Protein AF-A0A352EWD4-F1 (afdb_monomer_lite)

Radius of gyration: 62.6 Å; chains: 1; bounding box: 122×80×221 Å

Sequence (436 aa):
MAPKKSGRSEKKTDFWGKTFTQHYDSKGNKSGRSERKEGFWGNKYTQHSDQRGNKTGRSEGKESFFGAKYQQHYDKKGKESGWSERKETFSGKNYRQHYDETNKKTRWSEKKEGFWGNKFRQHYDEEGTKYSQGSRSNSPSNTPTSSGSSYSSPSSGSSSGGSVYRGSKNSSQRIPKIFWKLPVFVIIAALALSLIRSIVDSIGSVRLPSGSSVSNYQPTAGYVSAINLNLRSGPGSEYSKITTLHNGTALSCFNQAQSRDGNTWVRVNVSGTEGWVLQKFVSYNNTQATQSSQESEQQEAESSERLEAETLKSEQEAEQQRQQQETALRQQQEIQQQRQAELASQEEAERQRQAESERRAQEVEEQGKAELQREQENEQRRIEYERQRQAMEEQRQARIAWEQKQEAERRRAERNQRIIRSVGELIREGVRRKRN

Foldseek 3Di:
DDDQAAKWKDWDADPVRFIKIFTAASVGQTAWIWGWDADPVRFIKIFIGGPVRQTQWIKHWDADPVRFIWIFTAGSVGHTFWIKHWDADLVRFIKIWIAGPVRHTFKIKGWDADPVRDTTIFIAGPVRHGDHPDDDPDDDDDDDDDDDDDDDDDDDDDDDDDDDDDDDPDPDDDDDDPDPDDDPVVVVVVVVVPPPPDDDDDDDDPDDDDDDDPPPFFFAKKWFQDQKWFFFAAQDPPGDTPDIDGGGQIWRWGDWDADPVRFIWTWTDGPNDTGITGVVRIGHDDDDDPPVPPVVVVVVVVVVVVVVVVVVVVVVVVVVVVVVVVVVVVVVVVVVVVVVVVVVVVVVVVVVVVVVVVVSVVVVVVVVVVVVVVVVVVVVVVVVVVVVVVVVVVVVVVVVVVVVVVVVVVVVVVVVVVVVVVVVVVVVVVVVVVVD

Structure (mmCIF, N/CA/C/O backbone):
data_AF-A0A352EWD4-F1
#
_entry.id   AF-A0A352EWD4-F1
#
loop_
_atom_site.group_PDB
_atom_site.id
_atom_site.type_symbol
_atom_site.label_atom_id
_atom_site.label_alt_id
_atom_site.label_comp_id
_atom_site.label_asym_id
_atom_site.label_entity_id
_atom_site.label_seq_id
_atom_site.pdbx_PDB_ins_code
_atom_site.Cartn_x
_atom_site.Cartn_y
_atom_site.Cartn_z
_atom_site.occupancy
_atom_site.B_iso_or_equiv
_atom_site.auth_seq_id
_atom_site.auth_comp_id
_atom_site.auth_asym_id
_atom_site.auth_atom_id
_atom_site.pdbx_PDB_model_num
ATOM 1 N N . MET A 1 1 ? 19.497 26.369 -21.320 1.00 39.16 1 MET A N 1
ATOM 2 C CA . MET A 1 1 ? 19.549 26.745 -19.884 1.00 39.16 1 MET A CA 1
ATOM 3 C C . MET A 1 1 ? 20.162 25.601 -19.089 1.00 39.16 1 MET A C 1
ATOM 5 O O . MET A 1 1 ? 19.822 24.460 -19.373 1.00 39.16 1 MET A O 1
ATOM 9 N N . ALA A 1 2 ? 21.025 25.868 -18.104 1.00 33.00 2 ALA A N 1
ATOM 10 C CA . ALA A 1 2 ? 21.519 24.817 -17.207 1.00 33.00 2 ALA A CA 1
ATOM 11 C C . ALA A 1 2 ? 20.398 24.332 -16.258 1.00 33.00 2 ALA A C 1
ATOM 13 O O . ALA A 1 2 ? 19.608 25.159 -15.789 1.00 33.00 2 ALA A O 1
ATOM 14 N N . PRO A 1 3 ? 20.299 23.026 -15.945 1.00 40.91 3 PRO A N 1
ATOM 15 C CA . PRO A 1 3 ? 19.256 22.519 -15.059 1.00 40.91 3 PRO A CA 1
ATOM 16 C C . PRO A 1 3 ? 19.438 23.059 -13.633 1.00 40.91 3 PRO A C 1
ATOM 18 O O . PRO A 1 3 ? 20.501 22.898 -13.030 1.00 40.91 3 PRO A O 1
ATOM 21 N N . LYS A 1 4 ? 18.383 23.667 -13.068 1.00 45.78 4 LYS A N 1
ATOM 22 C CA . LYS A 1 4 ? 18.357 24.096 -11.658 1.00 45.78 4 LYS A CA 1
ATOM 23 C C . LYS A 1 4 ? 18.686 22.893 -10.765 1.00 45.78 4 LYS A C 1
ATOM 25 O O . LYS A 1 4 ? 17.939 21.914 -10.747 1.00 45.78 4 LYS A O 1
ATOM 30 N N . LYS A 1 5 ? 19.808 22.963 -10.039 1.00 50.50 5 LYS A N 1
ATOM 31 C CA . LYS A 1 5 ? 20.273 21.890 -9.149 1.00 50.50 5 LYS A CA 1
ATOM 32 C C . LYS A 1 5 ? 19.220 21.627 -8.069 1.00 50.50 5 LYS A C 1
ATOM 34 O O . LYS A 1 5 ? 18.835 22.532 -7.333 1.00 50.50 5 LYS A O 1
ATOM 39 N N . SER A 1 6 ? 18.752 20.387 -7.970 1.00 58.38 6 SER A N 1
ATOM 40 C CA . SER A 1 6 ? 17.922 19.925 -6.857 1.00 58.38 6 SER A CA 1
ATOM 41 C C . SER A 1 6 ? 18.739 19.896 -5.564 1.00 58.38 6 SER A C 1
ATOM 43 O O . SER A 1 6 ? 19.927 19.570 -5.595 1.00 58.38 6 SER A O 1
ATOM 45 N N . GLY A 1 7 ? 18.104 20.170 -4.421 1.00 64.69 7 GLY A N 1
ATOM 46 C CA . GLY A 1 7 ? 18.743 19.955 -3.119 1.00 64.69 7 GLY A CA 1
ATOM 47 C C . GLY A 1 7 ? 19.164 18.493 -2.943 1.00 64.69 7 GLY A C 1
ATOM 48 O O . GLY A 1 7 ? 18.446 17.586 -3.368 1.00 64.69 7 GLY A O 1
ATOM 49 N N . ARG A 1 8 ? 20.339 18.258 -2.348 1.00 72.94 8 ARG A N 1
ATOM 50 C CA . ARG A 1 8 ? 20.905 16.909 -2.158 1.00 72.94 8 ARG A CA 1
ATOM 51 C C . ARG A 1 8 ? 20.866 16.467 -0.698 1.00 72.94 8 ARG A C 1
ATOM 53 O O . ARG A 1 8 ? 20.493 17.221 0.201 1.00 72.94 8 ARG A O 1
ATOM 60 N N . SER A 1 9 ? 21.217 15.215 -0.432 1.00 78.25 9 SER A N 1
ATOM 61 C CA . SER A 1 9 ? 21.331 14.695 0.934 1.00 78.25 9 SER A CA 1
ATOM 62 C C . SER A 1 9 ? 22.421 13.634 1.013 1.00 78.25 9 SER A C 1
ATOM 64 O O . SER A 1 9 ? 22.576 12.852 0.081 1.00 78.25 9 SER A O 1
ATOM 66 N N . GLU A 1 10 ? 23.160 13.612 2.117 1.00 78.88 10 GLU A N 1
ATOM 67 C CA . GLU A 1 10 ? 24.284 12.701 2.358 1.00 78.88 10 GLU A CA 1
ATOM 68 C C . GLU A 1 10 ? 24.108 11.992 3.696 1.00 78.88 10 GLU A C 1
ATOM 70 O O . GLU A 1 10 ? 23.700 12.625 4.669 1.00 78.88 10 GLU A O 1
ATOM 75 N N . LYS A 1 11 ? 24.485 10.713 3.783 1.00 82.38 11 LYS A N 1
ATOM 76 C CA . LYS A 1 11 ? 24.780 10.108 5.087 1.00 82.38 11 LYS A CA 1
ATOM 77 C C . LYS A 1 11 ? 26.121 10.641 5.586 1.00 82.38 11 LYS A C 1
ATOM 79 O O . LYS A 1 11 ? 27.063 10.723 4.803 1.00 82.38 11 LYS A O 1
ATOM 84 N N . LYS A 1 12 ? 26.205 10.964 6.873 1.00 84.12 12 LYS A N 1
ATOM 85 C CA . LYS A 1 12 ? 27.442 11.320 7.577 1.00 84.12 12 LYS A CA 1
ATOM 86 C C . LYS A 1 12 ? 27.449 10.681 8.957 1.00 84.12 12 LYS A C 1
ATOM 88 O O . LYS A 1 12 ? 26.399 10.301 9.472 1.00 84.12 12 LYS A O 1
ATOM 93 N N . THR A 1 13 ? 28.634 10.578 9.531 1.00 84.25 13 THR A N 1
ATOM 94 C CA . THR A 1 13 ? 28.861 10.095 10.892 1.00 84.25 13 THR A CA 1
ATOM 95 C C . THR A 1 13 ? 29.381 11.271 11.709 1.00 84.25 13 THR A C 1
ATOM 97 O O . THR A 1 13 ? 30.143 12.081 11.181 1.00 84.25 13 THR A O 1
ATOM 100 N N . ASP A 1 14 ? 28.922 11.434 12.948 1.00 83.12 14 ASP A N 1
ATOM 101 C CA . ASP A 1 14 ? 29.516 12.406 13.871 1.00 83.12 14 ASP A CA 1
ATOM 102 C C . ASP A 1 14 ? 30.638 11.782 14.715 1.00 83.12 14 ASP A C 1
ATOM 104 O O . ASP A 1 14 ? 30.938 10.594 14.604 1.00 83.12 14 ASP A O 1
ATOM 108 N N . PHE A 1 15 ? 31.283 12.611 15.540 1.00 80.00 15 PHE A N 1
ATOM 109 C CA . PHE A 1 15 ? 32.427 12.235 16.377 1.00 80.00 15 PHE A CA 1
ATOM 110 C C . PHE A 1 15 ? 32.146 11.038 17.307 1.00 80.00 15 PHE A C 1
ATOM 112 O O . PHE A 1 15 ? 33.065 10.321 17.680 1.00 80.00 15 PHE A O 1
ATOM 119 N N . TRP A 1 16 ? 30.875 10.776 17.630 1.00 76.50 16 TRP A N 1
ATOM 120 C CA . TRP A 1 16 ? 30.439 9.683 18.504 1.00 76.50 16 TRP A CA 1
ATOM 121 C C . TRP A 1 16 ? 30.012 8.426 17.728 1.00 76.50 16 TRP A C 1
ATOM 123 O O . TRP A 1 16 ? 29.285 7.586 18.258 1.00 76.50 16 TRP A O 1
ATOM 133 N N . GLY A 1 17 ? 30.384 8.317 16.448 1.00 78.19 17 GLY A N 1
ATOM 134 C CA . GLY A 1 17 ? 30.030 7.186 15.587 1.00 78.19 17 GLY A CA 1
ATOM 135 C C . GLY A 1 17 ? 28.563 7.161 15.134 1.00 78.19 17 GLY A C 1
ATOM 136 O O . GLY A 1 17 ? 28.150 6.228 14.441 1.00 78.19 17 GLY A O 1
ATOM 137 N N . LYS A 1 18 ? 27.744 8.165 15.484 1.00 82.12 18 LYS A N 1
ATOM 138 C CA . LYS A 1 18 ? 26.303 8.148 15.192 1.00 82.12 18 LYS A CA 1
ATOM 139 C C . LYS A 1 18 ? 26.041 8.611 13.762 1.00 82.12 18 LYS A C 1
ATOM 141 O O . LYS A 1 18 ? 26.535 9.648 13.317 1.00 82.12 18 LYS A O 1
ATOM 146 N N . THR A 1 19 ? 25.251 7.828 13.024 1.00 85.69 19 THR A N 1
ATOM 147 C CA . THR A 1 19 ? 24.949 8.119 11.615 1.00 85.69 19 THR A CA 1
ATOM 148 C C . THR A 1 19 ? 23.714 9.006 11.467 1.00 85.69 19 THR A C 1
ATOM 150 O O . THR A 1 19 ? 22.634 8.725 11.990 1.00 85.69 19 THR A O 1
ATOM 153 N N . PHE A 1 20 ? 23.865 10.079 10.697 1.00 86.94 20 PHE A N 1
ATOM 154 C CA . PHE A 1 20 ? 22.824 11.051 10.387 1.00 86.94 20 PHE A CA 1
ATOM 155 C C . PHE A 1 20 ? 22.744 11.301 8.879 1.00 86.94 20 PHE A C 1
ATOM 157 O O . PHE A 1 20 ? 23.643 10.958 8.116 1.00 86.94 20 PHE A O 1
ATOM 164 N N . THR A 1 21 ? 21.645 11.899 8.425 1.00 86.62 21 THR A N 1
ATOM 165 C CA . THR A 1 21 ? 21.489 12.393 7.054 1.00 86.62 21 THR A CA 1
ATOM 166 C C . THR A 1 21 ? 21.561 13.915 7.064 1.00 86.62 21 THR A C 1
ATOM 168 O O . THR A 1 21 ? 20.687 14.579 7.618 1.00 86.62 21 THR A O 1
ATOM 171 N N . GLN A 1 22 ? 22.602 14.478 6.458 1.00 87.25 22 GLN A N 1
ATOM 172 C CA . GLN A 1 22 ? 22.718 15.912 6.215 1.00 87.25 22 GLN A CA 1
ATOM 173 C C . GLN A 1 22 ? 21.944 16.269 4.943 1.00 87.25 22 GLN A C 1
ATOM 175 O O . GLN A 1 22 ? 22.182 15.685 3.885 1.00 87.25 22 GLN A O 1
ATOM 180 N N . HIS A 1 23 ? 21.053 17.250 5.031 1.00 82.69 23 HIS A N 1
ATOM 181 C CA . HIS A 1 23 ? 20.350 17.821 3.887 1.00 82.69 23 HIS A CA 1
ATOM 182 C C . HIS A 1 23 ? 21.028 19.112 3.432 1.00 82.69 23 HIS A C 1
ATOM 184 O O . HIS A 1 23 ? 21.589 19.858 4.248 1.00 82.69 23 HIS A O 1
ATOM 190 N N . TYR A 1 24 ? 20.957 19.360 2.126 1.00 79.94 24 TYR A N 1
ATOM 191 C CA . TYR A 1 24 ? 21.517 20.525 1.455 1.00 79.94 24 TYR A CA 1
ATOM 192 C C . TYR A 1 24 ? 20.473 21.181 0.539 1.00 79.94 24 TYR A C 1
ATOM 194 O O . TYR A 1 24 ? 19.609 20.495 -0.013 1.00 79.94 24 TYR A O 1
ATOM 202 N N . ASP A 1 25 ? 20.531 22.503 0.385 1.00 80.50 25 ASP A N 1
ATOM 203 C CA . ASP A 1 25 ? 19.697 23.248 -0.568 1.00 80.50 25 ASP A CA 1
ATOM 204 C C . ASP A 1 25 ? 20.215 23.122 -2.021 1.00 80.50 25 ASP A C 1
ATOM 206 O O . ASP A 1 25 ? 21.171 22.397 -2.308 1.00 80.50 25 ASP A O 1
ATOM 210 N N . SER A 1 26 ? 19.565 23.818 -2.957 1.00 71.44 26 SER A N 1
ATOM 211 C CA . SER A 1 26 ? 19.947 23.883 -4.378 1.00 71.44 26 SER A CA 1
ATOM 212 C C . SER A 1 26 ? 21.268 24.621 -4.649 1.00 71.44 26 SER A C 1
ATOM 214 O O . SER A 1 26 ? 21.839 24.476 -5.731 1.00 71.44 26 SER A O 1
ATOM 216 N N . LYS A 1 27 ? 21.760 25.407 -3.683 1.00 75.75 27 LYS A N 1
ATOM 217 C CA . LYS A 1 27 ? 23.016 26.170 -3.747 1.00 75.75 27 LYS A CA 1
ATOM 218 C C . LYS A 1 27 ? 24.193 25.406 -3.120 1.00 75.75 27 LYS A C 1
ATOM 220 O O . LYS A 1 27 ? 25.338 25.739 -3.398 1.00 75.75 27 LYS A O 1
ATOM 225 N N . GLY A 1 28 ? 23.921 24.371 -2.322 1.00 74.62 28 GLY A N 1
ATOM 226 C CA . GLY A 1 28 ? 24.914 23.581 -1.588 1.00 74.62 28 GLY A CA 1
ATOM 227 C C . GLY A 1 28 ? 25.048 23.944 -0.104 1.00 74.62 28 GLY A C 1
ATOM 228 O O . GLY A 1 28 ? 25.890 23.364 0.580 1.00 74.62 28 GLY A O 1
ATOM 229 N N . ASN A 1 29 ? 24.215 24.845 0.426 1.00 81.69 29 ASN A N 1
ATOM 230 C CA . ASN A 1 29 ? 24.193 25.182 1.851 1.00 81.69 29 ASN A CA 1
ATOM 231 C C . ASN A 1 29 ? 23.519 24.068 2.659 1.00 81.69 29 ASN A C 1
ATOM 233 O O . ASN A 1 29 ? 22.599 23.413 2.168 1.00 81.69 29 ASN A O 1
ATOM 237 N N . LYS A 1 30 ? 23.921 23.871 3.920 1.00 83.56 30 LYS A N 1
ATOM 238 C CA . LYS A 1 30 ? 23.231 22.953 4.846 1.00 83.56 30 LYS A CA 1
ATOM 239 C C . LYS A 1 30 ? 21.786 23.432 5.046 1.00 83.56 30 LYS A C 1
ATOM 241 O O . LYS A 1 30 ? 21.587 24.547 5.509 1.00 83.56 30 LYS A O 1
ATOM 246 N N . SER A 1 31 ? 20.789 22.602 4.736 1.00 84.62 31 SER A N 1
ATOM 247 C CA . SER A 1 31 ? 19.363 22.946 4.897 1.00 84.62 31 SER A CA 1
ATOM 248 C C . SER A 1 31 ? 18.712 22.326 6.142 1.00 84.62 31 SER A C 1
ATOM 250 O O . SER A 1 31 ? 17.745 22.883 6.658 1.00 84.62 31 SER A O 1
ATOM 252 N N . GLY A 1 32 ? 19.267 21.228 6.664 1.00 87.06 32 GLY A N 1
ATOM 253 C CA . GLY A 1 32 ? 18.844 20.584 7.915 1.00 87.06 32 GLY A CA 1
ATOM 254 C C . GLY A 1 32 ? 19.529 19.232 8.149 1.00 87.06 32 GLY A C 1
ATOM 255 O O . GLY A 1 32 ? 20.264 18.754 7.285 1.00 87.06 32 GLY A O 1
ATOM 256 N N . ARG A 1 33 ? 19.283 18.591 9.296 1.00 87.88 33 ARG A N 1
ATOM 257 C CA . ARG A 1 33 ? 19.792 17.248 9.662 1.00 87.88 33 ARG A CA 1
ATOM 258 C C . ARG A 1 33 ? 18.622 16.331 10.018 1.00 87.88 33 ARG A C 1
ATOM 260 O O . ARG A 1 33 ? 17.725 16.740 10.747 1.00 87.88 33 ARG A O 1
ATOM 267 N N . SER A 1 34 ? 18.646 15.094 9.528 1.00 90.94 34 SER A N 1
ATOM 268 C CA . SER A 1 34 ? 17.748 14.019 9.970 1.00 90.94 34 SER A CA 1
ATOM 269 C C . SER A 1 34 ? 18.540 12.925 10.669 1.00 90.94 34 SER A C 1
ATOM 271 O O . SER A 1 34 ? 19.566 12.483 10.157 1.00 90.94 34 SER A O 1
ATOM 273 N N . GLU A 1 35 ? 18.066 12.455 11.813 1.00 89.75 35 GLU A N 1
ATOM 274 C CA . GLU A 1 35 ? 18.811 11.541 12.681 1.00 89.75 35 GLU A CA 1
ATOM 275 C C . GLU A 1 35 ? 17.883 10.482 13.264 1.00 89.75 35 GLU A C 1
ATOM 277 O O . GLU A 1 35 ? 16.767 10.798 13.674 1.00 89.75 35 GLU A O 1
ATOM 282 N N . ARG A 1 36 ? 18.330 9.224 13.303 1.00 88.88 36 ARG A N 1
ATOM 283 C CA . ARG A 1 36 ? 17.581 8.156 13.970 1.00 88.88 36 ARG A CA 1
ATOM 284 C C . ARG A 1 36 ? 17.826 8.216 15.470 1.00 88.88 36 ARG A C 1
ATOM 286 O O . ARG A 1 36 ? 18.973 8.251 15.900 1.00 88.88 36 ARG A O 1
ATOM 293 N N . LYS A 1 37 ? 16.741 8.197 16.236 1.00 87.56 37 LYS A N 1
ATOM 294 C CA . LYS A 1 37 ? 16.743 8.212 17.696 1.00 87.56 37 LYS A CA 1
ATOM 295 C C . LYS A 1 37 ? 15.800 7.147 18.236 1.00 87.56 37 LYS A C 1
ATOM 297 O O . LYS A 1 37 ? 14.860 6.725 17.563 1.00 87.56 37 LYS A O 1
ATOM 302 N N . GLU A 1 38 ? 16.074 6.740 19.462 1.00 85.44 38 GLU A N 1
ATOM 303 C CA . GLU A 1 38 ? 15.239 5.847 20.254 1.00 85.44 38 GLU A CA 1
ATOM 304 C C . GLU A 1 38 ? 14.450 6.700 21.255 1.00 85.44 38 GLU A C 1
ATOM 306 O O . GLU A 1 38 ? 14.970 7.692 21.777 1.00 85.44 38 GLU A O 1
ATOM 311 N N . GLY A 1 39 ? 13.175 6.385 21.466 1.00 79.31 39 GLY A N 1
ATOM 312 C CA . GLY A 1 39 ? 12.384 6.967 22.546 1.00 79.31 39 GLY A CA 1
ATOM 313 C C . GLY A 1 39 ? 12.582 6.210 23.857 1.00 79.31 39 GLY A C 1
ATOM 314 O O . GLY A 1 39 ? 13.188 5.142 23.885 1.00 79.31 39 GLY A O 1
ATOM 315 N N . PHE A 1 40 ? 12.025 6.754 24.940 1.00 69.88 40 PHE A N 1
ATOM 316 C CA . PHE A 1 40 ? 12.099 6.171 26.288 1.00 69.88 40 PHE A CA 1
ATOM 317 C C . PHE A 1 40 ? 11.595 4.713 26.353 1.00 69.88 40 PHE A C 1
ATOM 319 O O . PHE A 1 40 ? 12.070 3.932 27.165 1.00 69.88 40 PHE A O 1
ATOM 326 N N . TRP A 1 41 ? 10.687 4.333 25.447 1.00 65.62 41 TRP A N 1
ATOM 327 C CA . TRP A 1 41 ? 10.086 2.998 25.347 1.00 65.62 41 TRP A CA 1
ATOM 328 C C . TRP A 1 41 ? 10.671 2.148 24.198 1.00 65.62 41 TRP A C 1
ATOM 330 O O . TRP A 1 41 ? 9.970 1.323 23.619 1.00 65.62 41 TRP A O 1
ATOM 340 N N . GLY A 1 42 ? 11.917 2.397 23.773 1.00 73.44 42 GLY A N 1
ATOM 341 C CA . GLY A 1 42 ? 12.569 1.658 22.674 1.00 73.44 42 GLY A CA 1
ATOM 342 C C . GLY A 1 42 ? 12.028 1.964 21.265 1.00 73.44 42 GLY A C 1
ATOM 343 O O . GLY A 1 42 ? 12.486 1.402 20.267 1.00 73.44 42 GLY A O 1
ATOM 344 N N . ASN A 1 43 ? 11.050 2.867 21.137 1.00 80.25 43 ASN A N 1
ATOM 345 C CA . ASN A 1 43 ? 10.417 3.184 19.860 1.00 80.25 43 ASN A CA 1
ATOM 346 C C . ASN A 1 43 ? 11.355 4.011 18.959 1.00 80.25 43 ASN A C 1
ATOM 348 O O . ASN A 1 43 ? 11.795 5.104 19.319 1.00 80.25 43 ASN A O 1
ATOM 352 N N . LYS A 1 44 ? 11.664 3.495 17.764 1.00 86.62 44 LYS A N 1
ATOM 353 C CA . LYS A 1 44 ? 12.669 4.073 16.853 1.00 86.62 44 LYS A CA 1
ATOM 354 C C . LYS A 1 44 ? 12.049 5.091 15.896 1.00 86.62 44 LYS A C 1
ATOM 356 O O . LYS A 1 44 ? 11.278 4.737 15.003 1.00 86.62 44 LYS A O 1
ATOM 361 N N . TYR A 1 45 ? 12.440 6.354 16.043 1.00 89.12 45 TYR A N 1
ATOM 362 C CA . TYR A 1 45 ? 11.970 7.481 15.236 1.00 89.12 45 TYR A CA 1
ATOM 363 C C . TYR A 1 45 ? 13.116 8.176 14.492 1.00 89.12 45 TYR A C 1
ATOM 365 O O . TYR A 1 45 ? 14.297 7.948 14.743 1.00 89.12 45 TYR A O 1
ATOM 373 N N . THR A 1 46 ? 12.773 9.030 13.530 1.00 90.94 46 THR A N 1
ATOM 374 C CA . THR A 1 46 ? 13.717 9.939 12.868 1.00 90.94 46 THR A CA 1
ATOM 375 C C . THR A 1 46 ? 13.398 11.367 13.292 1.00 90.94 46 THR A C 1
ATOM 377 O O . THR A 1 46 ? 12.338 11.879 12.943 1.00 90.94 46 THR A O 1
ATOM 380 N N . GLN A 1 47 ? 14.277 12.021 14.049 1.00 92.06 47 GLN A N 1
ATOM 381 C CA . GLN A 1 47 ? 14.166 13.456 14.317 1.00 92.06 47 GLN A CA 1
ATOM 382 C C . GLN A 1 47 ? 14.574 14.237 13.064 1.00 92.06 47 GLN A C 1
ATOM 384 O O . GLN A 1 47 ? 15.555 13.882 12.409 1.00 92.06 47 GLN A O 1
ATOM 389 N N . HIS A 1 48 ? 13.866 15.328 12.776 1.00 89.75 48 HIS A N 1
ATOM 390 C CA . HIS A 1 48 ? 14.271 16.330 11.794 1.00 89.75 48 HIS A CA 1
ATOM 391 C C . HIS A 1 48 ? 14.639 17.630 12.512 1.00 89.75 48 HIS A C 1
ATOM 393 O O . HIS A 1 48 ? 13.918 18.067 13.413 1.00 89.75 48 HIS A O 1
ATOM 399 N N . SER A 1 49 ? 15.753 18.235 12.108 1.00 89.81 49 SER A N 1
ATOM 400 C CA . SER A 1 49 ? 16.268 19.497 12.638 1.00 89.81 49 SER A CA 1
ATOM 401 C C . SER A 1 49 ? 16.651 20.473 11.524 1.00 89.81 49 SER A C 1
ATOM 403 O O . SER A 1 49 ? 17.022 20.060 10.422 1.00 89.81 49 SER A O 1
ATOM 405 N N . ASP A 1 50 ? 16.571 21.770 11.820 1.00 89.56 50 ASP A N 1
ATOM 406 C CA . ASP A 1 50 ? 16.968 22.859 10.921 1.00 89.56 50 ASP A CA 1
ATOM 407 C C . ASP A 1 50 ? 18.502 23.010 10.793 1.00 89.56 50 ASP A C 1
ATOM 409 O O . ASP A 1 50 ? 19.289 22.192 11.275 1.00 89.56 50 ASP A O 1
ATOM 413 N N . GLN A 1 51 ? 18.932 24.081 10.121 1.00 87.12 51 GLN A N 1
ATOM 414 C CA . GLN A 1 51 ? 20.341 24.439 9.912 1.00 87.12 51 GLN A CA 1
ATOM 415 C C . GLN A 1 51 ? 21.107 24.738 11.215 1.00 87.12 51 GLN A C 1
ATOM 417 O O . GLN A 1 51 ? 22.332 24.640 11.238 1.00 87.12 51 GLN A O 1
ATOM 422 N N . ARG A 1 52 ? 20.386 25.120 12.277 1.00 83.69 52 ARG A N 1
ATOM 423 C CA . ARG A 1 52 ? 20.891 25.510 13.602 1.00 83.69 52 ARG A CA 1
ATOM 424 C C . ARG A 1 52 ? 20.787 24.362 14.621 1.00 83.69 52 ARG A C 1
ATOM 426 O O . ARG A 1 52 ? 21.232 24.515 15.750 1.00 83.69 52 ARG A O 1
ATOM 433 N N . GLY A 1 53 ? 20.204 23.224 14.233 1.00 82.88 53 GLY A N 1
ATOM 434 C CA . GLY A 1 53 ? 19.979 22.049 15.079 1.00 82.88 53 GLY A CA 1
ATOM 435 C C . GLY A 1 53 ? 18.588 21.971 15.726 1.00 82.88 53 GLY A C 1
ATOM 436 O O . GLY A 1 53 ? 18.235 20.914 16.257 1.00 82.88 53 GLY A O 1
ATOM 437 N N . ASN A 1 54 ? 17.758 23.016 15.633 1.00 87.75 54 ASN A N 1
ATOM 438 C CA . ASN A 1 54 ? 16.436 23.056 16.268 1.00 87.75 54 ASN A CA 1
ATOM 439 C C . ASN A 1 54 ? 15.509 21.996 15.667 1.00 87.75 54 ASN A C 1
ATOM 441 O O . ASN A 1 54 ? 15.392 21.906 14.445 1.00 87.75 54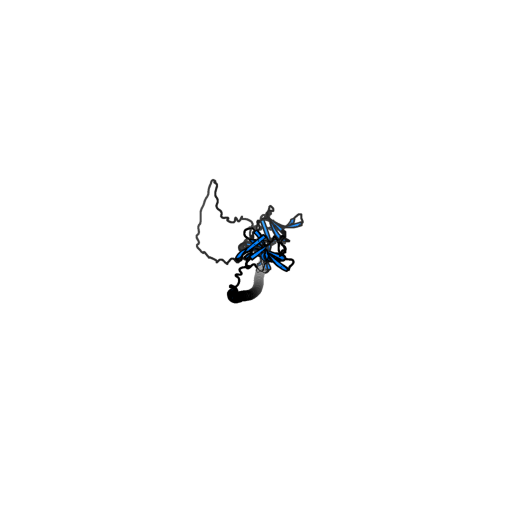 ASN A O 1
ATOM 445 N N . LYS A 1 55 ? 14.796 21.238 16.508 1.00 89.00 55 LYS A N 1
ATOM 446 C CA . LYS A 1 55 ? 13.816 20.233 16.068 1.00 89.00 55 LYS A CA 1
ATOM 447 C C . LYS A 1 55 ? 12.695 20.887 15.246 1.00 89.00 55 LYS A C 1
ATOM 449 O O . LYS A 1 55 ? 11.891 21.651 15.777 1.00 89.00 55 LYS A O 1
ATOM 454 N N . THR A 1 56 ? 12.597 20.524 13.970 1.00 90.00 56 THR A N 1
ATOM 455 C CA . THR A 1 56 ? 11.500 20.918 13.070 1.00 90.00 56 THR A CA 1
ATOM 456 C C . THR A 1 56 ? 10.355 19.906 13.073 1.00 90.00 56 THR A C 1
ATOM 458 O O . THR A 1 56 ? 9.210 20.288 12.843 1.00 90.00 56 THR A O 1
ATOM 461 N N . GLY A 1 57 ? 10.639 18.638 13.389 1.00 90.12 57 GLY A N 1
ATOM 462 C CA . GLY A 1 57 ? 9.635 17.579 13.496 1.00 90.12 57 GLY A CA 1
ATOM 463 C C . GLY A 1 57 ? 10.222 16.209 13.839 1.00 90.12 57 GLY A C 1
ATOM 464 O O . GLY A 1 57 ? 11.401 16.086 14.185 1.00 90.12 57 GLY A O 1
ATOM 465 N N . ARG A 1 58 ? 9.400 15.162 13.726 1.00 90.81 58 ARG A N 1
ATOM 466 C CA . ARG A 1 58 ? 9.833 13.750 13.749 1.00 90.81 58 ARG A CA 1
ATOM 467 C C . ARG A 1 58 ? 9.049 12.932 12.718 1.00 90.81 58 ARG A C 1
ATOM 469 O O . ARG A 1 58 ? 7.932 13.300 12.364 1.00 90.81 58 ARG A O 1
ATOM 476 N N . SER A 1 59 ? 9.614 11.812 12.284 1.00 91.56 59 SER A N 1
ATOM 477 C CA . SER A 1 59 ? 8.942 10.813 11.448 1.00 91.56 59 SER A CA 1
ATOM 478 C C . SER A 1 59 ? 9.084 9.422 12.046 1.00 91.56 59 SER A C 1
ATOM 480 O O . SER A 1 59 ? 10.176 9.044 12.473 1.00 91.56 59 SER A O 1
ATOM 482 N N . GLU A 1 60 ? 8.007 8.645 12.041 1.00 89.50 60 GLU A N 1
ATOM 483 C CA . GLU A 1 60 ? 7.943 7.328 12.685 1.00 89.50 60 GLU A CA 1
ATOM 484 C C . GLU A 1 60 ? 7.450 6.280 11.693 1.00 89.50 60 GLU A C 1
ATOM 486 O O . GLU A 1 60 ? 6.517 6.537 10.935 1.00 89.50 60 GLU A O 1
ATOM 491 N N . GLY A 1 61 ? 8.092 5.110 11.667 1.00 88.25 61 GLY A N 1
ATOM 492 C CA . GLY A 1 61 ? 7.574 3.972 10.911 1.00 88.25 61 GLY A CA 1
ATOM 493 C C . GLY A 1 61 ? 6.332 3.430 11.606 1.00 88.25 61 GLY A C 1
ATOM 494 O O . GLY A 1 61 ? 6.371 3.199 12.812 1.00 88.25 61 GLY A O 1
ATOM 495 N N . LYS A 1 62 ? 5.247 3.245 10.856 1.00 83.75 62 LYS A N 1
ATOM 496 C CA . LYS A 1 62 ? 4.007 2.642 11.344 1.00 83.75 62 LYS A CA 1
ATOM 497 C C . LYS A 1 62 ? 3.511 1.585 10.365 1.00 83.75 62 LYS A C 1
ATOM 499 O O . LYS A 1 62 ? 3.865 1.587 9.185 1.00 83.75 62 LYS A O 1
ATOM 504 N N . GLU A 1 63 ? 2.679 0.702 10.885 1.00 79.25 63 GLU A N 1
ATOM 505 C CA . GLU A 1 63 ? 2.023 -0.374 10.160 1.00 79.25 63 GLU A CA 1
ATOM 506 C C . GLU A 1 63 ? 0.513 -0.159 10.304 1.00 79.25 63 GLU A C 1
ATOM 508 O O . GLU A 1 63 ? 0.029 0.156 11.394 1.00 79.25 63 GLU A O 1
ATOM 513 N N . SER A 1 64 ? -0.219 -0.205 9.194 1.00 70.81 64 SER A N 1
ATOM 514 C CA . SER A 1 64 ? -1.684 -0.172 9.208 1.00 70.81 64 SER A CA 1
ATOM 515 C C . SER A 1 64 ? -2.236 -1.521 9.670 1.00 70.81 64 SER A C 1
ATOM 517 O O . SER A 1 64 ? -1.524 -2.520 9.631 1.00 70.81 64 SER A O 1
ATOM 519 N N . PHE A 1 65 ? -3.523 -1.567 10.027 1.00 46.41 65 PHE A N 1
ATOM 520 C CA . PHE A 1 65 ? -4.223 -2.804 10.407 1.00 46.41 65 PHE A CA 1
ATOM 521 C C . PHE A 1 65 ? -4.000 -3.951 9.395 1.00 46.41 65 PHE A C 1
ATOM 523 O O . PHE A 1 65 ? -3.694 -5.070 9.782 1.00 46.41 65 PHE A O 1
ATOM 530 N N . PHE A 1 66 ? -4.010 -3.631 8.096 1.00 47.31 66 PHE A N 1
ATOM 531 C CA . PHE A 1 66 ? -3.727 -4.551 6.984 1.00 47.31 66 PHE A CA 1
ATOM 532 C C . PHE A 1 66 ? -2.224 -4.675 6.619 1.00 47.31 66 PHE A C 1
ATOM 534 O O . PHE A 1 66 ? -1.877 -4.760 5.444 1.00 47.31 66 PHE A O 1
ATOM 541 N N . GLY A 1 67 ? -1.295 -4.563 7.577 1.00 63.28 67 GLY A N 1
ATOM 542 C CA . GLY A 1 67 ? 0.156 -4.747 7.357 1.00 63.28 67 GLY A CA 1
ATOM 543 C C . GLY A 1 67 ? 0.878 -3.679 6.506 1.00 63.28 67 GLY A C 1
ATOM 544 O O . GLY A 1 67 ? 2.095 -3.746 6.302 1.00 63.28 67 GLY A O 1
ATOM 545 N N . ALA A 1 68 ? 0.169 -2.670 5.988 1.00 71.12 68 ALA A N 1
ATOM 546 C CA . ALA A 1 68 ? 0.747 -1.665 5.092 1.00 71.12 68 ALA A CA 1
ATOM 547 C C . ALA A 1 68 ? 1.731 -0.724 5.824 1.00 71.12 68 ALA A C 1
ATOM 549 O O . ALA A 1 68 ? 1.370 -0.041 6.783 1.00 71.12 68 ALA A O 1
ATOM 550 N N . LYS A 1 69 ? 2.987 -0.660 5.357 1.00 82.44 69 LYS A N 1
ATOM 551 C CA . LYS A 1 69 ? 4.107 0.024 6.042 1.00 82.44 69 LYS A CA 1
ATOM 552 C C . LYS A 1 69 ? 4.306 1.472 5.587 1.00 82.44 69 LYS A C 1
ATOM 554 O O . LYS A 1 69 ? 4.972 1.743 4.579 1.00 82.44 69 LYS A O 1
ATOM 559 N N . TYR A 1 70 ? 3.801 2.413 6.382 1.00 85.69 70 TYR A N 1
ATOM 560 C CA . TYR A 1 70 ? 3.880 3.857 6.142 1.00 85.69 70 TYR A CA 1
ATOM 561 C C . TYR A 1 70 ? 4.862 4.571 7.092 1.00 85.69 70 TYR A C 1
ATOM 563 O O . TYR A 1 70 ? 5.501 3.973 7.960 1.00 85.69 70 TYR A O 1
ATOM 571 N N . GLN A 1 71 ? 5.052 5.872 6.877 1.00 89.50 71 GLN A N 1
ATOM 572 C CA . GLN A 1 71 ? 5.754 6.766 7.794 1.00 89.50 71 GLN A CA 1
ATOM 573 C C . GLN A 1 71 ? 4.818 7.896 8.203 1.00 89.50 71 GLN A C 1
ATOM 575 O O . GLN A 1 71 ? 4.389 8.671 7.352 1.00 89.50 71 GLN A O 1
ATOM 580 N N . GLN A 1 72 ? 4.518 7.999 9.494 1.00 91.12 72 GLN A N 1
ATOM 581 C CA . GLN A 1 72 ? 3.781 9.127 10.049 1.00 91.12 72 GLN A CA 1
ATOM 582 C C . GLN A 1 72 ? 4.733 10.311 10.230 1.00 91.12 72 GLN A C 1
ATOM 584 O O . GLN A 1 72 ? 5.824 10.139 10.779 1.00 91.12 72 GLN A O 1
ATOM 589 N N . HIS A 1 73 ? 4.318 11.505 9.813 1.00 89.38 73 HIS A N 1
ATOM 590 C CA . HIS A 1 73 ? 5.039 12.750 10.064 1.00 89.38 73 HIS A CA 1
ATOM 591 C C . HIS A 1 73 ? 4.374 13.539 11.195 1.00 89.38 73 HIS A C 1
ATOM 593 O O . HIS A 1 73 ? 3.147 13.547 11.349 1.00 89.38 73 HIS A O 1
ATOM 599 N N . TYR A 1 74 ? 5.219 14.189 11.993 1.00 88.31 74 TYR A N 1
ATOM 600 C CA . TYR A 1 74 ? 4.840 15.012 13.132 1.00 88.31 74 TYR A CA 1
ATOM 601 C C . TYR A 1 74 ? 5.598 16.343 13.114 1.00 88.31 74 TYR A C 1
ATOM 603 O O . TYR A 1 74 ? 6.792 16.383 12.797 1.00 88.31 74 TYR A O 1
ATOM 611 N N . ASP A 1 75 ? 4.926 17.420 13.514 1.00 89.88 75 ASP A N 1
ATOM 612 C CA . ASP A 1 75 ? 5.508 18.760 13.631 1.00 89.88 75 ASP A CA 1
ATOM 613 C C . ASP A 1 75 ? 6.456 18.903 14.848 1.00 89.88 75 ASP A C 1
ATOM 615 O O . ASP A 1 75 ? 6.724 17.954 15.598 1.00 89.88 75 ASP A O 1
ATOM 619 N N . LYS A 1 76 ? 6.978 20.117 15.070 1.00 89.62 76 LYS A N 1
ATOM 620 C CA . LYS A 1 76 ? 7.839 20.423 16.224 1.00 89.62 76 LYS A CA 1
ATOM 621 C C . LYS A 1 76 ? 7.152 20.159 17.575 1.00 89.62 76 LYS A C 1
ATOM 623 O O . LYS A 1 76 ? 7.822 19.656 18.484 1.00 89.62 76 LYS A O 1
ATOM 628 N N . LYS A 1 77 ? 5.841 20.440 17.684 1.00 86.75 77 LYS A N 1
ATOM 629 C CA . LYS A 1 77 ? 5.014 20.230 18.888 1.00 86.75 77 LYS A CA 1
ATOM 630 C C . LYS A 1 77 ? 4.649 18.756 19.114 1.00 86.75 77 LYS A C 1
ATOM 632 O O . LYS A 1 77 ? 4.373 18.376 20.242 1.00 86.75 77 LYS A O 1
ATOM 637 N N . GLY A 1 78 ? 4.684 17.928 18.070 1.00 82.81 78 GLY A N 1
ATOM 638 C CA . GLY A 1 78 ? 4.266 16.527 18.105 1.00 82.81 78 GLY A CA 1
ATOM 639 C C . GLY A 1 78 ? 2.850 16.269 17.577 1.00 82.81 78 GLY A C 1
ATOM 640 O O . GLY A 1 78 ? 2.387 15.137 17.702 1.00 82.81 78 GLY A O 1
ATOM 641 N N . LYS A 1 79 ? 2.184 17.259 16.961 1.00 86.62 79 LYS A N 1
ATOM 642 C CA . LYS A 1 79 ? 0.933 17.065 16.206 1.00 86.62 79 LYS A CA 1
ATOM 643 C C . LYS A 1 79 ? 1.239 16.311 14.911 1.00 86.62 79 LYS A C 1
ATOM 645 O O . LYS A 1 79 ? 2.277 16.543 14.293 1.00 86.62 79 LYS A O 1
ATOM 650 N N . GLU A 1 80 ? 0.341 15.425 14.494 1.00 87.12 80 GLU A N 1
ATOM 651 C CA . GLU A 1 80 ? 0.382 14.790 13.171 1.00 87.12 80 GLU A CA 1
ATOM 652 C C . GLU A 1 80 ? 0.319 15.874 12.079 1.00 87.12 80 GLU A C 1
ATOM 654 O O . GLU A 1 80 ? -0.484 16.800 12.178 1.00 87.12 80 GLU A O 1
ATOM 659 N N . SER A 1 81 ? 1.210 15.800 11.085 1.00 87.00 81 SER A N 1
ATOM 660 C CA . SER A 1 81 ? 1.371 16.825 10.033 1.00 87.00 81 SER A CA 1
ATOM 661 C C . SER A 1 81 ? 1.267 16.277 8.603 1.00 87.00 81 SER A C 1
ATOM 663 O O . SER A 1 81 ? 1.473 17.010 7.638 1.00 87.00 81 SER A O 1
ATOM 665 N N . GLY A 1 82 ? 0.962 14.986 8.471 1.00 88.44 82 GLY A N 1
ATOM 666 C CA . GLY A 1 82 ? 0.904 14.246 7.213 1.00 88.44 82 GLY A CA 1
ATOM 667 C C . GLY A 1 82 ? 1.555 12.871 7.338 1.00 88.44 82 GLY A C 1
ATOM 668 O O . GLY A 1 82 ? 2.044 12.494 8.405 1.00 88.44 82 GLY A O 1
ATOM 669 N N . TRP A 1 83 ? 1.587 12.108 6.252 1.00 86.69 83 TRP A N 1
ATOM 670 C CA . TRP A 1 83 ? 2.201 10.777 6.211 1.00 86.69 83 TRP A CA 1
ATOM 671 C C . TRP A 1 83 ? 2.800 10.483 4.835 1.00 86.69 83 TRP A C 1
ATOM 673 O O . TRP A 1 83 ? 2.535 11.185 3.861 1.00 86.69 83 TRP A O 1
ATOM 683 N N . SER A 1 84 ? 3.651 9.463 4.737 1.00 88.25 84 SER A N 1
ATOM 684 C CA . SER A 1 84 ? 4.194 9.026 3.451 1.00 88.25 84 SER A CA 1
ATOM 685 C C . SER A 1 84 ? 4.395 7.517 3.343 1.00 88.25 84 SER A C 1
ATOM 687 O O . SER A 1 84 ? 4.770 6.817 4.285 1.00 88.25 84 SER A O 1
ATOM 689 N N . GLU A 1 85 ? 4.199 7.011 2.137 1.00 88.69 85 GLU A N 1
ATOM 690 C CA . GLU A 1 85 ? 4.038 5.596 1.806 1.00 88.69 85 GLU A CA 1
ATOM 691 C C . GLU A 1 85 ? 5.034 5.223 0.703 1.00 88.69 85 GLU A C 1
ATOM 693 O O . GLU A 1 85 ? 5.372 6.077 -0.117 1.00 88.69 85 GLU A O 1
ATOM 698 N N . ARG A 1 86 ? 5.539 3.983 0.654 1.00 83.50 86 ARG A N 1
ATOM 699 C CA . ARG A 1 86 ? 6.235 3.515 -0.561 1.00 83.50 86 ARG A CA 1
ATOM 700 C C . ARG A 1 86 ? 5.186 3.105 -1.586 1.00 83.50 86 ARG A C 1
ATOM 702 O O . ARG A 1 86 ? 4.252 2.410 -1.212 1.00 83.50 86 ARG A O 1
ATOM 709 N N . LYS A 1 87 ? 5.370 3.497 -2.844 1.00 78.94 87 LYS A N 1
ATOM 710 C CA . LYS A 1 87 ? 4.553 3.029 -3.967 1.00 78.94 87 LYS A CA 1
ATOM 711 C C . LYS A 1 87 ? 5.434 2.651 -5.144 1.00 78.94 87 LYS A C 1
ATOM 713 O O . LYS A 1 87 ? 6.556 3.135 -5.277 1.00 78.94 87 LYS A O 1
ATOM 718 N N . GLU A 1 88 ? 4.902 1.778 -5.974 1.00 75.31 88 GLU A N 1
ATOM 719 C CA . GLU A 1 88 ? 5.509 1.296 -7.206 1.00 75.31 88 GLU A CA 1
ATOM 720 C C . GLU A 1 88 ? 4.805 1.984 -8.382 1.00 75.31 88 GLU A C 1
ATOM 722 O O . GLU A 1 88 ? 3.592 2.206 -8.336 1.00 75.31 88 GLU A O 1
ATOM 727 N N . THR A 1 89 ? 5.542 2.379 -9.419 1.00 70.69 89 THR A N 1
ATOM 728 C CA . THR A 1 89 ? 4.927 2.660 -10.724 1.00 70.69 89 THR A CA 1
ATOM 729 C C . THR A 1 89 ? 4.709 1.351 -11.478 1.00 70.69 89 THR A C 1
ATOM 731 O O . THR A 1 89 ? 5.379 0.360 -11.206 1.00 70.69 89 THR A O 1
ATOM 734 N N . PHE A 1 90 ? 3.857 1.376 -12.505 1.00 42.03 90 PHE A N 1
ATOM 735 C CA . PHE A 1 90 ? 3.698 0.276 -13.469 1.00 42.03 90 PHE A CA 1
ATOM 736 C C . PHE A 1 90 ? 5.042 -0.235 -14.038 1.00 42.03 90 PHE A C 1
ATOM 738 O O . PHE A 1 90 ? 5.213 -1.418 -14.281 1.00 42.03 90 PHE A O 1
ATOM 745 N N . SER A 1 91 ? 6.042 0.648 -14.156 1.00 53.88 91 SER A N 1
ATOM 746 C CA . SER A 1 91 ? 7.411 0.335 -14.598 1.00 53.88 91 SER A CA 1
ATOM 747 C C . SER A 1 91 ? 8.377 -0.132 -13.489 1.00 53.88 91 SER A C 1
ATOM 749 O O . SER A 1 91 ? 9.587 0.049 -13.631 1.00 53.88 91 SER A O 1
ATOM 751 N N . GLY A 1 92 ? 7.880 -0.648 -12.357 1.00 64.31 92 GLY A N 1
ATOM 752 C CA . GLY A 1 92 ? 8.704 -1.138 -11.236 1.00 64.31 92 GLY A CA 1
ATOM 753 C C . GLY A 1 92 ? 9.533 -0.060 -10.514 1.00 64.31 92 GLY A C 1
ATOM 754 O O . GLY A 1 92 ? 10.473 -0.355 -9.771 1.00 64.31 92 GLY A O 1
ATOM 755 N N . LYS A 1 93 ? 9.263 1.233 -10.755 1.00 74.12 93 LYS A N 1
ATOM 756 C CA . LYS A 1 93 ? 10.054 2.323 -10.163 1.00 74.12 93 LYS A CA 1
ATOM 757 C C . LYS A 1 93 ? 9.482 2.676 -8.798 1.00 74.12 93 LYS A C 1
ATOM 759 O O . LYS A 1 93 ? 8.421 3.280 -8.657 1.00 74.12 93 LYS A O 1
ATOM 764 N N . ASN A 1 94 ? 10.237 2.292 -7.777 1.00 80.75 94 ASN A N 1
ATOM 765 C CA . ASN A 1 94 ? 9.914 2.471 -6.368 1.00 80.75 94 ASN A CA 1
ATOM 766 C C . ASN A 1 94 ? 10.026 3.953 -5.926 1.00 80.75 94 ASN A C 1
ATOM 768 O O . ASN A 1 94 ? 11.123 4.482 -5.697 1.00 80.75 94 ASN A O 1
ATOM 772 N N . TYR A 1 95 ? 8.883 4.616 -5.737 1.00 82.69 95 TYR A N 1
ATOM 773 C CA . TYR A 1 95 ? 8.763 5.991 -5.244 1.00 82.69 95 TYR A CA 1
ATOM 774 C C . TYR A 1 95 ? 8.169 6.060 -3.825 1.00 82.69 95 TYR A C 1
ATOM 776 O O . TYR A 1 95 ? 7.856 5.058 -3.177 1.00 82.69 95 TYR A O 1
ATOM 784 N N . ARG A 1 96 ? 8.074 7.276 -3.281 1.00 85.62 96 ARG A N 1
ATOM 785 C CA . ARG A 1 96 ? 7.400 7.581 -2.017 1.00 85.62 96 ARG A CA 1
ATOM 786 C C . ARG A 1 96 ? 6.387 8.697 -2.222 1.00 85.62 96 ARG A C 1
ATOM 788 O O . ARG A 1 96 ? 6.784 9.832 -2.476 1.00 85.62 96 ARG A O 1
ATOM 795 N N . GLN A 1 97 ? 5.106 8.379 -2.078 1.00 87.56 97 GLN A N 1
ATOM 796 C CA . GLN A 1 97 ? 4.026 9.364 -2.045 1.00 87.56 97 GLN A CA 1
ATOM 797 C C . GLN A 1 97 ? 3.962 9.997 -0.653 1.00 87.56 97 GLN A C 1
ATOM 799 O O . GLN A 1 97 ? 4.110 9.291 0.342 1.00 87.56 97 GLN A O 1
ATOM 804 N N . HIS A 1 98 ? 3.731 11.307 -0.577 1.00 83.31 98 HIS A N 1
ATOM 805 C CA . HIS A 1 98 ? 3.434 12.024 0.666 1.00 83.31 98 HIS A CA 1
ATOM 806 C C . HIS A 1 98 ? 2.019 12.600 0.601 1.00 83.31 98 HIS A C 1
ATOM 808 O O . HIS A 1 98 ? 1.544 12.992 -0.474 1.00 83.31 98 HIS A O 1
ATOM 814 N N . TYR A 1 99 ? 1.381 12.664 1.762 1.00 85.19 99 TYR A N 1
ATOM 815 C CA . TYR A 1 99 ? 0.031 13.162 1.972 1.00 85.19 99 TYR A CA 1
ATOM 816 C C . TYR A 1 99 ? 0.013 14.122 3.169 1.00 85.19 99 TYR A C 1
ATOM 818 O O . TYR A 1 99 ? 0.852 14.004 4.068 1.00 85.19 99 TYR A O 1
ATOM 826 N N . ASP A 1 100 ? -0.921 15.069 3.186 1.00 86.25 100 ASP A N 1
ATOM 827 C CA . ASP A 1 100 ? -1.148 15.963 4.328 1.00 86.25 100 ASP A CA 1
ATOM 828 C C . ASP A 1 100 ? -2.034 15.331 5.423 1.00 86.25 100 ASP A C 1
ATOM 830 O O . ASP A 1 100 ? -2.358 14.142 5.389 1.00 86.25 100 ASP A O 1
ATOM 834 N N . GLU A 1 101 ? -2.417 16.126 6.425 1.00 83.25 101 GLU A N 1
ATOM 835 C CA . GLU A 1 101 ? -3.319 15.699 7.505 1.00 83.25 101 GLU A CA 1
ATOM 836 C C . GLU A 1 101 ? -4.781 15.466 7.070 1.00 83.25 101 GLU A C 1
ATOM 838 O O . GLU A 1 101 ? -5.587 14.989 7.865 1.00 83.25 101 GLU A O 1
ATOM 843 N N . THR A 1 102 ? -5.124 15.765 5.813 1.00 80.12 102 THR A N 1
ATOM 844 C CA . THR A 1 102 ? -6.445 15.529 5.203 1.00 80.12 102 THR A CA 1
ATOM 845 C C . THR A 1 102 ? -6.447 14.352 4.220 1.00 80.12 102 THR A C 1
ATOM 847 O O . THR A 1 102 ? -7.465 14.078 3.588 1.00 80.12 102 THR A O 1
ATOM 850 N N . ASN A 1 103 ? -5.323 13.631 4.109 1.00 78.38 103 ASN A N 1
ATOM 851 C CA . ASN A 1 103 ? -5.039 12.595 3.108 1.00 78.38 103 ASN A CA 1
ATOM 852 C C . ASN A 1 103 ? -4.941 13.101 1.656 1.00 78.38 103 ASN A C 1
ATOM 854 O O . ASN A 1 103 ? -4.871 12.285 0.730 1.00 78.38 103 ASN A O 1
ATOM 858 N N . LYS A 1 104 ? -4.858 14.418 1.416 1.00 80.69 104 LYS A N 1
ATOM 859 C CA . LYS A 1 104 ? -4.561 14.928 0.074 1.00 80.69 104 LYS A CA 1
ATOM 860 C C . LYS A 1 104 ? -3.111 14.585 -0.277 1.00 80.69 104 LYS A C 1
ATOM 862 O O . LYS A 1 104 ? -2.205 14.817 0.522 1.00 80.69 104 LYS A O 1
ATOM 867 N N . LYS A 1 105 ? -2.869 14.054 -1.481 1.00 82.94 105 LYS A N 1
ATOM 868 C CA . LYS A 1 105 ? -1.514 13.958 -2.059 1.00 82.94 105 LYS A CA 1
ATOM 869 C C . LYS A 1 105 ? -0.914 15.368 -2.134 1.00 82.94 105 LYS A C 1
ATOM 871 O O . LYS A 1 105 ? -1.609 16.273 -2.575 1.00 82.94 105 LYS A O 1
ATOM 876 N N . THR A 1 106 ? 0.350 15.545 -1.744 1.00 82.25 106 THR A N 1
ATOM 877 C CA . THR A 1 106 ? 1.020 16.870 -1.763 1.00 82.25 106 THR A CA 1
ATOM 878 C C . THR A 1 106 ? 2.340 16.901 -2.528 1.00 82.25 106 THR A C 1
ATOM 880 O O . THR A 1 106 ? 2.724 17.925 -3.082 1.00 82.25 106 THR A O 1
ATOM 883 N N . ARG A 1 107 ? 3.084 15.792 -2.523 1.00 81.31 107 ARG A N 1
ATOM 884 C CA . ARG A 1 107 ? 4.400 15.656 -3.165 1.00 81.31 107 ARG A CA 1
ATOM 885 C C . ARG A 1 107 ? 4.777 14.187 -3.262 1.00 81.31 107 ARG A C 1
ATOM 887 O O . ARG A 1 107 ? 4.335 13.380 -2.445 1.00 81.31 107 ARG A O 1
ATOM 894 N N . TRP A 1 108 ? 5.653 13.840 -4.191 1.00 80.81 108 TRP A N 1
ATOM 895 C CA . TRP A 1 108 ? 6.270 12.517 -4.253 1.00 80.81 108 TRP A CA 1
ATOM 896 C C . TRP A 1 108 ? 7.799 12.609 -4.278 1.00 80.81 108 TRP A C 1
ATOM 898 O O . TRP A 1 108 ? 8.392 13.688 -4.392 1.00 80.81 108 TRP A O 1
ATOM 908 N N . SER A 1 109 ? 8.473 11.482 -4.052 1.00 80.00 109 SER A N 1
ATOM 909 C CA . SER A 1 109 ? 9.930 11.420 -4.110 1.00 80.00 109 SER A CA 1
ATOM 910 C C . SER A 1 109 ? 10.482 10.076 -4.554 1.00 80.00 109 SER A C 1
ATOM 912 O O . SER A 1 109 ? 10.051 9.015 -4.114 1.00 80.00 109 SER A O 1
ATOM 914 N N . GLU A 1 110 ? 11.509 10.134 -5.390 1.00 80.00 110 GLU A N 1
ATOM 915 C CA . GLU A 1 110 ? 12.159 8.981 -6.011 1.00 80.00 110 GLU A CA 1
ATOM 916 C C . GLU A 1 110 ? 13.612 8.899 -5.522 1.00 80.00 110 GLU A C 1
ATOM 918 O O . GLU A 1 110 ? 14.219 9.924 -5.190 1.00 80.00 110 GLU A O 1
ATOM 923 N N . LYS A 1 111 ? 14.196 7.699 -5.451 1.00 75.06 111 LYS A N 1
ATOM 924 C CA . LYS A 1 111 ? 15.660 7.568 -5.345 1.00 75.06 111 LYS A CA 1
ATOM 925 C C . LYS A 1 111 ? 16.244 7.676 -6.751 1.00 75.06 111 LYS A C 1
ATOM 927 O O . LYS A 1 111 ? 15.731 7.013 -7.642 1.00 75.06 111 LYS A O 1
ATOM 932 N N . LYS A 1 112 ? 17.319 8.442 -6.942 1.00 68.56 112 LYS A N 1
ATOM 933 C CA . LYS A 1 112 ? 18.056 8.488 -8.216 1.00 68.56 112 LYS A CA 1
ATOM 934 C C . LYS A 1 112 ? 19.554 8.361 -7.997 1.00 68.56 112 LYS A C 1
ATOM 936 O O . LYS A 1 112 ? 20.076 8.793 -6.969 1.00 68.56 112 LYS A O 1
ATOM 941 N N . GLU A 1 113 ? 20.217 7.753 -8.969 1.00 67.25 113 GLU A N 1
ATOM 942 C CA . GLU A 1 113 ? 21.671 7.714 -9.082 1.00 67.25 113 GLU A CA 1
ATOM 943 C C . GLU A 1 113 ? 22.127 8.966 -9.844 1.00 67.25 113 GLU A C 1
ATOM 945 O O . GLU A 1 113 ? 21.531 9.340 -10.855 1.00 67.25 113 GLU A O 1
ATOM 950 N N . GLY A 1 114 ? 23.163 9.647 -9.362 1.00 59.66 114 GLY A N 1
ATOM 951 C CA . GLY A 1 114 ? 23.905 10.611 -10.172 1.00 59.66 114 GLY A CA 1
ATOM 952 C C . GLY A 1 114 ? 24.938 9.903 -11.050 1.00 59.66 114 GLY A C 1
ATOM 953 O O . GLY A 1 114 ? 25.339 8.787 -10.743 1.00 59.66 114 GLY A O 1
ATOM 954 N N . PHE A 1 115 ? 25.443 10.599 -12.073 1.00 43.84 115 PHE A N 1
ATOM 955 C CA . PHE A 1 115 ? 26.476 10.116 -13.012 1.00 43.84 115 PHE A CA 1
ATOM 956 C C . PHE A 1 115 ? 27.723 9.491 -12.342 1.00 43.84 115 PHE A C 1
ATOM 958 O O . PHE A 1 115 ? 28.393 8.658 -12.932 1.00 43.84 115 PHE A O 1
ATOM 965 N N . TRP A 1 116 ? 28.003 9.859 -11.088 1.00 42.53 116 TRP A N 1
ATOM 966 C CA . TRP A 1 116 ? 29.132 9.382 -10.280 1.00 42.53 116 TRP A CA 1
ATOM 967 C C . TRP A 1 116 ? 28.733 8.328 -9.216 1.00 42.53 116 TRP A C 1
ATOM 969 O O . TRP A 1 116 ? 29.345 8.269 -8.156 1.00 42.53 116 TRP A O 1
ATOM 979 N N . GLY A 1 117 ? 27.640 7.576 -9.407 1.00 51.28 117 GLY A N 1
ATOM 980 C CA . GLY A 1 117 ? 27.120 6.597 -8.424 1.00 51.28 117 GLY A CA 1
ATOM 981 C C . GLY A 1 117 ? 26.427 7.212 -7.191 1.00 51.28 117 GLY A C 1
ATOM 982 O O . GLY A 1 117 ? 25.984 6.519 -6.272 1.00 51.28 117 GLY A O 1
ATOM 983 N N . ASN A 1 118 ? 26.313 8.541 -7.148 1.00 64.12 118 ASN A N 1
ATOM 984 C CA . ASN A 1 118 ? 25.786 9.289 -6.007 1.00 64.12 118 ASN A CA 1
ATOM 985 C C . ASN A 1 118 ? 24.277 9.044 -5.819 1.00 64.12 118 ASN A C 1
ATOM 987 O O . ASN A 1 118 ? 23.469 9.644 -6.524 1.00 64.12 118 ASN A O 1
ATOM 991 N N . LYS A 1 119 ? 23.874 8.218 -4.847 1.00 62.75 119 LYS A N 1
ATOM 992 C CA . LYS A 1 119 ? 22.456 7.912 -4.553 1.00 62.75 119 LYS A CA 1
ATOM 993 C C . LYS A 1 119 ? 21.771 9.045 -3.775 1.00 62.75 119 LYS A C 1
ATOM 995 O O . LYS A 1 119 ? 21.974 9.190 -2.570 1.00 62.75 119 LYS A O 1
ATOM 1000 N N . PHE A 1 120 ? 20.919 9.823 -4.447 1.00 66.00 120 PHE A N 1
ATOM 1001 C CA . PHE A 1 120 ? 20.154 10.941 -3.877 1.00 66.00 120 PHE A CA 1
ATOM 1002 C C . PHE A 1 120 ? 18.635 10.690 -3.894 1.00 66.00 120 PHE A C 1
ATOM 1004 O O . PHE A 1 120 ? 18.150 9.691 -4.429 1.00 66.00 120 PHE A O 1
ATOM 1011 N N . ARG A 1 121 ? 17.859 11.593 -3.277 1.00 71.81 121 ARG A N 1
ATOM 1012 C CA . ARG A 1 121 ? 16.394 11.627 -3.403 1.00 71.81 121 ARG A CA 1
ATOM 1013 C C . ARG A 1 121 ? 15.965 12.865 -4.176 1.00 71.81 121 ARG A C 1
ATOM 1015 O O . ARG A 1 121 ? 16.229 13.977 -3.729 1.00 71.81 121 ARG A O 1
ATOM 1022 N N . GLN A 1 122 ? 15.274 12.666 -5.292 1.00 75.12 122 GLN A N 1
ATOM 1023 C CA . GLN A 1 122 ? 14.586 13.740 -5.999 1.00 75.12 122 GLN A CA 1
ATOM 1024 C C . GLN A 1 122 ? 13.197 13.930 -5.380 1.00 75.12 122 GLN A C 1
ATOM 1026 O O . GLN A 1 122 ? 12.529 12.952 -5.045 1.00 75.12 122 GLN A O 1
ATOM 1031 N N . HIS A 1 123 ? 12.765 15.181 -5.238 1.00 68.75 123 HIS A N 1
ATOM 1032 C CA . HIS A 1 123 ? 11.399 15.532 -4.854 1.00 68.75 123 HIS A CA 1
ATOM 1033 C C . HIS A 1 123 ? 10.650 16.155 -6.030 1.00 68.75 123 HIS A C 1
ATOM 1035 O O . HIS A 1 123 ? 11.245 16.868 -6.843 1.00 68.75 123 HIS A O 1
ATOM 1041 N N . TYR A 1 124 ? 9.353 15.885 -6.075 1.00 73.25 124 TYR A N 1
ATOM 1042 C CA . TYR A 1 124 ? 8.432 16.309 -7.113 1.00 73.25 124 TYR A CA 1
ATOM 1043 C C . TYR A 1 124 ? 7.098 16.722 -6.487 1.00 73.25 124 TYR A C 1
ATOM 1045 O O . TYR A 1 124 ? 6.710 16.172 -5.453 1.00 73.25 124 TYR A O 1
ATOM 1053 N N . ASP A 1 125 ? 6.412 17.672 -7.106 1.00 71.94 125 ASP A N 1
ATOM 1054 C CA . ASP A 1 125 ? 5.103 18.161 -6.661 1.00 71.94 125 ASP A CA 1
ATOM 1055 C C . ASP A 1 125 ? 3.956 17.347 -7.292 1.00 71.94 125 ASP A C 1
ATOM 1057 O O . ASP A 1 125 ? 4.207 16.385 -8.024 1.00 71.94 125 ASP A O 1
ATOM 1061 N N . GLU A 1 126 ? 2.698 17.688 -6.991 1.00 61.34 126 GLU A N 1
ATOM 1062 C CA . GLU A 1 126 ? 1.510 16.986 -7.523 1.00 61.34 126 GLU A CA 1
ATOM 1063 C C . GLU A 1 126 ? 1.507 16.902 -9.063 1.00 61.34 126 GLU A C 1
ATOM 1065 O O . GLU A 1 126 ? 1.165 15.863 -9.619 1.00 61.34 126 GLU A O 1
ATOM 1070 N N . GLU A 1 127 ? 1.982 17.951 -9.738 1.00 61.25 127 GLU A N 1
ATOM 1071 C CA . GLU A 1 127 ? 2.078 18.068 -11.204 1.00 61.25 127 GLU A CA 1
ATOM 1072 C C . GLU A 1 127 ? 3.330 17.387 -11.807 1.00 61.25 127 GLU A C 1
ATOM 1074 O O . GLU A 1 127 ? 3.584 17.482 -13.004 1.00 61.25 127 GLU A O 1
ATOM 1079 N N . GLY A 1 128 ? 4.171 16.730 -10.997 1.00 57.91 128 GLY A N 1
ATOM 1080 C CA . GLY A 1 128 ? 5.439 16.138 -11.457 1.00 57.91 128 GLY A CA 1
ATOM 1081 C C . GLY A 1 128 ? 6.584 17.144 -11.659 1.00 57.91 128 GLY A C 1
ATOM 1082 O O . GLY A 1 128 ? 7.705 16.758 -12.003 1.00 57.91 128 GLY A O 1
ATOM 1083 N N . THR A 1 129 ? 6.347 18.428 -11.388 1.00 62.44 129 THR A N 1
ATOM 1084 C CA . THR A 1 129 ? 7.349 19.502 -11.396 1.00 62.44 129 THR A CA 1
ATOM 1085 C C . THR A 1 129 ? 8.432 19.251 -10.334 1.00 62.44 129 THR A C 1
ATOM 1087 O O . THR A 1 129 ? 8.155 18.731 -9.253 1.00 62.44 129 THR A O 1
ATOM 1090 N N . LYS A 1 130 ? 9.704 19.576 -10.618 1.00 58.44 130 LYS A N 1
ATOM 1091 C CA . LYS A 1 130 ? 10.824 19.357 -9.675 1.00 58.44 130 LYS A CA 1
ATOM 1092 C C . LYS A 1 130 ? 10.821 20.408 -8.557 1.00 58.44 130 LYS A C 1
ATOM 1094 O O . LYS A 1 130 ? 11.302 21.520 -8.775 1.00 58.44 130 LYS A O 1
ATOM 1099 N N . TYR A 1 131 ? 10.398 20.029 -7.350 1.00 48.91 131 TYR A N 1
ATOM 1100 C CA . TYR A 1 131 ? 10.357 20.941 -6.202 1.00 48.91 131 TYR A CA 1
ATOM 1101 C C . TYR A 1 131 ? 11.741 21.497 -5.831 1.00 48.91 131 TYR A C 1
ATOM 1103 O O . TYR A 1 131 ? 12.609 20.774 -5.325 1.00 48.91 131 TYR A O 1
ATOM 1111 N N . SER A 1 132 ? 11.932 22.806 -5.999 1.00 42.25 132 SER A N 1
ATOM 1112 C CA . SER A 1 132 ? 13.050 23.542 -5.407 1.00 42.25 132 SER A CA 1
ATOM 1113 C C . SER A 1 132 ? 12.593 24.259 -4.137 1.00 42.25 132 SER A C 1
ATOM 1115 O O . SER A 1 132 ? 11.738 25.137 -4.211 1.00 42.25 132 SER A O 1
ATOM 1117 N N . GLN A 1 133 ? 13.206 23.934 -2.992 1.00 40.72 133 GLN A N 1
ATOM 1118 C CA . GLN A 1 133 ? 13.098 24.709 -1.745 1.00 40.72 133 GLN A CA 1
ATOM 1119 C C . GLN A 1 133 ? 13.374 26.196 -2.035 1.00 40.72 133 GLN A C 1
ATOM 1121 O O . GLN A 1 133 ? 14.520 26.559 -2.305 1.00 40.72 133 GLN A O 1
ATOM 1126 N N . GLY A 1 134 ? 12.325 27.027 -2.051 1.00 34.12 134 GLY A N 1
ATOM 1127 C CA . GLY A 1 134 ? 12.420 28.364 -2.651 1.00 34.12 134 GLY A CA 1
ATOM 1128 C C . GLY A 1 134 ? 11.248 29.331 -2.445 1.00 34.12 134 GLY A C 1
ATOM 1129 O O . GLY A 1 134 ? 11.335 30.438 -2.960 1.00 34.12 134 GLY A O 1
ATOM 1130 N N . SER A 1 135 ? 10.212 28.971 -1.677 1.00 24.95 135 SER A N 1
ATOM 1131 C CA . SER A 1 135 ? 9.142 29.891 -1.252 1.00 24.95 135 SER A CA 1
ATOM 1132 C C . SER A 1 135 ? 8.710 29.590 0.182 1.00 24.95 135 SER A C 1
ATOM 1134 O O . SER A 1 135 ? 8.604 28.427 0.569 1.00 24.95 135 SER A O 1
ATOM 1136 N N . ARG A 1 136 ? 8.436 30.634 0.976 1.00 33.44 136 ARG A N 1
ATOM 1137 C CA . ARG A 1 136 ? 7.790 30.498 2.290 1.00 33.44 136 ARG A CA 1
ATOM 1138 C C . ARG A 1 136 ? 6.284 30.331 2.087 1.00 33.44 136 ARG A C 1
ATOM 1140 O O . ARG A 1 136 ? 5.607 31.298 1.755 1.00 33.44 136 ARG A O 1
ATOM 1147 N N . SER A 1 137 ? 5.753 29.136 2.321 1.00 25.72 137 SER A N 1
ATOM 1148 C CA . SER A 1 137 ? 4.307 28.931 2.435 1.00 25.72 137 SER A CA 1
ATOM 1149 C C . SER A 1 137 ? 3.816 29.461 3.788 1.00 25.72 137 SER A C 1
ATOM 1151 O O . SER A 1 137 ? 3.805 28.728 4.780 1.00 25.72 137 SER A O 1
ATOM 1153 N N . ASN A 1 138 ? 3.427 30.737 3.846 1.00 29.64 138 ASN A N 1
ATOM 1154 C CA . ASN A 1 138 ? 2.615 31.233 4.956 1.00 29.64 138 ASN A CA 1
ATOM 1155 C C . ASN A 1 138 ? 1.229 30.581 4.864 1.00 29.64 138 ASN A C 1
ATOM 1157 O O . ASN A 1 138 ? 0.483 30.858 3.926 1.00 29.64 138 ASN A O 1
ATOM 1161 N N . SER A 1 139 ? 0.869 29.743 5.835 1.00 25.81 139 SER A N 1
ATOM 1162 C CA . SER A 1 139 ? -0.526 29.332 6.014 1.00 25.81 139 SER A CA 1
ATOM 1163 C C . SER A 1 139 ? -1.361 30.551 6.434 1.00 25.81 139 SER A C 1
ATOM 1165 O O . SER A 1 139 ? -0.923 31.279 7.329 1.00 25.81 139 SER A O 1
ATOM 1167 N N . PRO A 1 140 ? -2.546 30.794 5.847 1.00 29.58 140 PRO A N 1
ATOM 1168 C CA . PRO A 1 140 ? -3.379 31.936 6.211 1.00 29.58 140 PRO A CA 1
ATOM 1169 C C . PRO A 1 140 ? -4.044 31.714 7.578 1.00 29.58 140 PRO A C 1
ATOM 1171 O O . PRO A 1 140 ? -5.025 30.982 7.699 1.00 29.58 140 PRO A O 1
ATOM 1174 N N . SER A 1 141 ? -3.510 32.348 8.623 1.00 27.00 141 SER A N 1
ATOM 1175 C CA . SER A 1 141 ? -4.132 32.405 9.949 1.00 27.00 141 SER A CA 1
ATOM 1176 C C . SER A 1 141 ? -5.027 33.642 10.069 1.00 27.00 141 SER A C 1
ATOM 1178 O O . SER A 1 141 ? -4.534 34.747 10.297 1.00 27.00 141 SER A O 1
ATOM 1180 N N . ASN A 1 142 ? -6.342 33.458 9.933 1.00 28.70 142 ASN A N 1
ATOM 1181 C CA . ASN A 1 142 ? -7.326 34.520 10.151 1.00 28.70 142 ASN A CA 1
ATOM 1182 C C . ASN A 1 142 ? -7.484 34.837 11.649 1.00 28.70 142 ASN A C 1
ATOM 1184 O O . ASN A 1 142 ? -8.169 34.100 12.355 1.00 28.70 142 ASN A O 1
ATOM 1188 N N . THR A 1 143 ? -6.936 35.965 12.104 1.00 28.14 143 THR A N 1
ATOM 1189 C CA . THR A 1 143 ? -7.332 36.658 13.349 1.00 28.14 143 THR A CA 1
ATOM 1190 C C . THR A 1 143 ? -7.082 38.165 13.192 1.00 28.14 143 THR A C 1
ATOM 1192 O O . THR A 1 143 ? -5.941 38.527 12.898 1.00 28.14 143 THR A O 1
ATOM 1195 N N . PRO A 1 144 ? -8.084 39.046 13.376 1.00 34.62 144 PRO A N 1
ATOM 1196 C CA . PRO A 1 144 ? -7.907 40.490 13.234 1.00 34.62 144 PRO A CA 1
ATOM 1197 C C . PRO A 1 144 ? -7.590 41.180 14.572 1.00 34.62 144 PRO A C 1
ATOM 1199 O O . PRO A 1 144 ? -8.369 41.088 15.516 1.00 34.62 144 PRO A O 1
ATOM 1202 N N . THR A 1 145 ? -6.501 41.947 14.624 1.00 25.16 145 THR A N 1
ATOM 1203 C CA . THR A 1 145 ? -6.243 42.980 15.647 1.00 25.16 145 THR A CA 1
ATOM 1204 C C . THR A 1 145 ? -5.479 44.155 15.030 1.00 25.16 145 THR A C 1
ATOM 1206 O O . THR A 1 145 ? -4.821 44.015 14.000 1.00 25.16 145 THR A O 1
ATOM 1209 N N . SER A 1 146 ? -5.630 45.339 15.621 1.00 25.48 146 SER A N 1
ATOM 1210 C CA . SER A 1 146 ? -5.214 46.629 15.061 1.00 25.48 146 SER A CA 1
ATOM 1211 C C . SER A 1 146 ? -3.877 47.144 15.608 1.00 25.48 146 SER A C 1
ATOM 1213 O O . SER A 1 146 ? -3.509 46.848 16.743 1.00 25.48 146 SER A O 1
ATOM 1215 N N . SER A 1 147 ? -3.193 47.982 14.815 1.00 25.91 147 SER A N 1
ATOM 1216 C CA . SER A 1 147 ? -2.674 49.328 15.175 1.00 25.91 147 SER A CA 1
ATOM 1217 C C . SER A 1 147 ? -1.426 49.715 14.357 1.00 25.91 147 SER A C 1
ATOM 1219 O O . SER A 1 147 ? -0.651 48.852 13.960 1.00 25.91 147 SER A O 1
ATOM 1221 N N . GLY A 1 148 ? -1.216 51.023 14.138 1.00 24.34 148 GLY A N 1
ATOM 1222 C CA . GLY A 1 148 ? 0.096 51.579 13.763 1.00 24.34 148 GLY A CA 1
ATOM 1223 C C . GLY A 1 148 ? 0.309 52.018 12.303 1.00 24.34 148 GLY A C 1
ATOM 1224 O O . GLY A 1 148 ? 0.619 51.216 11.429 1.00 24.34 148 GLY A O 1
ATOM 1225 N N . SER A 1 149 ? 0.255 53.337 12.095 1.00 25.02 149 SER A N 1
ATOM 1226 C CA . SER A 1 149 ? 1.045 54.148 11.141 1.00 25.02 149 SER A CA 1
ATOM 1227 C C . SER A 1 149 ? 2.515 53.681 10.992 1.00 25.02 149 SER A C 1
ATOM 1229 O O . SER A 1 149 ? 3.063 53.152 11.953 1.00 25.02 149 SER A O 1
ATOM 1231 N N . SER A 1 150 ? 3.292 53.924 9.919 1.00 25.33 150 SER A N 1
ATOM 1232 C CA . SER A 1 150 ? 3.147 54.648 8.620 1.00 25.33 150 SER A CA 1
ATOM 1233 C C . SER A 1 150 ? 4.431 54.376 7.761 1.00 25.33 150 SER A C 1
ATOM 1235 O O . SER A 1 150 ? 5.157 53.457 8.127 1.00 25.33 150 SER A O 1
ATOM 1237 N N . TYR A 1 151 ? 4.839 55.013 6.642 1.00 24.86 151 TYR A N 1
ATOM 1238 C CA . TYR A 1 151 ? 4.483 56.246 5.897 1.00 24.86 151 TYR A CA 1
ATOM 1239 C C . TYR A 1 151 ? 4.877 56.121 4.392 1.00 24.86 151 TYR A C 1
ATOM 1241 O O . TYR A 1 151 ? 5.581 55.195 4.007 1.00 24.86 151 TYR A O 1
ATOM 1249 N N . SER A 1 152 ? 4.457 57.102 3.579 1.00 25.84 152 SER A N 1
ATOM 1250 C CA . SER A 1 152 ? 5.083 57.636 2.342 1.00 25.84 152 SER A CA 1
ATOM 1251 C C . SER A 1 152 ? 5.714 56.715 1.264 1.00 25.84 152 SER A C 1
ATOM 1253 O O . SER A 1 152 ? 6.892 56.390 1.335 1.00 25.84 152 SER A O 1
ATOM 1255 N N . SER A 1 153 ? 4.942 56.458 0.190 1.00 25.86 153 SER A N 1
ATOM 1256 C CA . SER A 1 153 ? 5.058 57.090 -1.162 1.00 25.86 153 SER A CA 1
ATOM 1257 C C . SER A 1 153 ? 6.395 57.140 -1.956 1.00 25.86 153 SER A C 1
ATOM 1259 O O . SER A 1 153 ? 7.442 57.317 -1.344 1.00 25.86 153 SER A O 1
ATOM 1261 N N . PRO A 1 154 ? 6.375 57.274 -3.317 1.00 42.53 154 PRO A N 1
ATOM 1262 C CA . PRO A 1 154 ? 5.347 56.891 -4.321 1.00 42.53 154 PRO A CA 1
ATOM 1263 C C . PRO A 1 154 ? 5.883 56.365 -5.701 1.00 42.53 154 PRO A C 1
ATOM 1265 O O . PRO A 1 154 ? 7.068 56.457 -6.004 1.00 42.53 154 PRO A O 1
ATOM 1268 N N . SER A 1 155 ? 4.953 55.995 -6.608 1.00 27.94 155 SER A N 1
ATOM 1269 C CA . SER A 1 155 ? 5.097 55.818 -8.089 1.00 27.94 155 SER A CA 1
ATOM 1270 C C . SER A 1 155 ? 5.926 54.617 -8.608 1.00 27.94 155 SER A C 1
ATOM 1272 O O . SER A 1 155 ? 6.784 54.114 -7.895 1.00 27.94 155 SER A O 1
ATOM 1274 N N . SER A 1 156 ? 5.716 54.069 -9.819 1.00 32.16 156 SER A N 1
ATOM 1275 C CA . SER A 1 156 ? 4.763 54.328 -10.935 1.00 32.16 156 SER A CA 1
ATOM 1276 C C . SER A 1 156 ? 4.073 53.001 -11.380 1.00 32.16 156 SER A C 1
ATOM 1278 O O . SER A 1 156 ? 4.458 51.935 -10.916 1.00 32.16 156 SER A O 1
ATOM 1280 N N . GLY A 1 157 ? 2.908 52.978 -12.052 1.00 27.08 157 GLY A N 1
ATOM 1281 C CA . GLY A 1 157 ? 2.722 53.084 -13.520 1.00 27.08 157 GLY A CA 1
ATOM 1282 C C . GLY A 1 157 ? 3.108 51.783 -14.272 1.00 27.08 157 GLY A C 1
ATOM 1283 O O . GLY A 1 157 ? 4.245 51.355 -14.143 1.00 27.08 157 GLY A O 1
ATOM 1284 N N . SER A 1 158 ? 2.276 51.089 -15.071 1.00 29.00 158 SER A N 1
ATOM 1285 C CA . SER A 1 158 ? 0.905 51.341 -15.576 1.00 29.00 158 SER A CA 1
ATOM 1286 C C . SER A 1 158 ? 0.228 50.031 -16.078 1.00 29.00 158 SER A C 1
ATOM 1288 O O . SER A 1 158 ? 0.901 49.014 -16.187 1.00 29.00 158 SER A O 1
ATOM 1290 N N . SER A 1 159 ? -1.083 50.077 -16.395 1.00 27.77 159 SER A N 1
ATOM 1291 C CA . SER A 1 159 ? -1.838 49.355 -17.474 1.00 27.77 159 SER A CA 1
ATOM 1292 C C . SER A 1 159 ? -1.286 48.040 -18.093 1.00 27.77 159 SER A C 1
ATOM 1294 O O . SER A 1 159 ? -0.143 48.005 -18.523 1.00 27.77 159 SER A O 1
ATOM 1296 N N . SER A 1 160 ? -2.060 46.990 -18.417 1.00 27.48 160 SER A N 1
ATOM 1297 C CA . SER A 1 160 ? -3.525 46.792 -18.551 1.00 27.48 160 SER A CA 1
ATOM 1298 C C . SER A 1 160 ? -3.849 45.288 -18.762 1.00 27.48 160 SER A C 1
ATOM 1300 O O . SER A 1 160 ? -2.937 44.466 -18.751 1.00 27.48 160 SER A O 1
ATOM 1302 N N . GLY A 1 161 ? -5.119 44.932 -19.021 1.00 28.17 161 GLY A N 1
ATOM 1303 C CA . GLY A 1 161 ? -5.492 43.649 -19.649 1.00 28.17 161 GLY A CA 1
ATOM 1304 C C . GLY A 1 161 ? -6.374 42.739 -18.791 1.00 28.17 161 GLY A C 1
ATOM 1305 O O . GLY A 1 161 ? -5.880 41.845 -18.111 1.00 28.17 161 GLY A O 1
ATOM 1306 N N . GLY A 1 162 ? -7.693 42.937 -18.847 1.00 25.78 162 GLY A N 1
ATOM 1307 C CA . GLY A 1 162 ? -8.663 42.010 -18.256 1.00 25.78 162 GLY A CA 1
ATOM 1308 C C . GLY A 1 162 ? -9.117 40.935 -19.247 1.00 25.78 162 GLY A C 1
ATOM 1309 O O . GLY A 1 162 ? -9.221 41.192 -20.444 1.00 25.78 162 GLY A O 1
ATOM 1310 N N . SER A 1 163 ? -9.459 39.748 -18.744 1.00 28.97 163 SER A N 1
ATOM 1311 C CA . SER A 1 163 ? -10.269 38.764 -19.469 1.00 28.97 163 SER A CA 1
ATOM 1312 C C . SER A 1 163 ? -11.183 38.041 -18.484 1.00 28.97 163 SER A C 1
ATOM 1314 O O . SER A 1 163 ? -10.743 37.633 -17.409 1.00 28.97 163 SER A O 1
ATOM 1316 N N . VAL A 1 164 ? -12.467 37.928 -18.825 1.00 28.03 164 VAL A N 1
ATOM 1317 C CA . VAL A 1 164 ? -13.498 37.322 -17.974 1.00 28.03 164 VAL A CA 1
ATOM 1318 C C . VAL A 1 164 ? -13.900 35.983 -18.573 1.00 28.03 164 VAL A C 1
ATOM 1320 O O . VAL A 1 164 ? -14.437 35.946 -19.675 1.00 28.03 164 VAL A O 1
ATOM 1323 N N . TYR A 1 165 ? -13.721 34.901 -17.815 1.00 28.44 165 TYR A N 1
ATOM 1324 C CA . TYR A 1 165 ? -14.362 33.616 -18.097 1.00 28.44 165 TYR A CA 1
ATOM 1325 C C . TYR A 1 165 ? -15.169 33.123 -16.893 1.00 28.44 165 TYR A C 1
ATOM 1327 O O . TYR A 1 165 ? -14.908 33.483 -15.744 1.00 28.44 165 TYR A O 1
ATOM 1335 N N . ARG A 1 166 ? -16.239 32.380 -17.191 1.00 26.39 166 ARG A N 1
ATOM 1336 C CA . ARG A 1 166 ? -17.432 32.243 -16.346 1.00 26.39 166 ARG A CA 1
ATOM 1337 C C . ARG A 1 166 ? -17.815 30.770 -16.197 1.00 26.39 166 ARG A C 1
ATOM 1339 O O . ARG A 1 166 ? -18.031 30.094 -17.195 1.00 26.39 166 ARG A O 1
ATOM 1346 N N . GLY A 1 167 ? -17.988 30.318 -14.955 1.00 24.42 167 GLY A N 1
ATOM 1347 C CA . GLY A 1 167 ? -18.324 28.927 -14.622 1.00 24.42 167 GLY A CA 1
ATOM 1348 C C . GLY A 1 167 ? -17.088 28.025 -14.454 1.00 24.42 167 GLY A C 1
ATOM 1349 O O . GLY A 1 167 ? -15.996 28.390 -14.866 1.00 24.42 167 GLY A O 1
ATOM 1350 N N . SER A 1 168 ? -17.182 26.862 -13.801 1.00 27.23 168 SER A N 1
ATOM 1351 C CA . SER A 1 168 ? -18.369 26.232 -13.196 1.00 27.23 168 SER A CA 1
ATOM 1352 C C . SER A 1 168 ? -18.143 25.868 -11.720 1.00 27.23 168 SER A C 1
ATOM 1354 O O . SER A 1 168 ? -17.032 25.529 -11.314 1.00 27.23 168 SER A O 1
ATOM 1356 N N . LYS A 1 169 ? -19.210 25.901 -10.910 1.00 33.34 169 LYS A N 1
ATOM 1357 C CA . LYS A 1 169 ? -19.207 25.413 -9.521 1.00 33.34 169 LYS A CA 1
ATOM 1358 C C . LYS A 1 169 ? -19.526 23.912 -9.488 1.00 33.34 169 LYS A C 1
ATOM 1360 O O . LYS A 1 169 ? -20.650 23.541 -9.161 1.00 33.34 169 LYS A O 1
ATOM 1365 N N . ASN A 1 170 ? -18.554 23.044 -9.773 1.00 28.84 170 ASN A N 1
ATOM 1366 C CA . ASN A 1 170 ? -18.746 21.608 -9.541 1.00 28.84 170 ASN A CA 1
ATOM 1367 C C . ASN A 1 170 ? -18.598 21.271 -8.051 1.00 28.84 170 ASN A C 1
ATOM 1369 O O . ASN A 1 170 ? -17.497 21.174 -7.508 1.00 28.84 170 ASN A O 1
ATOM 1373 N N . SER A 1 171 ? -19.738 21.074 -7.393 1.00 40.84 171 SER A N 1
ATOM 1374 C CA . SER A 1 171 ? -19.842 20.561 -6.031 1.00 40.84 171 SER A CA 1
ATOM 1375 C C . SER A 1 171 ? -19.573 19.052 -5.986 1.00 40.84 171 SER A C 1
ATOM 1377 O O . SER A 1 171 ? -20.507 18.253 -5.906 1.00 40.84 171 SER A O 1
ATOM 1379 N N . SER A 1 172 ? -18.301 18.650 -6.012 1.00 32.44 172 SER A N 1
ATOM 1380 C CA . SER A 1 172 ? -17.926 17.269 -5.686 1.00 32.44 172 SER A CA 1
ATOM 1381 C C . SER A 1 172 ? -18.302 16.963 -4.233 1.00 32.44 172 SER A C 1
ATOM 1383 O O . SER A 1 172 ? -17.926 17.692 -3.312 1.00 32.44 172 SER A O 1
ATOM 1385 N N . GLN A 1 173 ? -19.091 15.908 -4.036 1.00 34.94 173 GLN A N 1
ATOM 1386 C CA . GLN A 1 173 ? -19.707 15.587 -2.750 1.00 34.94 173 GLN A CA 1
ATOM 1387 C C . GLN A 1 173 ? -18.666 15.213 -1.683 1.00 34.94 173 GLN A C 1
ATOM 1389 O O . GLN A 1 173 ? -17.613 14.638 -1.964 1.00 34.94 173 GLN A O 1
ATOM 1394 N N . ARG A 1 174 ? -18.975 15.537 -0.422 1.00 32.56 174 ARG A N 1
ATOM 1395 C CA . ARG A 1 174 ? -18.137 15.191 0.732 1.00 32.56 174 ARG A CA 1
ATOM 1396 C C . ARG A 1 174 ? -18.231 13.690 1.013 1.00 32.56 174 ARG A C 1
ATOM 1398 O O . ARG A 1 174 ? -19.231 13.243 1.568 1.00 32.56 174 ARG A O 1
ATOM 1405 N N . ILE A 1 175 ? -17.171 12.940 0.716 1.00 34.72 175 ILE A N 1
ATOM 1406 C CA . ILE A 1 175 ? -16.998 11.578 1.244 1.00 34.72 175 ILE A CA 1
ATOM 1407 C C . ILE A 1 175 ? -16.952 11.670 2.789 1.00 34.72 175 ILE A C 1
ATOM 1409 O O . ILE A 1 175 ? -16.256 12.548 3.317 1.00 34.72 175 ILE A O 1
ATOM 1413 N N . PRO A 1 176 ? -17.722 10.850 3.532 1.00 34.28 176 PRO A N 1
ATOM 1414 C CA . PRO A 1 176 ? -17.893 11.019 4.974 1.00 34.28 176 PRO A CA 1
ATOM 1415 C C . PRO A 1 176 ? -16.623 10.716 5.783 1.00 34.28 176 PRO A C 1
ATOM 1417 O O . PRO A 1 176 ? -15.773 9.909 5.408 1.00 34.28 176 PRO A O 1
ATOM 1420 N N . LYS A 1 177 ? -16.509 11.369 6.947 1.00 35.72 177 LYS A N 1
ATOM 1421 C CA . LYS A 1 177 ? -15.380 11.214 7.875 1.00 35.72 177 LYS A CA 1
ATOM 1422 C C . LYS A 1 177 ? -15.503 9.906 8.663 1.00 35.72 177 LYS A C 1
ATOM 1424 O O . LYS A 1 177 ? -16.153 9.877 9.704 1.00 35.72 177 LYS A O 1
ATOM 1429 N N . ILE A 1 178 ? -14.840 8.846 8.212 1.00 35.06 178 ILE A N 1
ATOM 1430 C CA . ILE A 1 178 ? -14.711 7.603 8.985 1.00 35.06 178 ILE A CA 1
ATOM 1431 C C . ILE A 1 178 ? -13.646 7.808 10.084 1.00 35.06 178 ILE A C 1
ATOM 1433 O O . ILE A 1 178 ? -12.441 7.755 9.843 1.00 35.06 178 ILE A O 1
ATOM 1437 N N . PHE A 1 179 ? -14.103 8.118 11.302 1.00 35.09 179 PHE A N 1
ATOM 1438 C CA . PHE A 1 179 ? -13.263 8.427 12.468 1.00 35.09 179 PHE A CA 1
ATOM 1439 C C . PHE A 1 179 ? -12.720 7.158 13.156 1.00 35.09 179 PHE A C 1
ATOM 1441 O O . PHE A 1 179 ? -13.247 6.715 14.172 1.00 35.09 179 PHE A O 1
ATOM 1448 N N . TRP A 1 180 ? -11.607 6.602 12.674 1.00 37.72 180 TRP A N 1
ATOM 1449 C CA . TRP A 1 180 ? -10.887 5.530 13.387 1.00 37.72 180 TRP A CA 1
ATOM 1450 C C . TRP A 1 180 ? -9.962 6.086 14.487 1.00 37.72 180 TRP A C 1
ATOM 1452 O O . TRP A 1 180 ? -8.736 6.007 14.388 1.00 37.72 180 TRP A O 1
ATOM 1462 N N . LYS A 1 181 ? -10.548 6.691 15.535 1.00 34.25 181 LYS A N 1
ATOM 1463 C CA . LYS A 1 181 ? -9.832 7.134 16.752 1.00 34.25 181 LYS A CA 1
ATOM 1464 C C . LYS A 1 181 ? -10.684 7.048 18.033 1.00 34.25 181 LYS A C 1
ATOM 1466 O O . LYS A 1 181 ? -11.141 8.073 18.520 1.00 34.25 181 LYS A O 1
ATOM 1471 N N . LEU A 1 182 ? -10.773 5.858 18.632 1.00 35.47 182 LEU A N 1
ATOM 1472 C CA . LEU A 1 182 ? -10.739 5.635 20.094 1.00 35.47 182 LEU A CA 1
ATOM 1473 C C . LEU A 1 182 ? -10.004 4.294 20.371 1.00 35.47 182 LEU A C 1
ATOM 1475 O O . LEU A 1 182 ? -9.846 3.512 19.431 1.00 35.47 182 LEU A O 1
ATOM 1479 N N . PRO A 1 183 ? -9.411 4.063 21.565 1.00 45.34 183 PRO A N 1
ATOM 1480 C CA . PRO A 1 183 ? -8.129 3.355 21.621 1.00 45.34 183 PRO A CA 1
ATOM 1481 C C . PRO A 1 183 ? -8.111 2.002 22.355 1.00 45.34 183 PRO A C 1
ATOM 1483 O O . PRO A 1 183 ? -8.816 1.775 23.334 1.00 45.34 183 PRO A O 1
ATOM 1486 N N . VAL A 1 184 ? -7.115 1.187 21.987 1.00 41.88 184 VAL A N 1
ATOM 1487 C CA . VAL A 1 184 ? -6.696 -0.086 22.624 1.00 41.88 184 VAL A CA 1
ATOM 1488 C C . VAL A 1 184 ? -6.333 0.050 24.125 1.00 41.88 184 VAL A C 1
ATOM 1490 O O . VAL A 1 184 ? -6.181 -0.943 24.830 1.00 41.88 184 VAL A O 1
ATOM 1493 N N . PHE A 1 185 ? -6.240 1.272 24.657 1.00 41.31 185 PHE A N 1
ATOM 1494 C CA . PHE A 1 185 ? -5.857 1.541 26.049 1.00 41.31 185 PHE A CA 1
ATOM 1495 C C . PHE A 1 185 ? -6.935 1.235 27.104 1.00 41.31 185 PHE A C 1
ATOM 1497 O O . PHE A 1 185 ? -6.580 1.051 28.266 1.00 41.31 185 PHE A O 1
ATOM 1504 N N . VAL A 1 186 ? -8.220 1.135 26.739 1.00 41.81 186 VAL A N 1
ATOM 1505 C CA . VAL A 1 186 ? -9.286 0.826 27.720 1.00 41.81 186 VAL A CA 1
ATOM 1506 C C . VAL A 1 186 ? -9.175 -0.615 28.237 1.00 41.81 186 VAL A C 1
ATOM 1508 O O . VAL A 1 186 ? -9.334 -0.858 29.430 1.00 41.81 186 VAL A O 1
ATOM 1511 N N . ILE A 1 187 ? -8.828 -1.566 27.365 1.00 43.81 187 ILE A N 1
ATOM 1512 C CA . ILE A 1 187 ? -8.783 -3.001 27.698 1.00 43.81 187 ILE A CA 1
ATOM 1513 C C . ILE A 1 187 ? -7.636 -3.313 28.674 1.00 43.81 187 ILE A C 1
ATOM 1515 O O . ILE A 1 187 ? -7.810 -4.093 29.607 1.00 43.81 187 ILE A O 1
ATOM 1519 N N . ILE A 1 188 ? -6.481 -2.655 28.520 1.00 47.00 188 ILE A N 1
ATOM 1520 C CA . ILE A 1 188 ? -5.329 -2.842 29.419 1.00 47.00 188 ILE A CA 1
ATOM 1521 C C . ILE A 1 188 ? -5.612 -2.245 30.811 1.00 47.00 188 ILE A C 1
ATOM 1523 O O . ILE A 1 188 ? -5.226 -2.834 31.817 1.00 47.00 188 ILE A O 1
ATOM 1527 N N . ALA A 1 189 ? -6.343 -1.126 30.891 1.00 43.03 189 ALA A N 1
ATOM 1528 C CA . ALA A 1 189 ? -6.781 -0.559 32.169 1.00 43.03 189 ALA A CA 1
ATOM 1529 C C . ALA A 1 189 ? -7.843 -1.433 32.868 1.00 43.03 189 ALA A C 1
ATOM 1531 O O . ALA A 1 189 ? -7.770 -1.631 34.079 1.00 43.03 189 ALA A O 1
ATOM 1532 N N . ALA A 1 190 ? -8.791 -2.001 32.112 1.00 45.53 190 ALA A N 1
ATOM 1533 C CA . ALA A 1 190 ? -9.810 -2.905 32.648 1.00 45.53 190 ALA A CA 1
ATOM 1534 C C . ALA A 1 190 ? -9.197 -4.192 33.232 1.00 45.53 190 ALA A C 1
ATOM 1536 O O . ALA A 1 190 ? -9.531 -4.584 34.349 1.00 45.53 190 ALA A O 1
ATOM 1537 N N . LEU A 1 191 ? -8.241 -4.809 32.528 1.00 42.59 191 LEU A N 1
ATOM 1538 C CA . LEU A 1 191 ? -7.556 -6.017 33.005 1.00 42.59 191 LEU A CA 1
ATOM 1539 C C . LEU A 1 191 ? -6.641 -5.755 34.216 1.00 42.59 191 LEU A C 1
ATOM 1541 O O . LEU A 1 191 ? -6.475 -6.643 35.047 1.00 42.59 191 LEU A O 1
ATOM 1545 N N . ALA A 1 192 ? -6.106 -4.539 34.372 1.00 47.19 192 ALA A N 1
ATOM 1546 C CA . ALA A 1 192 ? -5.329 -4.151 35.554 1.00 47.19 192 ALA A CA 1
ATOM 1547 C C . ALA A 1 192 ? -6.192 -3.889 36.809 1.00 47.19 192 ALA A C 1
ATOM 1549 O O . ALA A 1 192 ? -5.694 -4.010 37.926 1.00 47.19 192 ALA A O 1
ATOM 1550 N N . LEU A 1 193 ? -7.480 -3.557 36.648 1.00 41.59 193 LEU A N 1
ATOM 1551 C CA . LEU A 1 193 ? -8.419 -3.337 37.760 1.00 41.59 193 LEU A CA 1
ATOM 1552 C C . LEU A 1 193 ? -9.170 -4.611 38.194 1.00 41.59 193 LEU A C 1
ATOM 1554 O O . LEU A 1 193 ? -9.763 -4.634 39.270 1.00 41.59 193 LEU A O 1
ATOM 1558 N N . SER A 1 194 ? -9.095 -5.689 37.409 1.00 42.66 194 SER A N 1
ATOM 1559 C CA . SER A 1 194 ? -9.787 -6.962 37.665 1.00 42.66 194 SER A CA 1
ATOM 1560 C C . SER A 1 194 ? -9.099 -7.888 38.689 1.00 42.66 194 SER A C 1
ATOM 1562 O O . SER A 1 194 ? -9.541 -9.022 38.865 1.00 42.66 194 SER A O 1
ATOM 1564 N N . LEU A 1 195 ? -8.015 -7.444 39.341 1.00 46.66 195 LEU A N 1
ATOM 1565 C CA . LEU A 1 195 ? -7.189 -8.266 40.247 1.00 46.66 195 LEU A CA 1
ATOM 1566 C C . LEU A 1 195 ? -6.977 -7.672 41.655 1.00 46.66 195 LEU A C 1
ATOM 1568 O O . LEU A 1 195 ? -6.224 -8.238 42.441 1.00 46.66 195 LEU A O 1
ATOM 1572 N N . ILE A 1 196 ? -7.653 -6.570 42.011 1.00 51.19 196 ILE A N 1
ATOM 1573 C CA . ILE A 1 196 ? -7.613 -5.993 43.373 1.00 51.19 196 ILE A CA 1
ATOM 1574 C C . ILE A 1 196 ? -9.037 -5.712 43.884 1.00 51.19 196 ILE A C 1
ATOM 1576 O O . ILE A 1 196 ? -9.384 -4.587 44.247 1.00 51.19 196 ILE A O 1
ATOM 1580 N N . ARG A 1 197 ? -9.897 -6.742 43.885 1.00 44.38 197 ARG A N 1
ATOM 1581 C CA . ARG A 1 197 ? -11.181 -6.698 44.610 1.00 44.38 197 ARG A CA 1
ATOM 1582 C C . ARG A 1 197 ? -11.693 -8.072 45.061 1.00 44.38 197 ARG A C 1
ATOM 1584 O O . ARG A 1 197 ? -12.792 -8.495 44.725 1.00 44.38 197 ARG A O 1
ATOM 1591 N N . SER A 1 198 ? -10.877 -8.744 45.866 1.00 47.25 198 SER A N 1
ATOM 1592 C CA . SER A 1 198 ? -11.311 -9.777 46.811 1.00 47.25 198 SER A CA 1
ATOM 1593 C C . SER A 1 198 ? -10.558 -9.560 48.127 1.00 47.25 198 SER A C 1
ATOM 1595 O O . SER A 1 198 ? -9.483 -8.962 48.110 1.00 47.25 198 SER A O 1
ATOM 1597 N N . ILE A 1 199 ? -11.123 -10.024 49.245 1.00 48.97 199 ILE A N 1
ATOM 1598 C CA . ILE A 1 199 ? -10.702 -9.711 50.624 1.00 48.97 199 ILE A CA 1
ATOM 1599 C C . ILE A 1 199 ? -10.877 -8.221 50.984 1.00 48.97 199 ILE A C 1
ATOM 1601 O O . ILE A 1 199 ? -9.929 -7.442 50.979 1.00 48.97 199 ILE A O 1
ATOM 1605 N N . VAL A 1 200 ? -12.114 -7.848 51.322 1.00 38.47 200 VAL A N 1
ATOM 1606 C CA . VAL A 1 200 ? -12.513 -7.182 52.584 1.00 38.47 200 VAL A CA 1
ATOM 1607 C C . VAL A 1 200 ? -14.035 -7.024 52.535 1.00 38.47 200 VAL A C 1
ATOM 1609 O O . VAL A 1 200 ? -14.541 -6.236 51.745 1.00 38.47 200 VAL A O 1
ATOM 1612 N N . ASP A 1 201 ? -14.747 -7.857 53.300 1.00 31.27 201 ASP A N 1
ATOM 1613 C CA . ASP A 1 201 ? -15.792 -7.455 54.258 1.00 31.27 201 ASP A CA 1
ATOM 1614 C C . ASP A 1 201 ? -16.482 -8.688 54.883 1.00 31.27 201 ASP A C 1
ATOM 1616 O O . ASP A 1 201 ? -16.463 -9.783 54.326 1.00 31.27 201 ASP A O 1
ATOM 1620 N N . SER A 1 202 ? -17.105 -8.482 56.050 1.00 32.81 202 SER A N 1
ATOM 1621 C CA . SER A 1 202 ? -18.007 -9.413 56.758 1.00 32.81 202 SER A CA 1
ATOM 1622 C C . SER A 1 202 ? -17.441 -10.745 57.303 1.00 32.81 202 SER A C 1
ATOM 1624 O O . SER A 1 202 ? -17.725 -11.826 56.793 1.00 32.81 202 SER A O 1
ATOM 1626 N N . ILE A 1 203 ? -16.793 -10.679 58.475 1.00 41.72 203 ILE A N 1
ATOM 1627 C CA . ILE A 1 203 ? -17.160 -11.544 59.619 1.00 41.72 203 ILE A CA 1
ATOM 1628 C C . ILE A 1 203 ? -17.369 -10.628 60.838 1.00 41.72 203 ILE A C 1
ATOM 1630 O O . ILE A 1 203 ? -16.615 -9.679 61.048 1.00 41.72 203 ILE A O 1
ATOM 1634 N N . GLY A 1 204 ? -18.447 -10.861 61.593 1.00 32.53 204 GLY A N 1
ATOM 1635 C CA . GLY A 1 204 ? -19.030 -9.882 62.516 1.00 32.53 204 GLY A CA 1
ATOM 1636 C C . GLY A 1 204 ? -18.207 -9.528 63.763 1.00 32.53 204 GLY A C 1
ATOM 1637 O O . GLY A 1 204 ? -17.564 -10.369 64.389 1.00 32.53 204 GLY A O 1
ATOM 1638 N N . SER A 1 205 ? -18.310 -8.263 64.180 1.00 34.38 205 SER A N 1
ATOM 1639 C CA . SER A 1 205 ? -17.750 -7.757 65.438 1.00 34.38 205 SER A CA 1
ATOM 1640 C C . SER A 1 205 ? -18.525 -8.272 66.659 1.00 34.38 205 SER A C 1
ATOM 1642 O O . SER A 1 205 ? -19.532 -7.687 67.056 1.00 34.38 205 SER A O 1
ATOM 1644 N N . VAL A 1 206 ? -18.033 -9.326 67.314 1.00 33.94 206 VAL A N 1
ATOM 1645 C CA . VAL A 1 206 ? -18.568 -9.759 68.618 1.00 33.94 206 VAL A CA 1
ATOM 1646 C C . VAL A 1 206 ? -18.088 -8.803 69.714 1.00 33.94 206 VAL A C 1
ATOM 1648 O O . VAL A 1 206 ? -16.995 -8.948 70.258 1.00 33.94 206 VAL A O 1
ATOM 1651 N N . ARG A 1 207 ? -18.921 -7.812 70.050 1.00 35.06 207 ARG A N 1
ATOM 1652 C CA . ARG A 1 207 ? -18.706 -6.892 71.175 1.00 35.06 207 ARG A CA 1
ATOM 1653 C C . ARG A 1 207 ? -19.793 -7.096 72.230 1.00 35.06 207 ARG A C 1
ATOM 1655 O O . ARG A 1 207 ? -20.811 -6.412 72.214 1.00 35.06 207 ARG A O 1
ATOM 1662 N N . LEU A 1 208 ? -19.572 -8.041 73.144 1.00 32.81 208 LEU A N 1
ATOM 1663 C CA . LEU A 1 208 ? -20.449 -8.218 74.304 1.00 32.81 208 LEU A CA 1
ATOM 1664 C C . LEU A 1 208 ? -20.345 -6.992 75.237 1.00 32.81 208 LEU A C 1
ATOM 1666 O O . LEU A 1 208 ? -19.234 -6.510 75.478 1.00 32.81 208 LEU A O 1
ATOM 1670 N N . PRO A 1 209 ? -21.471 -6.453 75.740 1.00 36.00 209 PRO A N 1
ATOM 1671 C CA . PRO A 1 209 ? -21.469 -5.222 76.519 1.00 36.00 209 PRO A CA 1
ATOM 1672 C C . PRO A 1 209 ? -21.050 -5.449 77.976 1.00 36.00 209 PRO A C 1
ATOM 1674 O O . PRO A 1 209 ? -21.547 -6.341 78.660 1.00 36.00 209 PRO A O 1
ATOM 1677 N N . SER A 1 210 ? -20.210 -4.554 78.491 1.00 38.72 210 SER A N 1
ATOM 1678 C CA . SER A 1 210 ? -20.087 -4.321 79.930 1.00 38.72 210 SER A CA 1
ATOM 1679 C C . SER A 1 210 ? -21.351 -3.614 80.433 1.00 38.72 210 SER A C 1
ATOM 1681 O O . SER A 1 210 ? -21.591 -2.465 80.060 1.00 38.72 210 SER A O 1
ATOM 1683 N N . GLY A 1 211 ? -22.147 -4.269 81.279 1.00 31.80 211 GLY A N 1
ATOM 1684 C CA . GLY A 1 211 ? -23.382 -3.685 81.804 1.00 31.80 211 GLY A CA 1
ATOM 1685 C C . GLY A 1 211 ? -23.877 -4.386 83.062 1.00 31.80 211 GLY A C 1
ATOM 1686 O O . GLY A 1 211 ? -24.579 -5.389 82.979 1.00 31.80 211 GLY A O 1
ATOM 1687 N N . SER A 1 212 ? -23.533 -3.842 84.230 1.00 36.50 212 SER A N 1
ATOM 1688 C CA . SER A 1 212 ? -24.078 -4.290 85.515 1.00 36.50 212 SER A CA 1
ATOM 1689 C C . SER A 1 212 ? -25.580 -4.002 85.565 1.00 36.50 212 SER A C 1
ATOM 1691 O O . SER A 1 212 ? -25.990 -2.844 85.655 1.00 36.50 212 SER A O 1
ATOM 1693 N N . SER A 1 213 ? -26.407 -5.044 85.499 1.00 31.30 213 SER A N 1
ATOM 1694 C CA . SER A 1 213 ? -27.865 -4.925 85.485 1.00 31.30 213 SER A CA 1
ATOM 1695 C C . SER A 1 213 ? -28.419 -4.539 86.860 1.00 31.30 213 SER A C 1
ATOM 1697 O O . SER A 1 213 ? -28.833 -5.379 87.658 1.00 31.30 213 SER A O 1
ATOM 1699 N N . VAL A 1 214 ? -28.490 -3.232 87.126 1.00 34.44 214 VAL A N 1
ATOM 1700 C CA . VAL A 1 214 ? -29.377 -2.699 88.169 1.00 34.44 214 VAL A CA 1
ATOM 1701 C C . VAL A 1 214 ? -30.805 -3.103 87.798 1.00 34.44 214 VAL A C 1
ATOM 1703 O O . VAL A 1 214 ? -31.323 -2.679 86.765 1.00 34.44 214 VAL A O 1
ATOM 1706 N N . SER A 1 215 ? -31.428 -3.966 88.604 1.00 31.86 215 SER A N 1
ATOM 1707 C CA . SER A 1 215 ? -32.729 -4.564 88.293 1.00 31.86 215 SER A CA 1
ATOM 1708 C C . SER A 1 215 ? -33.853 -3.530 88.399 1.00 31.86 215 SER A C 1
ATOM 1710 O O . SER A 1 215 ? -34.450 -3.345 89.462 1.00 31.86 215 SER A O 1
ATOM 1712 N N . ASN A 1 216 ? -34.125 -2.843 87.292 1.00 36.56 216 ASN A N 1
ATOM 1713 C CA . ASN A 1 216 ? -35.133 -1.793 87.183 1.00 36.56 216 ASN A CA 1
ATOM 1714 C C . ASN A 1 216 ? -36.543 -2.402 87.048 1.00 36.56 216 ASN A C 1
ATOM 1716 O O . ASN A 1 216 ? -37.177 -2.328 85.994 1.00 36.56 216 ASN A O 1
ATOM 1720 N N . TYR A 1 217 ? -36.999 -3.074 88.109 1.00 45.62 217 TYR A N 1
ATOM 1721 C CA . TYR A 1 217 ? -38.333 -3.664 88.188 1.00 45.62 217 TYR A CA 1
ATOM 1722 C C . TYR A 1 217 ? -39.399 -2.565 88.180 1.00 45.62 217 TYR A C 1
ATOM 1724 O O . TYR A 1 217 ? -39.623 -1.887 89.184 1.00 45.62 217 TYR A O 1
ATOM 1732 N N . GLN A 1 218 ? -40.081 -2.420 87.044 1.00 53.94 218 GLN A N 1
ATOM 1733 C CA . GLN A 1 218 ? -41.314 -1.643 86.962 1.00 53.94 218 GLN A CA 1
ATOM 1734 C C . GLN A 1 218 ? -42.358 -2.262 87.909 1.00 53.94 218 GLN A C 1
ATOM 1736 O O . GLN A 1 218 ? -42.576 -3.477 87.842 1.00 53.94 218 GLN A O 1
ATOM 1741 N N . PRO A 1 219 ? -42.999 -1.477 88.795 1.00 64.62 219 PRO A N 1
ATOM 1742 C CA . PRO A 1 219 ? -43.977 -2.016 89.727 1.00 64.62 219 PRO A CA 1
ATOM 1743 C C . PRO A 1 219 ? -45.189 -2.564 88.976 1.00 64.62 219 PRO A C 1
ATOM 1745 O O . PRO A 1 219 ? -45.906 -1.827 88.301 1.00 64.62 219 PRO A O 1
ATOM 1748 N N . THR A 1 220 ? -45.449 -3.860 89.128 1.00 75.88 220 THR A N 1
ATOM 1749 C CA . THR A 1 220 ? -46.676 -4.466 88.602 1.00 75.88 220 THR A CA 1
ATOM 1750 C C . THR A 1 220 ? -47.835 -4.073 89.512 1.00 75.88 220 THR A C 1
ATOM 1752 O O . THR A 1 220 ? -47.764 -4.294 90.722 1.00 75.88 220 THR A O 1
ATOM 1755 N N . ALA A 1 221 ? -48.897 -3.496 88.950 1.00 77.00 221 ALA A N 1
ATOM 1756 C CA . ALA A 1 221 ? -50.103 -3.178 89.704 1.00 77.00 221 ALA A CA 1
ATOM 1757 C C . ALA A 1 221 ? -50.848 -4.466 90.093 1.00 77.00 221 ALA A C 1
ATOM 1759 O O . ALA A 1 221 ? -51.191 -5.281 89.233 1.00 77.00 221 ALA A O 1
ATOM 1760 N N . GLY A 1 222 ? -51.111 -4.637 91.385 1.00 78.94 222 GLY A N 1
ATOM 1761 C CA . GLY A 1 222 ? -51.923 -5.726 91.923 1.00 78.94 222 GLY A CA 1
ATOM 1762 C C . GLY A 1 222 ? -52.842 -5.249 93.044 1.00 78.94 222 GLY A C 1
ATOM 1763 O O . GLY A 1 222 ? -52.761 -4.104 93.486 1.00 78.94 222 GLY A O 1
ATOM 1764 N N . TYR A 1 223 ? -53.714 -6.132 93.521 1.00 82.94 223 TYR A N 1
ATOM 1765 C CA . TYR A 1 223 ? -54.680 -5.834 94.582 1.00 82.94 223 TYR A CA 1
ATOM 1766 C C . TYR A 1 223 ? -54.720 -6.952 95.626 1.00 82.94 223 TYR A C 1
ATOM 1768 O O . TYR A 1 223 ? -54.515 -8.125 95.303 1.00 82.94 223 TYR A O 1
ATOM 1776 N N . VAL A 1 224 ? -54.998 -6.597 96.883 1.00 81.94 224 VAL A N 1
ATOM 1777 C CA . VAL A 1 224 ? -55.184 -7.561 97.981 1.00 81.94 224 VAL A CA 1
ATOM 1778 C C . VAL A 1 224 ? -56.472 -8.363 97.776 1.00 81.94 224 VAL A C 1
ATOM 1780 O O . VAL A 1 224 ? -57.562 -7.795 97.812 1.00 81.94 224 VAL A O 1
ATOM 1783 N N . SER A 1 225 ? -56.361 -9.685 97.634 1.00 80.75 225 SER A N 1
ATOM 1784 C CA . SER A 1 225 ? -57.510 -10.591 97.459 1.00 80.75 225 SER A CA 1
ATOM 1785 C C . SER A 1 225 ? -57.998 -11.258 98.754 1.00 80.75 225 SER A C 1
ATOM 1787 O O . SER A 1 225 ? -59.089 -11.824 98.781 1.00 80.75 225 SER A O 1
ATOM 1789 N N . ALA A 1 226 ? -57.253 -11.149 99.860 1.00 75.94 226 ALA A N 1
ATOM 1790 C CA . ALA A 1 226 ? -57.698 -11.584 101.190 1.00 75.94 226 ALA A CA 1
ATOM 1791 C C . ALA A 1 226 ? -58.573 -10.527 101.896 1.00 75.94 226 ALA A C 1
ATOM 1793 O O . ALA A 1 226 ? -58.545 -9.355 101.535 1.00 75.94 226 ALA A O 1
ATOM 1794 N N . ILE A 1 227 ? -59.318 -10.922 102.937 1.00 72.12 227 ILE A N 1
ATOM 1795 C CA . ILE A 1 227 ? -60.106 -9.990 103.774 1.00 72.12 227 ILE A CA 1
ATOM 1796 C C . ILE A 1 227 ? -59.179 -9.072 104.590 1.00 72.12 227 ILE A C 1
ATOM 1798 O O . ILE A 1 227 ? -59.375 -7.860 104.630 1.00 72.12 227 ILE A O 1
ATOM 1802 N N . ASN A 1 228 ? -58.154 -9.660 105.215 1.00 79.19 228 ASN A N 1
ATOM 1803 C CA . ASN A 1 228 ? -57.127 -8.980 106.003 1.00 79.19 228 ASN A CA 1
ATOM 1804 C C . ASN A 1 228 ? -55.763 -9.630 105.719 1.00 79.19 228 ASN A C 1
ATOM 1806 O O . ASN A 1 228 ? -55.569 -10.810 106.012 1.00 79.19 228 ASN A O 1
ATOM 1810 N N . LEU A 1 229 ? -54.816 -8.868 105.171 1.00 86.50 229 LEU A N 1
ATOM 1811 C CA . LEU A 1 229 ? -53.474 -9.323 104.803 1.00 86.50 229 LEU A CA 1
ATOM 1812 C C . LEU A 1 229 ? -52.417 -8.591 105.637 1.00 86.50 229 LEU A C 1
ATOM 1814 O O . LEU A 1 229 ? -52.364 -7.367 105.652 1.00 86.50 229 LEU A O 1
ATOM 1818 N N . ASN A 1 230 ? -51.566 -9.326 106.353 1.00 86.38 230 ASN A N 1
ATOM 1819 C CA . ASN A 1 230 ? -50.521 -8.718 107.180 1.00 86.38 230 ASN A CA 1
ATOM 1820 C C . ASN A 1 230 ? -49.333 -8.272 106.311 1.00 86.38 230 ASN A C 1
ATOM 1822 O O . ASN A 1 230 ? -48.701 -9.118 105.678 1.00 86.38 230 ASN A O 1
ATOM 1826 N N . LEU A 1 231 ? -48.998 -6.979 106.341 1.00 87.69 231 LEU A N 1
ATOM 1827 C CA . LEU A 1 231 ? -47.742 -6.452 105.800 1.00 87.69 231 LEU A CA 1
ATOM 1828 C C . LEU A 1 231 ? -46.629 -6.691 106.829 1.00 87.69 231 LEU A C 1
ATOM 1830 O O . LEU A 1 231 ? -46.796 -6.330 107.999 1.00 87.69 231 LEU A O 1
ATOM 1834 N N . ARG A 1 232 ? -45.510 -7.300 106.425 1.00 88.75 232 ARG A N 1
ATOM 1835 C CA . ARG A 1 232 ? -44.399 -7.672 107.323 1.00 88.75 232 ARG A CA 1
ATOM 1836 C C . ARG A 1 232 ? -43.064 -7.046 106.926 1.00 88.75 232 ARG A C 1
ATOM 1838 O O . ARG A 1 232 ? -42.860 -6.675 105.775 1.00 88.75 232 ARG A O 1
ATOM 1845 N N . SER A 1 233 ? -42.146 -6.963 107.886 1.00 80.56 233 SER A N 1
ATOM 1846 C CA . SER A 1 233 ? -40.794 -6.409 107.711 1.00 80.56 233 SER A CA 1
ATOM 1847 C C . SER A 1 233 ? -39.845 -7.275 106.870 1.00 80.56 233 SER A C 1
ATOM 1849 O O . SER A 1 233 ? -38.854 -6.764 106.355 1.00 80.56 233 SER A O 1
ATOM 1851 N N . GLY A 1 234 ? -40.162 -8.555 106.663 1.00 81.50 234 GLY A N 1
ATOM 1852 C CA . GLY A 1 234 ? -39.390 -9.483 105.834 1.00 81.50 234 GLY A CA 1
ATOM 1853 C C . GLY A 1 234 ? -40.251 -10.613 105.248 1.00 81.50 234 GLY A C 1
ATOM 1854 O O . GLY A 1 234 ? -41.418 -10.753 105.629 1.00 81.50 234 GLY A O 1
ATOM 1855 N N . PRO A 1 235 ? -39.701 -11.404 104.308 1.00 80.38 235 PRO A N 1
ATOM 1856 C CA . PRO A 1 235 ? -40.420 -12.450 103.581 1.00 80.38 235 PRO A CA 1
ATOM 1857 C C . PRO A 1 235 ? -40.594 -13.723 104.429 1.00 80.38 235 PRO A C 1
ATOM 1859 O O . PRO A 1 235 ? -39.922 -14.731 104.217 1.00 80.38 235 PRO A O 1
ATOM 1862 N N . GLY A 1 236 ? -41.505 -13.684 105.403 1.00 79.88 236 GLY A N 1
ATOM 1863 C CA . GLY A 1 236 ? -41.784 -14.825 106.277 1.00 79.88 236 GLY A CA 1
ATOM 1864 C C . GLY A 1 236 ? -42.811 -14.547 107.378 1.00 79.88 236 GLY A C 1
ATOM 1865 O O . GLY A 1 236 ? -43.123 -13.398 107.697 1.00 79.88 236 GLY A O 1
ATOM 1866 N N . SER A 1 237 ? -43.350 -15.616 107.963 1.00 78.31 237 SER A N 1
ATOM 1867 C CA . SER A 1 237 ? -44.325 -15.602 109.070 1.00 78.31 237 SER A CA 1
ATOM 1868 C C . SER A 1 237 ? -43.727 -15.095 110.390 1.00 78.31 237 SER A C 1
ATOM 1870 O O . SER A 1 237 ? -44.443 -14.583 111.254 1.00 78.31 237 SER A O 1
ATOM 1872 N N . GLU A 1 238 ? -42.418 -15.268 110.529 1.00 79.00 238 GLU A N 1
ATOM 1873 C CA . GLU A 1 238 ? -41.554 -14.950 111.659 1.00 79.00 238 GLU A CA 1
ATOM 1874 C C . GLU A 1 238 ? -41.223 -13.453 111.766 1.00 79.00 238 GLU A C 1
ATOM 1876 O O . GLU A 1 238 ? -40.980 -12.947 112.860 1.00 79.00 238 GLU A O 1
ATOM 1881 N N . TYR A 1 239 ? -41.265 -12.721 110.649 1.00 81.81 239 TYR A N 1
ATOM 1882 C CA . TYR A 1 239 ? -40.956 -11.292 110.613 1.00 81.81 239 TYR A CA 1
ATOM 1883 C C . TYR A 1 239 ? -42.072 -10.439 111.220 1.00 81.81 239 TYR A C 1
ATOM 1885 O O . TYR A 1 239 ? -43.261 -10.722 111.048 1.00 81.81 239 TYR A O 1
ATOM 1893 N N . SER A 1 240 ? -41.702 -9.351 111.899 1.00 78.38 240 SER A N 1
ATOM 1894 C CA . SER A 1 240 ? -42.653 -8.463 112.575 1.00 78.38 240 SER A CA 1
ATOM 1895 C C . SER A 1 240 ? -43.721 -7.903 111.624 1.00 78.38 240 SER A C 1
ATOM 1897 O O . SER A 1 240 ? -43.445 -7.515 110.486 1.00 78.38 240 SER A O 1
ATOM 1899 N N . LYS A 1 241 ? -44.969 -7.860 112.104 1.00 88.75 241 LYS A N 1
ATOM 1900 C CA . LYS A 1 241 ? -46.090 -7.218 111.410 1.00 88.75 241 LYS A CA 1
ATOM 1901 C C . LYS A 1 241 ? -45.934 -5.698 111.493 1.00 88.75 241 LYS A C 1
ATOM 1903 O O . LYS A 1 241 ? -45.852 -5.158 112.589 1.00 88.75 241 LYS A O 1
ATOM 1908 N N . ILE A 1 242 ? -45.948 -5.036 110.339 1.00 87.25 242 ILE A N 1
ATOM 1909 C CA . ILE A 1 242 ? -45.976 -3.574 110.212 1.00 87.25 242 ILE A CA 1
ATOM 1910 C C . ILE A 1 242 ? -47.422 -3.085 110.342 1.00 87.25 242 ILE A C 1
ATOM 1912 O O . ILE A 1 242 ? -47.724 -2.235 111.170 1.00 87.25 242 ILE A O 1
ATOM 1916 N N . THR A 1 243 ? -48.335 -3.638 109.535 1.00 83.81 243 THR A N 1
ATOM 1917 C CA . THR A 1 243 ? -49.755 -3.249 109.525 1.00 83.81 243 THR A CA 1
ATOM 1918 C C . THR A 1 243 ? -50.641 -4.350 108.919 1.00 83.81 243 THR A C 1
ATOM 1920 O O . THR A 1 243 ? -50.161 -5.438 108.582 1.00 83.81 243 THR A O 1
ATOM 1923 N N . THR A 1 244 ? -51.944 -4.095 108.803 1.00 85.88 244 THR A N 1
ATOM 1924 C CA . THR A 1 244 ? -52.910 -4.929 108.071 1.00 85.88 244 THR A CA 1
ATOM 1925 C C . THR A 1 244 ? -53.415 -4.163 106.853 1.00 85.88 244 THR A C 1
ATOM 1927 O O . THR A 1 244 ? -53.719 -2.981 106.961 1.00 85.88 244 THR A O 1
ATOM 1930 N N . LEU A 1 245 ? -53.531 -4.842 105.719 1.00 85.12 245 LEU A N 1
ATOM 1931 C CA . LEU A 1 245 ? -54.135 -4.344 104.488 1.00 85.12 245 LEU A CA 1
ATOM 1932 C C . LEU A 1 245 ? -55.488 -5.034 104.294 1.00 85.12 245 LEU A C 1
ATOM 1934 O O . LEU A 1 245 ? -55.605 -6.235 104.552 1.00 85.12 245 LEU A O 1
ATOM 1938 N N . HIS A 1 246 ? -56.497 -4.302 103.835 1.00 83.44 246 HIS A N 1
ATOM 1939 C CA . HIS A 1 246 ? -57.838 -4.844 103.602 1.00 83.44 246 HIS A CA 1
ATOM 1940 C C . HIS A 1 246 ? -58.020 -5.299 102.149 1.00 83.44 246 HIS A C 1
ATOM 1942 O O . HIS A 1 246 ? -57.231 -4.936 101.271 1.00 83.44 246 HIS A O 1
ATOM 1948 N N . ASN A 1 247 ? -59.070 -6.076 101.888 1.00 83.00 247 ASN A N 1
ATOM 1949 C CA . ASN A 1 247 ? -59.458 -6.471 100.533 1.00 83.00 247 ASN A CA 1
ATOM 1950 C C . ASN A 1 247 ? -59.545 -5.265 99.577 1.00 83.00 247 ASN A C 1
ATOM 1952 O O . ASN A 1 247 ? -59.977 -4.185 99.976 1.00 83.00 247 ASN A O 1
ATOM 1956 N N . GLY A 1 248 ? -59.103 -5.435 98.330 1.00 77.62 248 GLY A N 1
ATOM 1957 C CA . GLY A 1 248 ? -59.106 -4.375 97.319 1.00 77.62 248 GLY A CA 1
ATOM 1958 C C . GLY A 1 248 ? -58.033 -3.292 97.495 1.00 77.62 248 GLY A C 1
ATOM 1959 O O . GLY A 1 248 ? -57.922 -2.425 96.631 1.00 77.62 248 GLY A O 1
ATOM 1960 N N . THR A 1 249 ? -57.204 -3.333 98.550 1.00 82.06 249 THR A N 1
ATOM 1961 C CA . THR A 1 249 ? -56.066 -2.403 98.690 1.00 82.06 249 THR A CA 1
ATOM 1962 C C . THR A 1 249 ? -55.135 -2.548 97.485 1.00 82.06 249 THR A C 1
ATOM 1964 O O . THR A 1 249 ? -54.669 -3.654 97.200 1.00 82.06 249 THR A O 1
ATOM 1967 N N . ALA A 1 250 ? -54.865 -1.443 96.788 1.00 80.50 250 ALA A N 1
ATOM 1968 C CA . ALA A 1 250 ? -53.948 -1.408 95.653 1.00 80.50 250 ALA A CA 1
ATOM 1969 C C . ALA A 1 250 ? -52.488 -1.556 96.110 1.00 80.50 250 ALA A C 1
ATOM 1971 O O . ALA A 1 250 ? -52.074 -0.977 97.116 1.00 80.50 250 ALA A O 1
ATOM 1972 N N . LEU A 1 251 ? -51.712 -2.329 95.353 1.00 82.06 251 LEU A N 1
ATOM 1973 C CA . LEU A 1 251 ? -50.331 -2.699 95.639 1.00 82.06 251 LEU A CA 1
ATOM 1974 C C . LEU A 1 251 ? -49.449 -2.386 94.429 1.00 82.06 251 LEU A C 1
ATOM 1976 O O . LEU A 1 251 ? -49.694 -2.889 93.331 1.00 82.06 251 LEU A O 1
ATOM 1980 N N . SER A 1 252 ? -48.366 -1.645 94.650 1.00 83.94 252 SER A N 1
ATOM 1981 C CA . SER A 1 252 ? -47.237 -1.622 93.717 1.00 83.94 252 SER A CA 1
ATOM 1982 C C . SER A 1 252 ? -46.320 -2.797 94.057 1.00 83.94 252 SER A C 1
ATOM 1984 O O . SER A 1 252 ? -45.723 -2.805 95.134 1.00 83.94 252 SER A O 1
ATOM 1986 N N . CYS A 1 253 ? -46.229 -3.807 93.187 1.00 80.69 253 CYS A N 1
ATOM 1987 C CA . CYS A 1 253 ? -45.439 -5.024 93.412 1.00 80.69 253 CYS A CA 1
ATOM 1988 C C . CYS A 1 253 ? -44.074 -4.947 92.710 1.00 80.69 253 CYS A C 1
ATOM 1990 O O . CYS A 1 253 ? -44.027 -4.873 91.484 1.00 80.69 253 CYS A O 1
ATOM 1992 N N . PHE A 1 254 ? -42.972 -5.005 93.468 1.00 75.38 254 PHE A N 1
ATOM 1993 C CA . PHE A 1 254 ? -41.619 -4.721 92.949 1.00 75.38 254 PHE A CA 1
ATOM 1994 C C . PHE A 1 254 ? -40.694 -5.936 92.848 1.00 75.38 254 PHE A C 1
ATOM 1996 O O . PHE A 1 254 ? -39.798 -5.950 92.012 1.00 75.38 254 PHE A O 1
ATOM 2003 N N . ASN A 1 255 ? -40.825 -6.921 93.740 1.00 74.94 255 ASN A N 1
ATOM 2004 C CA . ASN A 1 255 ? -39.898 -8.056 93.807 1.00 74.94 255 ASN A CA 1
ATOM 2005 C C . ASN A 1 255 ? -40.560 -9.263 94.495 1.00 74.94 255 ASN A C 1
ATOM 2007 O O . ASN A 1 255 ? -41.562 -9.095 95.192 1.00 74.94 255 ASN A O 1
ATOM 2011 N N . GLN A 1 256 ? -40.000 -10.460 94.328 1.00 80.69 256 GLN A N 1
ATOM 2012 C CA . GLN A 1 256 ? -40.469 -11.704 94.944 1.00 80.69 256 GLN A CA 1
ATOM 2013 C C . GLN A 1 256 ? -39.313 -12.399 95.677 1.00 80.69 256 GLN A C 1
ATOM 2015 O O . GLN A 1 256 ? -38.180 -12.401 95.204 1.00 80.69 256 GLN A O 1
ATOM 2020 N N . ALA A 1 257 ? -39.595 -13.002 96.830 1.00 73.25 257 ALA A N 1
ATOM 2021 C CA . ALA A 1 257 ? -38.639 -13.801 97.594 1.00 73.25 257 ALA A CA 1
ATOM 2022 C C . ALA A 1 257 ? -39.334 -15.025 98.196 1.00 73.25 257 ALA A C 1
ATOM 2024 O O . ALA A 1 257 ? -40.483 -14.942 98.630 1.00 73.25 257 ALA A O 1
ATOM 2025 N N . GLN A 1 258 ? -38.642 -16.161 98.247 1.00 78.31 258 GLN A N 1
ATOM 2026 C CA . GLN A 1 258 ? -39.130 -17.345 98.952 1.00 78.31 258 GLN A CA 1
ATOM 2027 C C . GLN A 1 258 ? -38.664 -17.322 100.409 1.00 78.31 258 GLN A C 1
ATOM 2029 O O . GLN A 1 258 ? -37.496 -17.072 100.699 1.00 78.31 258 GLN A O 1
ATOM 2034 N N . SER A 1 259 ? -39.599 -17.584 101.318 1.00 78.12 259 SER A N 1
ATOM 2035 C CA . SER A 1 259 ? -39.313 -17.817 102.733 1.00 78.12 259 SER A CA 1
ATOM 2036 C C . SER A 1 259 ? -38.728 -19.215 102.946 1.00 78.12 259 SER A C 1
ATOM 2038 O O . SER A 1 259 ? -38.877 -20.097 102.096 1.00 78.12 259 SER A O 1
ATOM 2040 N N . ARG A 1 260 ? -38.131 -19.453 104.120 1.00 70.81 260 ARG A N 1
ATOM 2041 C CA . ARG A 1 260 ? -37.627 -20.775 104.526 1.00 70.81 260 ARG A CA 1
ATOM 2042 C C . ARG A 1 260 ? -38.720 -21.854 104.499 1.00 70.81 260 ARG A C 1
ATOM 2044 O O . ARG A 1 260 ? -38.426 -23.004 104.191 1.00 70.81 260 ARG A O 1
ATOM 2051 N N . ASP A 1 261 ? -39.972 -21.456 104.722 1.00 72.62 261 ASP A N 1
ATOM 2052 C CA . ASP A 1 261 ? -41.165 -22.313 104.677 1.00 72.62 261 ASP A CA 1
ATOM 2053 C C . ASP A 1 261 ? -41.701 -22.540 103.240 1.00 72.62 261 ASP A C 1
ATOM 2055 O O . ASP A 1 261 ? -42.893 -22.789 103.046 1.00 72.62 261 ASP A O 1
ATOM 2059 N N . GLY A 1 262 ? -40.874 -22.343 102.203 1.00 77.88 262 GLY A N 1
ATOM 2060 C CA . GLY A 1 262 ? -41.207 -22.566 100.784 1.00 77.88 262 GLY A CA 1
ATOM 2061 C C . GLY A 1 262 ? -42.253 -21.617 100.176 1.00 77.88 262 GLY A C 1
ATOM 2062 O O . GLY A 1 262 ? -42.573 -21.713 98.994 1.00 77.88 262 GLY A O 1
ATOM 2063 N N . ASN A 1 263 ? -42.804 -20.691 100.960 1.00 83.62 263 ASN A N 1
ATOM 2064 C CA . ASN A 1 263 ? -43.832 -19.752 100.519 1.00 83.62 263 ASN A CA 1
ATOM 2065 C C . ASN A 1 263 ? -43.215 -18.528 99.818 1.00 83.62 263 ASN A C 1
ATOM 2067 O O . ASN A 1 263 ? -42.314 -17.897 100.371 1.00 83.62 263 ASN A O 1
ATOM 2071 N N . THR A 1 264 ? -43.750 -18.135 98.656 1.00 83.50 264 THR A N 1
ATOM 2072 C CA . THR A 1 264 ? -43.357 -16.892 97.965 1.00 83.50 264 THR A CA 1
ATOM 2073 C C . THR A 1 264 ? -44.053 -15.660 98.557 1.00 83.50 264 THR A C 1
ATOM 2075 O O . THR A 1 264 ? -45.279 -15.623 98.718 1.00 83.50 264 THR A O 1
ATOM 2078 N N . TRP A 1 265 ? -43.258 -14.631 98.836 1.00 85.25 265 TRP A N 1
ATOM 2079 C CA . TRP A 1 265 ? -43.667 -13.313 99.312 1.00 85.25 265 TRP A CA 1
ATOM 2080 C C . TRP A 1 265 ? -43.335 -12.246 98.267 1.00 85.25 265 TRP A C 1
ATOM 2082 O O . TRP A 1 265 ? -42.265 -12.276 97.662 1.00 85.25 265 TRP A O 1
ATOM 2092 N N . VAL A 1 266 ? -44.226 -11.272 98.100 1.00 86.69 266 VAL A N 1
ATOM 2093 C CA . VAL A 1 266 ? -44.054 -10.105 97.226 1.00 86.69 266 VAL A CA 1
ATOM 2094 C C . VAL A 1 266 ? -43.639 -8.905 98.073 1.00 86.69 266 VAL A C 1
ATOM 2096 O O . VAL A 1 266 ? -44.300 -8.609 99.072 1.00 86.69 266 VAL A O 1
ATOM 2099 N N . ARG A 1 267 ? -42.588 -8.183 97.668 1.00 85.38 267 ARG A N 1
ATOM 2100 C CA . ARG A 1 267 ? -42.275 -6.852 98.208 1.00 85.38 267 ARG A CA 1
ATOM 2101 C C . ARG A 1 267 ? -43.206 -5.836 97.566 1.00 85.38 267 ARG A C 1
ATOM 2103 O O . ARG A 1 267 ? -43.230 -5.700 96.339 1.00 85.38 267 ARG A O 1
ATOM 2110 N N . VAL A 1 268 ? -43.949 -5.124 98.403 1.00 88.44 268 VAL A N 1
ATOM 2111 C CA . VAL A 1 268 ? -44.942 -4.131 97.994 1.00 88.44 268 VAL A CA 1
ATOM 2112 C C . VAL A 1 268 ? -44.688 -2.792 98.670 1.00 88.44 268 VAL A C 1
ATOM 2114 O O . VAL A 1 268 ? -44.235 -2.745 99.814 1.00 88.44 268 VAL A O 1
ATOM 2117 N N . ASN A 1 269 ? -45.014 -1.710 97.966 1.00 81.94 269 ASN A N 1
ATOM 2118 C CA . ASN A 1 269 ? -45.201 -0.389 98.563 1.00 81.94 269 ASN A CA 1
ATOM 2119 C C . ASN A 1 269 ? -46.704 -0.085 98.583 1.00 81.94 269 ASN A C 1
ATOM 2121 O O . ASN A 1 269 ? -47.387 -0.271 97.572 1.00 81.94 269 ASN A O 1
ATOM 2125 N N . VAL A 1 270 ? -47.204 0.360 99.734 1.00 82.25 270 VAL A N 1
ATOM 2126 C CA . VAL A 1 270 ? -48.591 0.785 99.937 1.00 82.25 270 VAL A CA 1
ATOM 2127 C C . VAL A 1 270 ? -48.566 2.147 100.619 1.00 82.25 270 VAL A C 1
ATOM 2129 O O . VAL A 1 270 ? -48.138 2.266 101.768 1.00 82.25 270 VAL A O 1
ATOM 2132 N N . SER A 1 271 ? -48.998 3.184 99.900 1.00 75.62 271 SER A N 1
ATOM 2133 C CA . SER A 1 271 ? -49.058 4.571 100.390 1.00 75.62 271 SER A CA 1
ATOM 2134 C C . SER A 1 271 ? -47.755 5.068 101.045 1.00 75.62 271 SER A C 1
ATOM 2136 O O . SER A 1 271 ? -47.786 5.750 102.066 1.00 75.62 271 SER A O 1
ATOM 2138 N N . GLY A 1 272 ? -46.598 4.696 100.486 1.00 75.19 272 GLY A N 1
ATOM 2139 C CA . GLY A 1 272 ? -45.271 5.057 100.996 1.00 75.19 272 GLY A CA 1
ATOM 2140 C C . GLY A 1 272 ? -44.686 4.084 102.027 1.00 75.19 272 GLY A C 1
ATOM 2141 O O . GLY A 1 272 ? -43.492 4.156 102.304 1.00 75.19 272 GLY A O 1
ATOM 2142 N N . THR A 1 273 ? -45.475 3.145 102.559 1.00 78.44 273 THR A N 1
ATOM 2143 C CA . THR A 1 273 ? -44.985 2.093 103.465 1.00 78.44 273 THR A CA 1
ATOM 2144 C C . THR A 1 273 ? -44.556 0.870 102.666 1.00 78.44 273 THR A C 1
ATOM 2146 O O . THR A 1 273 ? -45.361 0.292 101.936 1.00 78.44 273 THR A O 1
ATOM 2149 N N . GLU A 1 274 ? -43.307 0.435 102.827 1.00 86.75 274 GLU A N 1
ATOM 2150 C CA . GLU A 1 274 ? -42.825 -0.815 102.235 1.00 86.75 274 GLU A CA 1
ATOM 2151 C C . GLU A 1 274 ? -42.915 -2.003 103.189 1.00 86.75 274 GLU A C 1
ATOM 2153 O O . GLU A 1 274 ? -42.749 -1.877 104.402 1.00 86.75 274 GLU A O 1
ATOM 2158 N N . GLY A 1 275 ? -43.118 -3.185 102.615 1.00 83.81 275 GLY A N 1
ATOM 2159 C CA . GLY A 1 275 ? -43.014 -4.451 103.325 1.00 83.81 275 GLY A CA 1
ATOM 2160 C C . GLY A 1 275 ? -43.290 -5.640 102.414 1.00 83.81 275 GLY A C 1
ATOM 2161 O O . GLY A 1 275 ? -43.326 -5.521 101.188 1.00 83.81 275 GLY A O 1
ATOM 2162 N N . TRP A 1 276 ? -43.495 -6.797 103.028 1.00 87.44 276 TRP A N 1
ATOM 2163 C CA . TRP A 1 276 ? -43.727 -8.065 102.348 1.00 87.44 276 TRP A CA 1
ATOM 2164 C C . TRP A 1 276 ? -45.131 -8.599 102.625 1.00 87.44 276 TRP A C 1
ATOM 2166 O O . TRP A 1 276 ? -45.611 -8.554 103.761 1.00 87.44 276 TRP A O 1
ATOM 2176 N N . VAL A 1 277 ? -45.771 -9.135 101.585 1.00 88.00 277 VAL A N 1
ATOM 2177 C CA . VAL A 1 277 ? -47.075 -9.813 101.646 1.00 88.00 277 VAL A CA 1
ATOM 2178 C C . VAL A 1 277 ? -47.017 -11.176 100.958 1.00 88.00 277 VAL A C 1
ATOM 2180 O O . VAL A 1 277 ? -46.215 -11.392 100.054 1.00 88.00 277 VAL A O 1
ATOM 2183 N N . LEU A 1 278 ? -47.859 -12.117 101.378 1.00 85.75 278 LEU A N 1
ATOM 2184 C CA . LEU A 1 278 ? -47.866 -13.478 100.838 1.00 85.75 278 LEU A CA 1
ATOM 2185 C C . LEU A 1 278 ? -48.530 -13.512 99.447 1.00 85.75 278 LEU A C 1
ATOM 2187 O O . LEU A 1 278 ? -49.685 -13.110 99.310 1.00 85.75 278 LEU A O 1
ATOM 2191 N N . GLN A 1 279 ? -47.838 -14.029 98.425 1.00 84.75 279 GLN A N 1
ATOM 2192 C CA . GLN A 1 279 ? -48.237 -13.849 97.017 1.00 84.75 279 GLN A CA 1
ATOM 2193 C C . GLN A 1 279 ? -49.603 -14.447 96.654 1.00 84.75 279 GLN A C 1
ATOM 2195 O O . GLN A 1 279 ? -50.302 -13.901 95.809 1.00 84.75 279 GLN A O 1
ATOM 2200 N N . LYS A 1 280 ? -50.032 -15.515 97.340 1.00 84.19 280 LYS A N 1
ATOM 2201 C CA . LYS A 1 280 ? -51.358 -16.138 97.141 1.00 84.19 280 LYS A CA 1
ATOM 2202 C C . LYS A 1 280 ? -52.549 -15.232 97.501 1.00 84.19 280 LYS A C 1
ATOM 2204 O O . LYS A 1 280 ? -53.686 -15.608 97.246 1.00 84.19 280 LYS A O 1
ATOM 2209 N N . PHE A 1 281 ? -52.291 -14.067 98.101 1.00 84.69 281 PHE A N 1
ATOM 2210 C CA . PHE A 1 281 ? -53.287 -13.051 98.449 1.00 84.69 281 PHE A CA 1
ATOM 2211 C C . PHE A 1 281 ? -53.116 -11.742 97.655 1.00 84.69 281 PHE A C 1
ATOM 2213 O O . PHE A 1 281 ? -53.626 -10.696 98.063 1.00 84.69 281 PHE A O 1
ATOM 2220 N N . VAL A 1 282 ? -52.398 -11.804 96.527 1.00 84.06 282 VAL A N 1
ATOM 2221 C CA . VAL A 1 282 ? -52.263 -10.731 95.535 1.00 84.06 282 VAL A CA 1
ATOM 2222 C C . VAL A 1 282 ? -52.879 -11.203 94.219 1.00 84.06 282 VAL A C 1
ATOM 2224 O O . VAL A 1 282 ? -52.601 -12.312 93.764 1.00 84.06 282 VAL A O 1
ATOM 2227 N N . SER A 1 283 ? -53.698 -10.361 93.594 1.00 80.81 283 SER A N 1
ATOM 2228 C CA . SER A 1 283 ? -54.260 -10.603 92.260 1.00 80.81 283 SER A CA 1
ATOM 2229 C C . SER A 1 283 ? -53.826 -9.515 91.280 1.00 80.81 283 SER A C 1
ATOM 2231 O O . SER A 1 283 ? -53.738 -8.344 91.648 1.00 80.81 283 SER A O 1
ATOM 2233 N N . TYR A 1 284 ? -53.566 -9.914 90.034 1.00 79.75 284 TYR A N 1
ATOM 2234 C CA . TYR A 1 284 ? -53.123 -9.051 88.937 1.00 79.75 284 TYR A CA 1
ATOM 2235 C C . TYR A 1 284 ? -54.189 -9.031 87.835 1.00 79.75 284 TYR A C 1
ATOM 2237 O O . TYR A 1 284 ? -54.775 -10.071 87.532 1.00 79.75 284 TYR A O 1
ATOM 2245 N N . ASN A 1 285 ? -54.422 -7.875 87.212 1.00 59.88 285 ASN A N 1
ATOM 2246 C CA . ASN A 1 285 ? -55.326 -7.778 86.064 1.00 59.88 285 ASN A CA 1
ATOM 2247 C C . ASN A 1 285 ? -54.625 -8.321 84.810 1.00 59.88 285 ASN A C 1
ATOM 2249 O O . ASN A 1 285 ? -53.606 -7.773 84.396 1.00 59.88 285 ASN A O 1
ATOM 2253 N N . ASN A 1 286 ? -55.173 -9.375 84.199 1.00 44.88 286 ASN A N 1
ATOM 2254 C CA . ASN A 1 286 ? -54.640 -9.963 82.970 1.00 44.88 286 ASN A CA 1
ATOM 2255 C C . ASN A 1 286 ? -55.569 -9.688 81.776 1.00 44.88 286 ASN A C 1
ATOM 2257 O O . ASN A 1 286 ? -56.607 -10.331 81.626 1.00 44.88 286 ASN A O 1
ATOM 2261 N N . THR A 1 287 ? -55.182 -8.747 80.917 1.00 45.12 287 THR A N 1
ATOM 2262 C CA . THR A 1 287 ? -55.883 -8.389 79.673 1.00 45.12 287 THR A CA 1
ATOM 2263 C C . THR A 1 287 ? -55.144 -8.920 78.439 1.00 45.12 287 THR A C 1
ATOM 2265 O O . THR A 1 287 ? -54.683 -8.144 77.607 1.00 45.12 287 THR A O 1
ATOM 2268 N N . GLN A 1 288 ? -55.026 -10.247 78.321 1.00 45.19 288 GLN A N 1
ATOM 2269 C CA . GLN A 1 288 ? -54.455 -10.941 77.152 1.00 45.19 288 GLN A CA 1
ATOM 2270 C C . GLN A 1 288 ? -55.293 -12.171 76.750 1.00 45.19 288 GLN A C 1
ATOM 2272 O O . GLN A 1 288 ? -54.828 -13.305 76.820 1.00 45.19 288 GLN A O 1
ATOM 2277 N N . ALA A 1 289 ? -56.554 -11.957 76.353 1.00 43.69 289 ALA A N 1
ATOM 2278 C CA . ALA A 1 289 ? -57.476 -13.044 75.980 1.00 43.69 289 ALA A CA 1
ATOM 2279 C C . ALA A 1 289 ? -58.318 -12.791 74.708 1.00 43.69 289 ALA A C 1
ATOM 2281 O O . ALA A 1 289 ? -59.163 -13.617 74.378 1.00 43.69 289 ALA A O 1
ATOM 2282 N N . THR A 1 290 ? -58.105 -11.678 73.989 1.00 39.69 290 THR A N 1
ATOM 2283 C CA . THR A 1 290 ? -59.033 -11.227 72.922 1.00 39.69 290 THR A CA 1
ATOM 2284 C C . THR A 1 290 ? -58.360 -10.846 71.593 1.00 39.69 290 THR A C 1
ATOM 2286 O O . THR A 1 290 ? -59.019 -10.287 70.728 1.00 39.69 290 THR A O 1
ATOM 2289 N N . GLN A 1 291 ? -57.062 -11.125 71.405 1.00 42.88 291 GLN A N 1
ATOM 2290 C CA . GLN A 1 291 ? -56.339 -10.806 70.153 1.00 42.88 291 GLN A CA 1
ATOM 2291 C C . GLN A 1 291 ? -55.935 -12.048 69.332 1.00 42.88 291 GLN A C 1
ATOM 2293 O O . GLN A 1 291 ? -55.890 -11.989 68.108 1.00 42.88 291 GLN A O 1
ATOM 2298 N N . SER A 1 292 ? -55.752 -13.202 69.985 1.00 46.50 292 SER A N 1
ATOM 2299 C CA . SER A 1 292 ? -55.151 -14.421 69.409 1.00 46.50 292 SER A CA 1
ATOM 2300 C C . SER A 1 292 ? -55.935 -15.122 68.280 1.00 46.50 292 SER A C 1
ATOM 2302 O O . SER A 1 292 ? -55.480 -16.162 67.812 1.00 46.50 292 SER A O 1
ATOM 2304 N N . SER A 1 293 ? -57.110 -14.628 67.880 1.00 50.69 293 SER A N 1
ATOM 2305 C CA . SER A 1 293 ? -58.006 -15.313 66.926 1.00 50.69 293 SER A CA 1
ATOM 2306 C C . SER A 1 293 ? -58.196 -14.588 65.594 1.00 50.69 293 SER A C 1
ATOM 2308 O O . SER A 1 293 ? -58.613 -15.224 64.638 1.00 50.69 293 SER A O 1
ATOM 2310 N N . GLN A 1 294 ? -57.903 -13.285 65.512 1.00 46.38 294 GLN A N 1
ATOM 2311 C CA . GLN A 1 294 ? -57.984 -12.527 64.248 1.00 46.38 294 GLN A CA 1
ATOM 2312 C C . GLN A 1 294 ? -56.603 -12.322 63.608 1.00 46.38 294 GLN A C 1
ATOM 2314 O O . GLN A 1 294 ? -56.488 -12.162 62.398 1.00 46.38 294 GLN A O 1
ATOM 2319 N N . GLU A 1 295 ? -55.548 -12.376 64.422 1.00 52.00 295 GLU A N 1
ATOM 2320 C CA . GLU A 1 295 ? -54.161 -12.173 64.001 1.00 52.00 295 GLU A CA 1
ATOM 2321 C C . GLU A 1 295 ? -53.624 -13.361 63.173 1.00 52.00 295 GLU A C 1
ATOM 2323 O O . GLU A 1 295 ? -52.816 -13.166 62.270 1.00 52.00 295 GLU A O 1
ATOM 2328 N N . SER A 1 296 ? -54.126 -14.581 63.408 1.00 53.84 296 SER A N 1
ATOM 2329 C CA . SER A 1 296 ? -53.747 -15.791 62.661 1.00 53.84 296 SER A CA 1
ATOM 2330 C C . SER A 1 296 ? -54.320 -15.841 61.241 1.00 53.84 296 SER A C 1
ATOM 2332 O O . SER A 1 296 ? -53.591 -16.158 60.307 1.00 53.84 296 SER A O 1
ATOM 2334 N N . GLU A 1 297 ? -55.599 -15.495 61.058 1.00 58.03 297 GLU A N 1
ATOM 2335 C CA . GLU A 1 297 ? -56.250 -15.506 59.735 1.00 58.03 297 GLU A CA 1
ATOM 2336 C C . GLU A 1 297 ? -55.678 -14.409 58.819 1.00 58.03 297 GLU A C 1
ATOM 23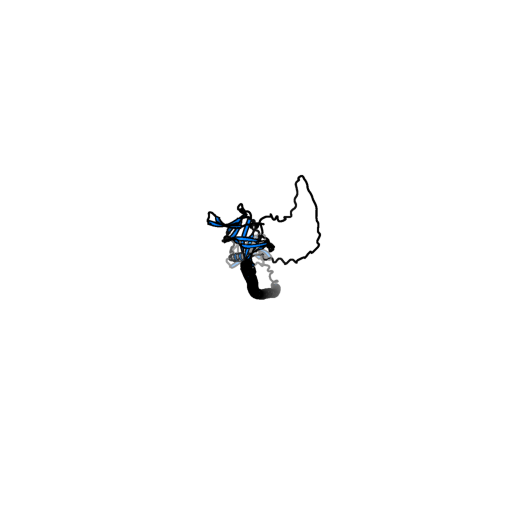38 O O . GLU A 1 297 ? -55.509 -14.620 57.618 1.00 58.03 297 GLU A O 1
ATOM 2343 N N . GLN A 1 298 ? -55.306 -13.256 59.391 1.00 54.25 298 GLN A N 1
ATOM 2344 C CA . GLN A 1 298 ? -54.624 -12.184 58.660 1.00 54.25 298 GLN A CA 1
ATOM 2345 C C . GLN A 1 298 ? -53.192 -12.574 58.267 1.00 54.25 298 GLN A C 1
ATOM 2347 O O . GLN A 1 298 ? -52.805 -12.366 57.119 1.00 54.25 298 GLN A O 1
ATOM 2352 N N . GLN A 1 299 ? -52.423 -13.194 59.170 1.00 57.44 299 GLN A N 1
ATOM 2353 C CA . GLN A 1 299 ? -51.064 -13.660 58.862 1.00 57.44 299 GLN A CA 1
ATOM 2354 C C . GLN A 1 299 ? -51.039 -14.762 57.794 1.00 57.44 299 GLN A C 1
ATOM 2356 O O . GLN A 1 299 ? -50.133 -14.773 56.962 1.00 57.44 299 GLN A O 1
ATOM 2361 N N . GLU A 1 300 ? -52.019 -15.671 57.781 1.00 63.66 300 GLU A N 1
ATOM 2362 C CA . GLU A 1 300 ? -52.093 -16.723 56.762 1.00 63.66 300 GLU A CA 1
ATOM 2363 C C . GLU A 1 300 ? -52.397 -16.129 55.372 1.00 63.66 300 GLU A C 1
ATOM 2365 O O . GLU A 1 300 ? -51.687 -16.444 54.414 1.00 63.66 300 GLU A O 1
ATOM 2370 N N . ALA A 1 301 ? -53.340 -15.183 55.273 1.00 64.25 301 ALA A N 1
ATOM 2371 C CA . ALA A 1 301 ? -53.658 -14.473 54.028 1.00 64.25 301 ALA A CA 1
ATOM 2372 C C . ALA A 1 301 ? -52.506 -13.583 53.510 1.00 64.25 301 ALA A C 1
ATOM 2374 O O . ALA A 1 301 ? -52.168 -13.636 52.328 1.00 64.25 301 ALA A O 1
ATOM 2375 N N . GLU A 1 302 ? -51.842 -12.811 54.379 1.00 68.50 302 GLU A N 1
ATOM 2376 C CA . GLU A 1 302 ? -50.658 -12.034 53.977 1.00 68.50 302 GLU A CA 1
ATOM 2377 C C . GLU A 1 302 ? -49.495 -12.943 53.535 1.00 68.50 302 GLU A C 1
ATOM 2379 O O . GLU A 1 302 ? -48.694 -12.560 52.678 1.00 68.50 302 GLU A O 1
ATOM 2384 N N . SER A 1 303 ? -49.388 -14.160 54.086 1.00 71.94 303 SER A N 1
ATOM 2385 C CA . SER A 1 303 ? -48.344 -15.113 53.692 1.00 71.94 303 SER A CA 1
ATOM 2386 C C . SER A 1 303 ? -48.557 -15.687 52.287 1.00 71.94 303 SER A C 1
ATOM 2388 O O . SER A 1 303 ? -47.580 -15.846 51.549 1.00 71.94 303 SER A O 1
ATOM 2390 N N . SER A 1 304 ? -49.806 -15.947 51.883 1.00 74.69 304 SER A N 1
ATOM 2391 C CA . SER A 1 304 ? -50.130 -16.461 50.549 1.00 74.69 304 SER A CA 1
ATOM 2392 C C . SER 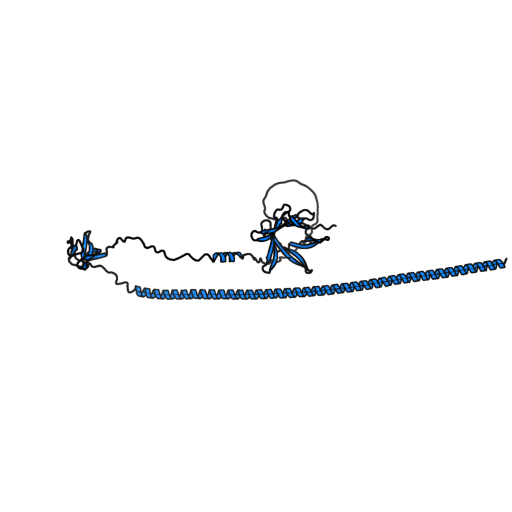A 1 304 ? -50.034 -15.375 49.475 1.00 74.69 304 SER A C 1
ATOM 2394 O O . SER A 1 304 ? -49.368 -15.611 48.467 1.00 74.69 304 SER A O 1
ATOM 2396 N N . GLU A 1 305 ? -50.556 -14.162 49.708 1.00 79.94 305 GLU A N 1
ATOM 2397 C CA . GLU A 1 305 ? -50.359 -13.030 48.779 1.00 79.94 305 GLU A CA 1
ATOM 2398 C C . GLU A 1 305 ? -48.867 -12.719 48.569 1.00 79.94 305 GLU A C 1
ATOM 2400 O O . GLU A 1 305 ? -48.423 -12.437 47.453 1.00 79.94 305 GLU A O 1
ATOM 2405 N N . ARG A 1 306 ? -48.055 -12.826 49.628 1.00 82.44 306 ARG A N 1
ATOM 2406 C CA . ARG A 1 306 ? -46.603 -12.641 49.543 1.00 82.44 306 ARG A CA 1
ATOM 2407 C C . ARG A 1 306 ? -45.909 -13.747 48.745 1.00 82.44 306 ARG A C 1
ATOM 2409 O O . ARG A 1 306 ? -44.989 -13.437 47.990 1.00 82.44 306 ARG A O 1
ATOM 2416 N N . LEU A 1 307 ? -46.340 -15.003 48.878 1.00 82.00 307 LEU A N 1
ATOM 2417 C CA . LEU A 1 307 ? -45.832 -16.121 48.073 1.00 82.00 307 LEU A CA 1
ATOM 2418 C C . LEU A 1 307 ? -46.197 -15.970 46.589 1.00 82.00 307 LEU A C 1
ATOM 2420 O O . LEU A 1 307 ? -45.349 -16.219 45.728 1.00 82.00 307 LEU A O 1
ATOM 2424 N N . GLU A 1 308 ? -47.409 -15.508 46.272 1.00 85.06 308 GLU A N 1
ATOM 2425 C CA . GLU A 1 308 ? -47.797 -15.187 44.893 1.00 85.06 308 GLU A CA 1
ATOM 2426 C C . GLU A 1 308 ? -46.972 -14.013 44.344 1.00 85.06 308 GLU A C 1
ATOM 2428 O O . GLU A 1 308 ? -46.385 -14.123 43.270 1.00 85.06 308 GLU A O 1
ATOM 2433 N N . ALA A 1 309 ? -46.806 -12.923 45.100 1.00 81.62 309 ALA A N 1
ATOM 2434 C CA . ALA A 1 309 ? -45.987 -11.787 44.674 1.00 81.62 309 ALA A CA 1
ATOM 2435 C C . ALA A 1 309 ? -44.501 -12.153 44.463 1.00 81.62 309 ALA A C 1
ATOM 2437 O O . ALA A 1 309 ? -43.867 -11.671 43.519 1.00 81.62 309 ALA A O 1
ATOM 2438 N N . GLU A 1 310 ? -43.930 -13.009 45.316 1.00 87.38 310 GLU A N 1
ATOM 2439 C CA . GLU A 1 310 ? -42.531 -13.443 45.226 1.00 87.38 310 GLU A CA 1
ATOM 2440 C C . GLU A 1 310 ? -42.303 -14.429 44.066 1.00 87.38 310 GLU A C 1
ATOM 2442 O O . GLU A 1 310 ? -41.322 -14.293 43.327 1.00 87.38 310 GLU A O 1
ATOM 2447 N N . THR A 1 311 ? -43.241 -15.350 43.818 1.00 89.25 311 THR A N 1
ATOM 2448 C CA . THR A 1 311 ? -43.187 -16.247 42.648 1.00 89.25 311 THR A CA 1
ATOM 2449 C C . THR A 1 311 ? -43.346 -15.481 41.334 1.00 89.25 311 THR A C 1
ATOM 2451 O O . THR A 1 311 ? -42.500 -15.637 40.450 1.00 89.25 311 THR A O 1
ATOM 2454 N N . LEU A 1 312 ? -44.324 -14.575 41.226 1.00 91.12 312 LEU A N 1
ATOM 2455 C CA . LEU A 1 312 ? -44.561 -13.751 40.030 1.00 91.12 312 LEU A CA 1
ATOM 2456 C C . LEU A 1 312 ? -43.359 -12.832 39.731 1.00 91.12 312 LEU A C 1
ATOM 2458 O O . LEU A 1 312 ? -42.945 -12.689 38.578 1.00 91.12 312 LEU A O 1
ATOM 2462 N N . LYS A 1 313 ? -42.712 -12.281 40.769 1.00 92.81 313 LYS A N 1
ATOM 2463 C CA . LYS A 1 313 ? -41.448 -11.539 40.633 1.00 92.81 313 LYS A CA 1
ATOM 2464 C C . LYS A 1 313 ? -40.300 -12.431 40.147 1.00 92.81 313 LYS A C 1
ATOM 2466 O O . LYS A 1 313 ? -39.551 -12.014 39.264 1.00 92.81 313 LYS A O 1
ATOM 2471 N N . SER A 1 314 ? -40.169 -13.654 40.671 1.00 90.31 314 SER A N 1
ATOM 2472 C CA . SER A 1 314 ? -39.143 -14.602 40.210 1.00 90.31 314 SER A CA 1
ATOM 2473 C C . SER A 1 314 ? -39.326 -14.999 38.739 1.00 90.31 314 SER A C 1
ATOM 2475 O O . SER A 1 314 ? -38.344 -15.136 38.008 1.00 90.31 314 SER A O 1
ATOM 2477 N N . GLU A 1 315 ? -40.573 -15.111 38.271 1.00 93.19 315 GLU A N 1
ATOM 2478 C CA . GLU A 1 315 ? -40.880 -15.442 36.880 1.00 93.19 315 GLU A CA 1
ATOM 2479 C C . GLU A 1 315 ? -40.565 -14.276 35.933 1.00 93.19 315 GLU A C 1
ATOM 2481 O O . GLU A 1 315 ? -39.951 -14.495 34.887 1.00 93.19 315 GLU A O 1
ATOM 2486 N N . GLN A 1 316 ? -40.873 -13.037 36.332 1.00 94.19 316 GLN A N 1
ATOM 2487 C CA . GLN A 1 316 ? -40.468 -11.828 35.604 1.00 94.19 316 GLN A CA 1
ATOM 2488 C C . GLN A 1 316 ? -38.940 -11.680 35.529 1.00 94.19 316 GLN A C 1
ATOM 2490 O O . GLN A 1 316 ? -38.405 -11.350 34.470 1.00 94.19 316 GLN A O 1
ATOM 2495 N N . GLU A 1 317 ? -38.212 -11.951 36.616 1.00 94.75 317 GLU A N 1
ATOM 2496 C CA . GLU A 1 317 ? -36.742 -11.941 36.612 1.00 94.75 317 GLU A CA 1
ATOM 2497 C C . GLU A 1 317 ? -36.165 -13.046 35.713 1.00 94.75 317 GLU A C 1
ATOM 2499 O O . GLU A 1 317 ? -35.225 -12.796 34.953 1.00 94.75 317 GLU A O 1
ATOM 2504 N N . ALA A 1 318 ? -36.753 -14.245 35.728 1.00 93.19 318 ALA A N 1
ATOM 2505 C CA . ALA A 1 318 ? -36.379 -15.331 34.826 1.00 93.19 318 ALA A CA 1
ATOM 2506 C C . ALA A 1 318 ? -36.696 -15.002 33.355 1.00 93.19 318 ALA A C 1
ATOM 2508 O O . ALA A 1 318 ? -35.911 -15.342 32.468 1.00 93.19 318 ALA A O 1
ATOM 2509 N N . GLU A 1 319 ? -37.803 -14.315 33.065 1.00 94.69 319 GLU A N 1
ATOM 2510 C CA . GLU A 1 319 ? -38.139 -13.884 31.707 1.00 94.69 319 GLU A CA 1
ATOM 2511 C C . GLU A 1 319 ? -37.195 -12.790 31.198 1.00 94.69 319 GLU A C 1
ATOM 2513 O O . GLU A 1 319 ? -36.692 -12.892 30.077 1.00 94.69 319 GLU A O 1
ATOM 2518 N N . GLN A 1 320 ? -36.854 -11.804 32.033 1.00 95.25 320 GLN A N 1
ATOM 2519 C CA . GLN A 1 320 ? -35.832 -10.808 31.699 1.00 95.25 320 GLN A CA 1
ATOM 2520 C C . GLN A 1 320 ? -34.473 -11.466 31.420 1.00 95.25 320 GLN A C 1
ATOM 2522 O O . GLN A 1 320 ? -33.794 -11.083 30.467 1.00 95.25 320 GLN A O 1
ATOM 2527 N N . GLN A 1 321 ? -34.087 -12.495 32.184 1.00 94.44 321 GLN A N 1
ATOM 2528 C CA . GLN A 1 321 ? -32.875 -13.274 31.905 1.00 94.44 321 GLN A CA 1
ATOM 2529 C C . GLN A 1 321 ? -3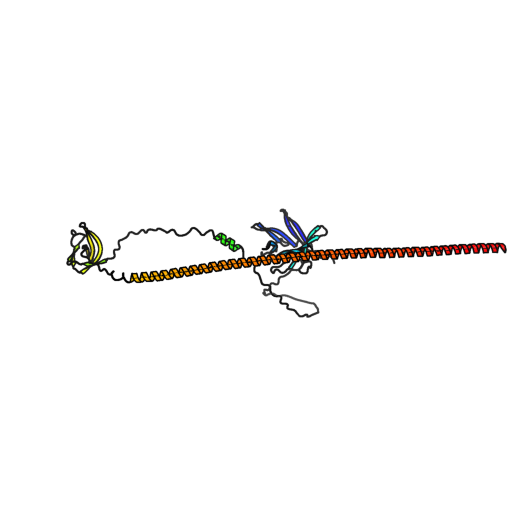2.963 -14.035 30.572 1.00 94.44 321 GLN A C 1
ATOM 2531 O O . GLN A 1 321 ? -31.996 -14.016 29.810 1.00 94.44 321 GLN A O 1
ATOM 2536 N N . ARG A 1 322 ? -34.112 -14.646 30.237 1.00 95.44 322 ARG A N 1
ATOM 2537 C CA . ARG A 1 322 ? -34.334 -15.288 28.924 1.00 95.44 322 ARG A CA 1
ATOM 2538 C C . ARG A 1 322 ? -34.182 -14.284 27.775 1.00 95.44 322 ARG A C 1
ATOM 2540 O O . ARG A 1 322 ? -33.429 -14.547 26.841 1.00 95.44 322 ARG A O 1
ATOM 2547 N N . GLN A 1 323 ? -34.799 -13.105 27.879 1.00 96.19 323 GLN A N 1
ATOM 2548 C CA . GLN A 1 323 ? -34.694 -12.041 26.870 1.00 96.19 323 GLN A CA 1
ATOM 2549 C C . GLN A 1 323 ? -33.255 -11.499 26.733 1.00 96.19 323 GLN A C 1
ATOM 2551 O O . GLN A 1 323 ? -32.789 -11.234 25.622 1.00 96.19 323 GLN A O 1
ATOM 2556 N N . GLN A 1 324 ? -32.506 -11.380 27.836 1.00 95.12 324 GLN A N 1
ATOM 2557 C CA . GLN A 1 324 ? -31.083 -11.005 27.808 1.00 95.12 324 GLN A CA 1
ATOM 2558 C C . GLN A 1 324 ? -30.207 -12.078 27.137 1.00 95.12 324 GLN A C 1
ATOM 2560 O O . GLN A 1 324 ? -29.304 -11.743 26.370 1.00 95.12 324 GLN A O 1
ATOM 2565 N N . GLN A 1 325 ? -30.484 -13.365 27.368 1.00 95.38 325 GLN A N 1
ATOM 2566 C CA . GLN A 1 325 ? -29.774 -14.468 26.711 1.00 95.38 325 GLN A CA 1
ATOM 2567 C C . GLN A 1 325 ? -30.089 -14.541 25.209 1.00 95.38 325 GLN A C 1
ATOM 2569 O O . GLN A 1 325 ? -29.172 -14.686 24.400 1.00 95.38 325 GLN A O 1
ATOM 2574 N N . GLU A 1 326 ? -31.356 -14.382 24.815 1.00 95.75 326 GLU A N 1
ATOM 2575 C CA . GLU A 1 326 ? -31.770 -14.383 23.407 1.00 95.75 326 GLU A CA 1
ATOM 2576 C C . GLU A 1 326 ? -31.177 -13.194 22.636 1.00 95.75 326 GLU A C 1
ATOM 2578 O O . GLU A 1 326 ? -30.625 -13.364 21.546 1.00 95.75 326 GLU A O 1
ATOM 2583 N N . THR A 1 327 ? -31.208 -11.990 23.215 1.00 96.50 327 THR A N 1
ATOM 2584 C CA . THR A 1 327 ? -30.602 -10.801 22.592 1.00 96.50 327 THR A CA 1
ATOM 2585 C C . THR A 1 327 ? -29.079 -10.909 22.488 1.00 96.50 327 THR A C 1
ATOM 2587 O O . THR A 1 327 ? -28.522 -10.514 21.462 1.00 96.50 327 THR A O 1
ATOM 2590 N N . ALA A 1 328 ? -28.398 -11.507 23.473 1.00 96.38 328 ALA A N 1
ATOM 2591 C CA . ALA A 1 328 ? -26.967 -11.805 23.387 1.00 96.38 328 ALA A CA 1
ATOM 2592 C C . ALA A 1 328 ? -26.646 -12.844 22.292 1.00 96.38 328 ALA A C 1
ATOM 2594 O O . ALA A 1 328 ? -25.724 -12.637 21.499 1.00 96.38 328 ALA A O 1
ATOM 2595 N N . LEU A 1 329 ? -27.432 -13.924 22.191 1.00 97.44 329 LEU A N 1
ATOM 2596 C CA . LEU A 1 329 ? -27.289 -14.940 21.141 1.00 97.44 329 LEU A CA 1
ATOM 2597 C C . LEU A 1 329 ? -27.504 -14.336 19.747 1.00 97.44 329 LEU A C 1
ATOM 2599 O O . LEU A 1 329 ? -26.722 -14.586 18.828 1.00 97.44 329 LEU A O 1
ATOM 2603 N N . ARG A 1 330 ? -28.525 -13.488 19.595 1.00 97.00 330 ARG A N 1
ATOM 2604 C CA . ARG A 1 330 ? -28.800 -12.766 18.351 1.00 97.00 330 ARG A CA 1
ATOM 2605 C C . ARG A 1 330 ? -27.651 -11.833 17.963 1.00 97.00 330 ARG A C 1
ATOM 2607 O O . ARG A 1 330 ? -27.211 -11.872 16.818 1.00 97.00 330 ARG A O 1
ATOM 2614 N N . GLN A 1 331 ? -27.110 -11.052 18.901 1.00 96.38 331 GLN A N 1
ATOM 2615 C CA . GLN A 1 331 ? -25.924 -10.221 18.644 1.00 96.38 331 GLN A CA 1
ATOM 2616 C C . GLN A 1 331 ? -24.718 -11.071 18.215 1.00 96.38 331 GLN A C 1
ATOM 2618 O O . GLN A 1 331 ? -23.992 -10.693 17.296 1.00 96.38 331 GLN A O 1
ATOM 2623 N N . GLN A 1 332 ? -24.518 -12.245 18.822 1.00 95.62 332 GLN A N 1
ATOM 2624 C CA . GLN A 1 332 ? -23.456 -13.173 18.429 1.00 95.62 332 GLN A CA 1
ATOM 2625 C C . GLN A 1 332 ? -23.643 -13.696 16.992 1.00 95.62 332 GLN A C 1
ATOM 2627 O O . GLN A 1 332 ? -22.667 -13.757 16.240 1.00 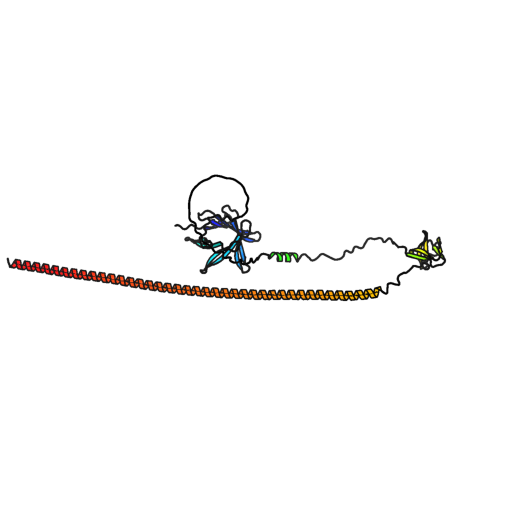95.62 332 GLN A O 1
ATOM 2632 N N . GLN A 1 333 ? -24.875 -14.021 16.588 1.00 96.69 333 GLN A N 1
ATOM 2633 C CA . GLN A 1 333 ? -25.207 -14.427 15.216 1.00 96.69 333 GLN A CA 1
ATOM 2634 C C . GLN A 1 333 ? -25.018 -13.279 14.211 1.00 96.69 333 GLN A C 1
ATOM 2636 O O . GLN A 1 333 ? -24.397 -13.480 13.168 1.00 96.69 333 GLN A O 1
ATOM 2641 N N . GLU A 1 334 ? -25.471 -12.064 14.530 1.00 96.50 334 GLU A N 1
ATOM 2642 C CA . GLU A 1 334 ? -25.278 -10.877 13.683 1.00 96.50 334 GLU A CA 1
ATOM 2643 C C . GLU A 1 334 ? -23.774 -10.563 13.499 1.00 96.50 334 GLU A C 1
ATOM 2645 O O . GLU A 1 334 ? -23.331 -10.292 12.383 1.00 96.50 334 GLU A O 1
ATOM 2650 N N . ILE A 1 335 ? -22.950 -10.715 14.546 1.00 96.75 335 ILE A N 1
ATOM 2651 C CA . ILE A 1 335 ? -21.478 -10.595 14.472 1.00 96.75 335 ILE A CA 1
ATOM 2652 C C . ILE A 1 335 ? -20.846 -11.707 13.611 1.00 96.75 335 ILE A C 1
ATOM 2654 O O . ILE A 1 335 ? -19.878 -11.452 12.887 1.00 96.75 335 ILE A O 1
ATOM 2658 N N . GLN A 1 336 ? -21.362 -12.939 13.665 1.00 96.12 336 GLN A N 1
ATOM 2659 C CA . GLN A 1 336 ? -20.893 -14.037 12.808 1.00 96.12 336 GLN A CA 1
ATOM 2660 C C . GLN A 1 336 ? -21.225 -13.783 11.331 1.00 96.12 336 GLN A C 1
ATOM 2662 O O . GLN A 1 336 ? -20.342 -13.924 10.483 1.00 96.12 336 GLN A O 1
ATOM 2667 N N . GLN A 1 337 ? -22.449 -13.341 11.027 1.00 97.00 337 GLN A N 1
ATOM 2668 C CA . GLN A 1 337 ? -22.871 -12.985 9.668 1.00 97.00 337 GLN A CA 1
ATOM 2669 C C . GLN A 1 337 ? -22.059 -11.808 9.112 1.00 97.00 337 GLN A C 1
ATOM 2671 O O . GLN A 1 337 ? -21.562 -11.888 7.990 1.00 97.00 337 GLN A O 1
ATOM 2676 N N . GLN A 1 338 ? -21.841 -10.751 9.904 1.00 96.00 338 GLN A N 1
ATOM 2677 C CA . GLN A 1 338 ? -20.989 -9.622 9.508 1.00 96.00 338 GLN A CA 1
ATOM 2678 C C . GLN A 1 338 ? -19.556 -10.071 9.197 1.00 96.00 338 GLN A C 1
ATOM 2680 O O . GLN A 1 338 ? -18.995 -9.653 8.187 1.00 96.00 338 GLN A O 1
ATOM 2685 N N . ARG A 1 339 ? -18.977 -10.973 10.002 1.00 95.62 339 ARG A N 1
ATOM 2686 C CA . ARG A 1 339 ? -17.634 -11.524 9.751 1.00 95.62 339 ARG A CA 1
ATOM 2687 C C . ARG A 1 339 ? -17.572 -12.370 8.477 1.00 95.62 339 ARG A C 1
ATOM 2689 O O . ARG A 1 339 ? -16.590 -12.283 7.749 1.00 95.62 339 ARG A O 1
ATOM 2696 N N . GLN A 1 340 ? -18.596 -13.177 8.198 1.00 95.06 340 GLN A N 1
ATOM 2697 C CA . GLN A 1 340 ? -18.678 -13.955 6.956 1.00 95.06 340 GLN A CA 1
ATOM 2698 C C . GLN A 1 340 ? -18.824 -13.046 5.728 1.00 95.06 340 GLN A C 1
ATOM 2700 O O . GLN A 1 340 ? -18.129 -13.254 4.735 1.00 95.06 340 GLN A O 1
ATOM 2705 N N . ALA A 1 341 ? -19.655 -12.004 5.811 1.00 95.25 341 ALA A N 1
ATOM 2706 C CA . ALA A 1 341 ? -19.790 -11.001 4.757 1.00 95.25 341 ALA A CA 1
ATOM 2707 C C . ALA A 1 341 ? -18.487 -10.209 4.539 1.00 95.25 341 ALA A C 1
ATOM 2709 O O . ALA A 1 341 ? -18.100 -9.969 3.395 1.00 95.25 341 ALA A O 1
ATOM 2710 N N . GLU A 1 342 ? -17.767 -9.854 5.611 1.00 95.12 342 GLU A N 1
ATOM 2711 C CA . GLU A 1 342 ? -16.461 -9.200 5.501 1.00 95.12 342 GLU A CA 1
ATOM 2712 C C . GLU A 1 342 ? -15.444 -10.115 4.802 1.00 95.12 342 GLU A C 1
ATOM 2714 O O . GLU A 1 342 ? -14.825 -9.686 3.831 1.00 95.12 342 GLU A O 1
ATOM 2719 N N . LEU A 1 343 ? -15.324 -11.382 5.218 1.00 95.56 343 LEU A N 1
ATOM 2720 C CA . LEU A 1 343 ? -14.432 -12.360 4.581 1.00 95.56 343 LEU A CA 1
ATOM 2721 C C . LEU A 1 343 ? -14.755 -12.557 3.093 1.00 95.56 343 LEU A C 1
ATOM 2723 O O . LEU A 1 343 ? -13.849 -12.479 2.266 1.00 95.56 343 LEU A O 1
ATOM 2727 N N . ALA A 1 344 ? -16.032 -12.708 2.731 1.00 96.12 344 ALA A N 1
ATOM 2728 C CA . ALA A 1 344 ? -16.450 -12.805 1.332 1.00 96.12 344 ALA A CA 1
ATOM 2729 C C . ALA A 1 344 ? -16.069 -11.548 0.522 1.00 96.12 344 ALA A C 1
ATOM 2731 O O . ALA A 1 344 ? -15.588 -11.660 -0.605 1.00 96.12 344 ALA A O 1
ATOM 2732 N N . SER A 1 345 ? -16.209 -10.354 1.112 1.00 95.94 345 SER A N 1
ATOM 2733 C CA . SER A 1 345 ? -15.802 -9.093 0.474 1.00 95.94 345 SER A CA 1
ATOM 2734 C C . SER A 1 345 ? -14.279 -8.957 0.318 1.00 95.94 345 SER A C 1
ATOM 2736 O O . SER A 1 345 ? -13.806 -8.372 -0.658 1.00 95.94 345 SER A O 1
ATOM 2738 N N . GLN A 1 346 ? -13.501 -9.525 1.247 1.00 93.94 346 GLN A N 1
ATOM 2739 C CA . GLN A 1 346 ? -12.042 -9.580 1.157 1.00 93.94 346 GLN A CA 1
ATOM 2740 C C . GLN A 1 346 ? -11.608 -10.562 0.060 1.00 93.94 346 GLN A C 1
ATOM 2742 O O . GLN A 1 346 ? -10.802 -10.185 -0.790 1.00 93.94 346 GLN A O 1
ATOM 2747 N N . GLU A 1 347 ? -12.193 -11.764 0.005 1.00 95.12 347 GLU A N 1
ATOM 2748 C CA . GLU A 1 347 ? -11.945 -12.728 -1.074 1.00 95.12 347 GLU A CA 1
ATOM 2749 C C . GLU A 1 347 ? -12.287 -12.155 -2.453 1.00 95.12 347 GLU A C 1
ATOM 2751 O O . GLU A 1 347 ? -11.496 -12.297 -3.386 1.00 95.12 347 GLU A O 1
ATOM 2756 N N . GLU A 1 348 ? -13.435 -11.489 -2.610 1.00 95.31 348 GLU A N 1
ATOM 2757 C CA . GLU A 1 348 ? -13.798 -10.880 -3.892 1.00 95.31 348 GLU A CA 1
ATOM 2758 C C . GLU A 1 348 ? -12.801 -9.778 -4.281 1.00 95.31 348 GLU A C 1
ATOM 2760 O O . GLU A 1 348 ? -12.319 -9.750 -5.415 1.00 95.31 348 GLU A O 1
ATOM 2765 N N . ALA A 1 349 ? -12.407 -8.920 -3.334 1.00 94.38 349 ALA A N 1
ATOM 2766 C CA . ALA A 1 349 ? -11.400 -7.890 -3.569 1.00 94.38 349 ALA A CA 1
ATOM 2767 C C . ALA A 1 349 ? -10.016 -8.470 -3.923 1.00 94.38 349 ALA A C 1
ATOM 2769 O O . ALA A 1 349 ? -9.279 -7.854 -4.696 1.00 94.38 349 ALA A O 1
ATOM 2770 N N . GLU A 1 350 ? -9.642 -9.643 -3.404 1.00 93.94 350 GLU A N 1
ATOM 2771 C CA . GLU A 1 350 ? -8.408 -10.330 -3.801 1.00 93.94 350 GLU A CA 1
ATOM 2772 C C . GLU A 1 350 ? -8.513 -10.971 -5.187 1.00 93.94 350 GLU A C 1
ATOM 2774 O O . GLU A 1 350 ? -7.608 -10.769 -5.998 1.00 93.94 350 GLU A O 1
ATOM 2779 N N . ARG A 1 351 ? -9.636 -11.621 -5.524 1.00 96.19 351 ARG A N 1
ATOM 2780 C CA . ARG A 1 351 ? -9.901 -12.131 -6.884 1.00 96.19 351 ARG A CA 1
ATOM 2781 C C . ARG A 1 351 ? -9.882 -11.000 -7.921 1.00 96.19 351 ARG A C 1
ATOM 2783 O O . ARG A 1 351 ? -9.268 -11.142 -8.976 1.00 96.19 351 ARG A O 1
ATOM 2790 N N . GLN A 1 352 ? -10.478 -9.846 -7.607 1.00 94.06 352 GLN A N 1
ATOM 2791 C CA . GLN A 1 352 ? -10.436 -8.654 -8.465 1.00 94.06 352 GLN A CA 1
ATOM 2792 C C . GLN A 1 352 ? -9.000 -8.120 -8.647 1.00 94.06 352 GLN A C 1
ATOM 2794 O O . GLN A 1 352 ? -8.618 -7.770 -9.764 1.00 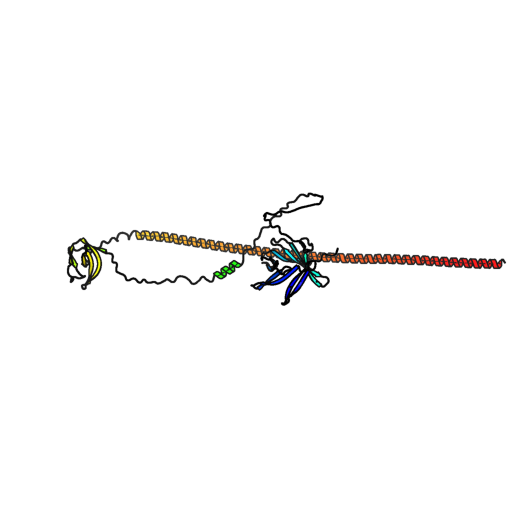94.06 352 GLN A O 1
ATOM 2799 N N . ARG A 1 353 ? -8.173 -8.094 -7.588 1.00 93.69 353 ARG A N 1
ATOM 2800 C CA . ARG A 1 353 ? -6.749 -7.702 -7.679 1.00 93.69 353 ARG A CA 1
ATOM 2801 C C . ARG A 1 353 ? -5.919 -8.689 -8.498 1.00 93.69 353 ARG A C 1
ATOM 2803 O O . ARG A 1 353 ? -5.069 -8.248 -9.268 1.00 93.69 353 ARG A O 1
ATOM 2810 N N . GLN A 1 354 ? -6.156 -9.992 -8.341 1.00 93.75 354 GLN A N 1
ATOM 2811 C CA . GLN A 1 354 ? -5.498 -11.036 -9.130 1.00 93.75 354 GLN A CA 1
ATOM 2812 C C . GLN A 1 354 ? -5.830 -10.854 -10.616 1.00 93.75 354 GLN A C 1
ATOM 2814 O O . GLN A 1 354 ? -4.915 -10.631 -11.408 1.00 93.75 354 GLN A O 1
ATOM 2819 N N . ALA A 1 355 ? -7.115 -10.765 -10.969 1.00 95.19 355 ALA A N 1
ATOM 2820 C CA . ALA A 1 355 ? -7.560 -10.526 -12.342 1.00 95.19 355 ALA A CA 1
ATOM 2821 C C . ALA A 1 355 ? -7.052 -9.190 -12.933 1.00 95.19 355 ALA A C 1
ATOM 2823 O O . ALA A 1 355 ? -6.726 -9.123 -14.118 1.00 95.19 355 ALA A O 1
ATOM 2824 N N . GLU A 1 356 ? -6.939 -8.116 -12.137 1.00 94.38 356 GLU A N 1
ATOM 2825 C CA . GLU A 1 356 ? -6.302 -6.867 -12.589 1.00 94.38 356 GLU A CA 1
ATOM 2826 C C . GLU A 1 356 ? -4.793 -7.059 -12.841 1.00 94.38 356 GLU A C 1
ATOM 2828 O O . GLU A 1 356 ? -4.258 -6.530 -13.816 1.00 94.38 356 GLU A O 1
ATOM 2833 N N . SER A 1 357 ? -4.098 -7.826 -11.995 1.00 92.75 357 SER A N 1
ATOM 2834 C CA . SER A 1 357 ? -2.667 -8.108 -12.163 1.00 92.75 357 SER A CA 1
ATOM 2835 C C . SER A 1 357 ? -2.372 -8.994 -13.379 1.00 92.75 357 SER A C 1
ATOM 2837 O O . SER A 1 357 ? -1.425 -8.713 -14.110 1.00 92.75 357 SER A O 1
ATOM 2839 N N . GLU A 1 358 ? -3.222 -9.984 -13.658 1.00 95.50 358 GLU A N 1
ATOM 2840 C CA . GLU A 1 358 ? -3.133 -10.855 -14.836 1.00 95.50 358 GLU A CA 1
ATOM 2841 C C . GLU A 1 358 ? -3.382 -10.073 -16.129 1.00 95.50 358 GLU A C 1
ATOM 2843 O O . GLU A 1 358 ? -2.578 -10.148 -17.057 1.00 95.50 358 GLU A O 1
ATOM 2848 N N . ARG A 1 359 ? -4.431 -9.237 -16.168 1.00 95.75 359 ARG A N 1
ATOM 2849 C CA . ARG A 1 359 ? -4.701 -8.344 -17.310 1.00 95.75 359 ARG A CA 1
ATOM 2850 C C . ARG A 1 359 ? -3.537 -7.394 -17.585 1.00 95.75 359 ARG A C 1
ATOM 2852 O O . ARG A 1 359 ? -3.176 -7.196 -18.738 1.00 95.75 359 ARG A O 1
ATOM 2859 N N . ARG A 1 360 ? -2.916 -6.837 -16.539 1.00 91.69 360 ARG A N 1
ATOM 2860 C CA . ARG A 1 360 ? -1.718 -5.990 -16.678 1.00 91.69 360 ARG A CA 1
ATOM 2861 C C . ARG A 1 360 ? -0.496 -6.770 -17.163 1.00 91.69 360 ARG A C 1
ATOM 2863 O O . ARG A 1 360 ? 0.295 -6.215 -17.917 1.00 91.69 360 ARG A O 1
ATOM 2870 N N . ALA A 1 361 ? -0.328 -8.027 -16.752 1.00 91.50 361 ALA A N 1
ATOM 2871 C CA . ALA A 1 361 ? 0.747 -8.878 -17.258 1.00 91.50 361 ALA A CA 1
ATOM 2872 C C . ALA A 1 361 ? 0.566 -9.170 -18.758 1.00 91.50 361 ALA A C 1
ATOM 2874 O O . ALA A 1 361 ? 1.515 -9.012 -19.523 1.00 91.50 361 ALA A O 1
ATOM 2875 N N . GLN A 1 362 ? -0.662 -9.489 -19.183 1.00 94.19 362 GLN A N 1
ATOM 2876 C CA . GLN A 1 362 ? -1.024 -9.661 -20.595 1.00 94.19 362 GLN A CA 1
ATOM 2877 C C . GLN A 1 362 ? -0.801 -8.373 -21.403 1.00 94.19 362 GLN A C 1
ATOM 2879 O O . GLN A 1 362 ? -0.167 -8.420 -22.452 1.00 94.19 362 GLN A O 1
ATOM 2884 N N . GLU A 1 363 ? -1.226 -7.212 -20.889 1.00 93.25 363 GLU A N 1
ATOM 2885 C CA . GLU A 1 363 ? -1.008 -5.908 -21.535 1.00 93.25 363 GLU A CA 1
ATOM 2886 C C . GLU A 1 363 ? 0.490 -5.607 -21.741 1.00 93.25 363 GLU A C 1
ATOM 2888 O O . GLU A 1 363 ? 0.891 -5.141 -22.807 1.00 93.25 363 GLU A O 1
ATOM 2893 N N . VAL A 1 364 ? 1.342 -5.913 -20.754 1.00 93.50 364 VAL A N 1
ATOM 2894 C CA . VAL A 1 364 ? 2.805 -5.764 -20.873 1.00 93.50 364 VAL A CA 1
ATOM 2895 C C . VAL A 1 364 ? 3.395 -6.754 -21.884 1.00 93.50 364 VAL A C 1
ATOM 2897 O O . VAL A 1 364 ? 4.296 -6.385 -22.639 1.00 93.50 364 VAL A O 1
ATOM 2900 N N . GLU A 1 365 ? 2.890 -7.988 -21.945 1.00 92.69 365 GLU A N 1
ATOM 2901 C CA . GLU A 1 365 ? 3.334 -8.989 -22.922 1.00 92.69 365 GLU A CA 1
ATOM 2902 C C . GLU A 1 365 ? 2.953 -8.593 -24.362 1.00 92.69 365 GLU A C 1
ATOM 2904 O O . GLU A 1 365 ? 3.771 -8.708 -25.277 1.00 92.69 365 GLU A O 1
ATOM 2909 N N . GLU A 1 366 ? 1.743 -8.066 -24.575 1.00 94.00 366 GLU A N 1
ATOM 2910 C CA . GLU A 1 366 ? 1.303 -7.523 -25.866 1.00 94.00 366 GLU A CA 1
ATOM 2911 C C . GLU A 1 366 ? 2.090 -6.270 -26.268 1.00 94.00 366 GLU A C 1
ATOM 2913 O O . GLU A 1 366 ? 2.525 -6.166 -27.418 1.00 94.00 366 GLU A O 1
ATOM 2918 N N . GLN A 1 367 ? 2.350 -5.349 -25.332 1.00 90.31 367 GLN A N 1
ATOM 2919 C CA . GLN A 1 367 ? 3.206 -4.183 -25.581 1.00 90.31 367 GLN A CA 1
ATOM 2920 C C . GLN A 1 367 ? 4.629 -4.606 -25.977 1.00 90.31 367 GLN A C 1
ATOM 2922 O O . GLN A 1 367 ? 5.167 -4.067 -26.944 1.00 90.31 367 GLN A O 1
ATOM 2927 N N . GLY A 1 368 ? 5.207 -5.610 -25.308 1.00 91.75 368 GLY A N 1
ATOM 2928 C CA . GLY A 1 368 ? 6.520 -6.164 -25.654 1.00 91.75 368 GLY A CA 1
ATOM 2929 C C . GLY A 1 368 ? 6.558 -6.815 -27.042 1.00 91.75 368 GLY A C 1
ATOM 2930 O O . GLY A 1 368 ? 7.492 -6.576 -27.808 1.00 91.75 368 GLY A O 1
ATOM 2931 N N . LYS A 1 369 ? 5.519 -7.574 -27.419 1.00 94.94 369 LYS A N 1
ATOM 2932 C CA . LYS A 1 369 ? 5.376 -8.139 -28.777 1.00 94.94 369 LYS A CA 1
ATOM 2933 C C . LYS A 1 369 ? 5.260 -7.041 -29.841 1.00 94.94 369 LYS A C 1
ATOM 2935 O O . LYS A 1 369 ? 5.910 -7.126 -30.881 1.00 94.94 369 LYS A O 1
ATOM 2940 N N . ALA A 1 370 ? 4.478 -5.995 -29.573 1.00 92.12 370 ALA A N 1
ATOM 2941 C CA . ALA A 1 370 ? 4.306 -4.862 -30.482 1.00 92.12 370 ALA A CA 1
ATOM 2942 C C . ALA A 1 370 ? 5.576 -3.996 -30.613 1.00 92.12 370 ALA A C 1
ATOM 2944 O O . ALA A 1 370 ? 5.831 -3.441 -31.682 1.00 92.12 370 ALA A O 1
ATOM 2945 N N . GLU A 1 371 ? 6.385 -3.876 -29.556 1.00 92.69 371 GLU A N 1
ATOM 2946 C CA . GLU A 1 371 ? 7.692 -3.211 -29.609 1.00 92.69 371 GLU A CA 1
ATOM 2947 C C . GLU A 1 371 ? 8.705 -4.035 -30.421 1.00 92.69 371 GLU A C 1
ATOM 2949 O O . GLU A 1 371 ? 9.315 -3.494 -31.344 1.00 92.69 371 GLU A O 1
ATOM 2954 N N . LEU A 1 372 ? 8.784 -5.351 -30.188 1.00 93.44 372 LEU A N 1
ATOM 2955 C CA . LEU A 1 372 ? 9.632 -6.267 -30.961 1.00 93.44 372 LEU A CA 1
ATOM 2956 C C . LEU A 1 372 ? 9.284 -6.264 -32.460 1.00 93.44 372 LEU A C 1
ATOM 2958 O O . LEU A 1 372 ? 10.180 -6.212 -33.301 1.00 93.44 372 LEU A O 1
ATOM 2962 N N . GLN A 1 373 ? 7.993 -6.264 -32.816 1.00 93.44 373 GLN A N 1
ATOM 2963 C CA . GLN A 1 373 ? 7.572 -6.162 -34.217 1.00 93.44 373 GLN A CA 1
ATOM 2964 C C . GLN A 1 373 ? 8.030 -4.836 -34.849 1.00 93.44 373 GLN A C 1
ATOM 2966 O O . GLN A 1 373 ? 8.546 -4.829 -35.966 1.00 93.44 373 GLN A O 1
ATOM 2971 N N . ARG A 1 374 ? 7.897 -3.708 -34.137 1.00 94.06 374 ARG A N 1
ATOM 2972 C CA . ARG A 1 374 ? 8.371 -2.399 -34.626 1.00 94.06 374 ARG A CA 1
ATOM 2973 C C . ARG A 1 374 ? 9.886 -2.361 -34.800 1.00 94.06 374 ARG A C 1
ATOM 2975 O O . ARG A 1 374 ? 10.360 -1.709 -35.729 1.00 94.06 374 ARG A O 1
ATOM 2982 N N . GLU A 1 375 ? 10.641 -3.033 -33.934 1.00 93.62 375 GLU A N 1
ATOM 2983 C CA . GLU A 1 375 ? 12.093 -3.163 -34.074 1.00 93.62 375 GLU A CA 1
ATOM 2984 C C . GLU A 1 375 ? 12.456 -3.966 -35.333 1.00 93.62 375 GLU A C 1
ATOM 2986 O O . GLU A 1 375 ? 13.229 -3.474 -36.155 1.00 93.62 375 GLU A O 1
ATOM 2991 N N . GLN A 1 376 ? 11.805 -5.112 -35.565 1.00 94.06 376 GLN A N 1
ATOM 2992 C CA . GLN A 1 376 ? 11.980 -5.916 -36.783 1.00 94.06 376 GLN A CA 1
ATOM 2993 C C . GLN A 1 376 ? 11.613 -5.145 -38.062 1.00 94.06 376 GLN A C 1
ATOM 2995 O O . GLN A 1 376 ? 12.367 -5.167 -39.034 1.00 94.06 376 GLN A O 1
ATOM 3000 N N . GLU A 1 377 ? 10.498 -4.408 -38.076 1.00 95.19 377 GLU A N 1
ATOM 3001 C CA . GLU A 1 377 ? 10.144 -3.549 -39.213 1.00 95.19 377 GLU A CA 1
ATOM 3002 C C . GLU A 1 377 ? 11.173 -2.428 -39.445 1.00 95.19 377 GLU A C 1
ATOM 3004 O O . GLU A 1 377 ? 11.461 -2.067 -40.586 1.00 95.19 377 GLU A O 1
ATOM 3009 N N . ASN A 1 378 ? 11.727 -1.847 -38.376 1.00 93.94 378 ASN A N 1
ATOM 3010 C CA . ASN A 1 378 ? 12.756 -0.813 -38.481 1.00 93.94 378 ASN A CA 1
ATOM 3011 C C . ASN A 1 378 ? 14.085 -1.381 -38.992 1.00 93.94 378 ASN A C 1
ATOM 3013 O O . ASN A 1 378 ? 14.761 -0.717 -39.779 1.00 93.94 378 ASN A O 1
ATOM 3017 N N . GLU A 1 379 ? 14.445 -2.603 -38.604 1.00 94.06 379 GLU A N 1
ATOM 3018 C CA . GLU A 1 379 ? 15.606 -3.309 -39.143 1.00 94.06 379 GLU A CA 1
ATOM 3019 C C . GLU A 1 379 ? 15.415 -3.656 -40.628 1.00 94.06 379 GLU A C 1
ATOM 3021 O O . GLU A 1 379 ? 16.297 -3.367 -41.436 1.00 94.06 379 GLU A O 1
ATOM 3026 N N . GLN A 1 380 ? 14.235 -4.141 -41.031 1.00 94.12 380 GLN A N 1
ATOM 3027 C CA . GLN A 1 380 ? 13.901 -4.347 -42.447 1.00 94.12 380 GLN A CA 1
ATOM 3028 C C . GLN A 1 380 ? 13.989 -3.041 -43.253 1.00 94.12 380 GLN A C 1
ATOM 3030 O O . GLN A 1 380 ? 14.643 -3.016 -44.298 1.00 94.12 380 GLN A O 1
ATOM 3035 N N . ARG A 1 381 ? 13.425 -1.933 -42.743 1.00 95.88 381 ARG A N 1
ATOM 3036 C CA . ARG A 1 381 ? 13.541 -0.595 -43.360 1.00 95.88 381 ARG A CA 1
ATOM 3037 C C . ARG A 1 381 ? 15.001 -0.133 -43.486 1.00 95.88 381 ARG A C 1
ATOM 3039 O O . ARG A 1 381 ? 15.354 0.499 -44.481 1.00 95.88 381 ARG A O 1
ATOM 3046 N N . ARG A 1 382 ? 15.871 -0.464 -42.523 1.00 94.19 382 ARG A N 1
ATOM 3047 C CA . ARG A 1 382 ? 17.318 -0.189 -42.612 1.00 94.19 382 ARG A CA 1
ATOM 3048 C C . ARG A 1 382 ? 18.013 -1.034 -43.678 1.00 94.19 382 ARG A C 1
ATOM 3050 O O . ARG A 1 382 ? 18.757 -0.474 -44.477 1.00 94.19 382 ARG A O 1
ATOM 3057 N N . ILE A 1 383 ? 17.753 -2.340 -43.722 1.00 94.94 383 ILE A N 1
ATOM 3058 C CA . ILE A 1 383 ? 18.321 -3.256 -44.726 1.00 94.94 383 ILE A CA 1
ATOM 3059 C C . ILE A 1 383 ? 17.897 -2.834 -46.141 1.00 94.94 383 ILE A C 1
ATOM 3061 O O . ILE A 1 383 ? 18.711 -2.850 -47.065 1.00 94.94 383 ILE A O 1
ATOM 3065 N N . GLU A 1 384 ? 16.644 -2.405 -46.319 1.00 95.44 384 GLU A N 1
ATOM 3066 C CA . GLU A 1 384 ? 16.171 -1.868 -47.595 1.00 95.44 384 GLU A CA 1
ATOM 3067 C C . GLU A 1 384 ? 16.895 -0.566 -47.968 1.00 95.44 384 GLU A C 1
ATOM 3069 O O . GLU A 1 384 ? 17.409 -0.456 -49.080 1.00 95.44 384 GLU A O 1
ATOM 3074 N N . TYR A 1 385 ? 17.004 0.392 -47.042 1.00 94.06 385 TYR A N 1
ATOM 3075 C CA . TYR A 1 385 ? 17.723 1.649 -47.272 1.00 94.06 385 TYR A CA 1
ATOM 3076 C C . TYR A 1 385 ? 19.204 1.424 -47.625 1.00 94.06 385 TYR A C 1
ATOM 3078 O O . TYR A 1 385 ? 19.729 2.050 -48.548 1.00 94.06 385 TYR A O 1
ATOM 3086 N N . GLU A 1 386 ? 19.879 0.500 -46.937 1.00 93.75 386 GLU A N 1
ATOM 3087 C CA . GLU A 1 386 ? 21.271 0.136 -47.215 1.00 93.75 386 GLU A CA 1
ATOM 3088 C C . GLU A 1 386 ? 21.411 -0.520 -48.608 1.00 93.75 386 GLU A C 1
ATOM 3090 O O . GLU A 1 386 ? 22.323 -0.160 -49.357 1.00 93.75 386 GLU A O 1
ATOM 3095 N N . ARG A 1 387 ? 20.454 -1.364 -49.030 1.00 96.75 387 ARG A N 1
ATOM 3096 C CA . ARG A 1 387 ? 20.385 -1.923 -50.397 1.00 96.75 387 ARG A CA 1
ATOM 3097 C C . ARG A 1 387 ? 20.117 -0.852 -51.464 1.00 96.75 387 ARG A C 1
ATOM 3099 O O . ARG A 1 387 ? 20.784 -0.845 -52.498 1.00 96.75 387 ARG A O 1
ATOM 3106 N N . GLN A 1 388 ? 19.174 0.063 -51.232 1.00 94.75 388 GLN A N 1
ATOM 3107 C CA . GLN A 1 388 ? 18.889 1.178 -52.149 1.00 94.75 388 GLN A CA 1
ATOM 3108 C C . GLN A 1 388 ? 20.118 2.089 -52.308 1.00 94.75 388 GLN A C 1
ATOM 3110 O O . GLN A 1 388 ? 20.459 2.493 -53.422 1.00 94.75 388 GLN A O 1
ATOM 3115 N N . ARG A 1 389 ? 20.834 2.364 -51.208 1.00 95.12 389 ARG A N 1
ATOM 3116 C CA . ARG A 1 389 ? 22.094 3.115 -51.227 1.00 95.12 389 ARG A CA 1
ATOM 3117 C C . ARG A 1 389 ? 23.170 2.398 -52.047 1.00 95.12 389 ARG A C 1
ATOM 3119 O O . ARG A 1 389 ? 23.800 3.048 -52.878 1.00 95.12 389 ARG A O 1
ATOM 3126 N N . GLN A 1 390 ? 23.366 1.092 -51.847 1.00 95.06 390 GLN A N 1
ATOM 3127 C CA . GLN A 1 390 ? 24.317 0.297 -52.635 1.00 95.06 390 GLN A CA 1
ATOM 3128 C C . GLN A 1 390 ? 23.996 0.365 -54.134 1.00 95.06 390 GLN A C 1
ATOM 3130 O O . GLN A 1 390 ? 24.877 0.699 -54.919 1.00 95.06 390 GLN A O 1
ATOM 3135 N N . ALA A 1 391 ? 22.730 0.185 -54.526 1.00 95.06 391 ALA A N 1
ATOM 3136 C CA . ALA A 1 391 ? 22.311 0.292 -55.925 1.00 95.06 391 ALA A CA 1
ATOM 3137 C C . ALA A 1 391 ? 22.579 1.687 -56.534 1.00 95.06 391 ALA A C 1
ATOM 3139 O O . ALA A 1 391 ? 22.983 1.789 -57.694 1.00 95.06 391 ALA A O 1
ATOM 3140 N N . MET A 1 392 ? 22.414 2.776 -55.770 1.00 94.75 392 MET A N 1
ATOM 3141 C CA . MET A 1 392 ? 22.791 4.122 -56.234 1.00 94.75 392 MET A CA 1
ATOM 3142 C C . MET A 1 392 ? 24.311 4.319 -56.335 1.00 94.75 392 MET A C 1
ATOM 3144 O O . MET A 1 392 ? 24.783 4.987 -57.259 1.00 94.75 392 MET A O 1
ATOM 3148 N N . GLU A 1 393 ? 25.095 3.747 -55.419 1.00 94.25 393 GLU A N 1
ATOM 3149 C CA . GLU A 1 393 ? 26.559 3.775 -55.500 1.00 94.25 393 GLU A CA 1
ATOM 3150 C C . GLU A 1 393 ? 27.063 2.964 -56.708 1.00 94.25 393 GLU A C 1
ATOM 3152 O O . GLU A 1 393 ? 27.907 3.462 -57.455 1.00 94.25 393 GLU A O 1
ATOM 3157 N N . GLU A 1 394 ? 26.481 1.796 -56.990 1.00 95.31 394 GLU A N 1
ATOM 3158 C CA . GLU A 1 394 ? 26.743 1.000 -58.197 1.00 95.31 394 GLU A CA 1
ATOM 3159 C C . GLU A 1 394 ? 26.391 1.758 -59.484 1.00 95.31 394 GLU A C 1
ATOM 3161 O O . GLU A 1 394 ? 27.233 1.861 -60.377 1.00 95.31 394 GLU A O 1
ATOM 3166 N N . GLN A 1 395 ? 25.200 2.364 -59.575 1.00 95.12 395 GLN A N 1
ATOM 3167 C CA . GLN A 1 395 ? 24.815 3.196 -60.726 1.00 95.12 395 GLN A CA 1
ATOM 3168 C C . GLN A 1 395 ? 25.785 4.367 -60.938 1.00 95.12 395 GLN A C 1
ATOM 3170 O O . GLN A 1 395 ? 26.162 4.673 -62.074 1.00 95.12 395 GLN A O 1
ATOM 3175 N N . ARG A 1 396 ? 26.246 5.002 -59.852 1.00 95.94 396 ARG A N 1
ATOM 3176 C CA . ARG A 1 396 ? 27.250 6.072 -59.908 1.00 95.94 396 ARG A CA 1
ATOM 3177 C C . ARG A 1 396 ? 28.596 5.560 -60.430 1.00 95.94 396 ARG A C 1
ATOM 3179 O O . ARG A 1 396 ? 29.194 6.229 -61.272 1.00 95.94 396 ARG A O 1
ATOM 3186 N N . GLN A 1 397 ? 29.066 4.395 -59.980 1.00 95.56 397 GLN A N 1
ATOM 3187 C CA . GLN A 1 397 ? 30.311 3.795 -60.480 1.00 95.56 397 GLN A CA 1
ATOM 3188 C C . GLN A 1 397 ? 30.187 3.356 -61.946 1.00 95.56 397 GLN A C 1
ATOM 3190 O O . GLN A 1 397 ? 31.075 3.647 -62.747 1.00 95.56 397 GLN A O 1
ATOM 3195 N N . ALA A 1 398 ? 29.067 2.736 -62.332 1.00 95.19 398 ALA A N 1
ATOM 3196 C CA . ALA A 1 398 ? 28.788 2.341 -63.712 1.00 95.19 398 ALA A CA 1
ATOM 3197 C C . ALA A 1 398 ? 28.781 3.553 -64.660 1.00 95.19 398 ALA A C 1
ATOM 3199 O O . ALA A 1 398 ? 29.373 3.498 -65.740 1.00 95.19 398 ALA A O 1
ATOM 3200 N N . ARG A 1 399 ? 28.193 4.681 -64.232 1.00 95.81 399 ARG A N 1
ATOM 3201 C CA . ARG A 1 399 ? 28.251 5.945 -64.976 1.00 95.81 399 ARG A CA 1
ATOM 3202 C C . ARG A 1 399 ? 29.685 6.467 -65.117 1.00 95.81 399 ARG A C 1
ATOM 3204 O O . ARG A 1 399 ? 30.078 6.818 -66.225 1.00 95.81 399 ARG A O 1
ATOM 3211 N N . ILE A 1 400 ? 30.474 6.489 -64.040 1.00 95.31 400 ILE A N 1
ATOM 3212 C CA . ILE A 1 400 ? 31.880 6.935 -64.082 1.00 95.31 400 ILE A CA 1
ATOM 3213 C C . ILE A 1 400 ? 32.702 6.052 -65.037 1.00 95.31 400 ILE A C 1
ATOM 3215 O O . ILE A 1 400 ? 33.449 6.572 -65.866 1.00 95.31 400 ILE A O 1
ATOM 3219 N N . ALA A 1 401 ? 32.528 4.730 -64.984 1.00 95.88 401 ALA A N 1
ATOM 3220 C CA . ALA A 1 401 ? 33.195 3.790 -65.885 1.00 95.88 401 ALA A CA 1
ATOM 3221 C C . ALA A 1 401 ? 32.778 3.986 -67.357 1.00 95.88 401 ALA A C 1
ATOM 3223 O O . ALA A 1 401 ? 33.616 3.906 -68.259 1.00 95.88 401 ALA A O 1
ATOM 3224 N N . TRP A 1 402 ? 31.502 4.295 -67.618 1.00 95.56 402 TRP A N 1
ATOM 3225 C CA . TRP A 1 402 ? 31.016 4.633 -68.959 1.00 95.56 402 TRP A CA 1
ATOM 3226 C C . TRP A 1 402 ? 31.610 5.953 -69.474 1.00 95.56 402 TRP A C 1
ATOM 3228 O O . TRP A 1 402 ? 32.102 5.997 -70.603 1.00 95.56 402 TRP A O 1
ATOM 3238 N N . GLU A 1 403 ? 31.651 7.003 -68.648 1.00 95.62 403 GLU A N 1
ATOM 3239 C CA . GLU A 1 403 ? 32.260 8.293 -69.006 1.00 95.62 403 GLU A CA 1
ATOM 3240 C C . GLU A 1 403 ? 33.765 8.140 -69.300 1.00 95.62 403 GLU A C 1
ATOM 3242 O O . GLU A 1 403 ? 34.244 8.642 -70.320 1.00 95.62 403 GLU A O 1
ATOM 3247 N N . GLN A 1 404 ? 34.494 7.358 -68.492 1.00 95.62 404 GLN A N 1
ATOM 3248 C CA . GLN A 1 404 ? 35.899 7.004 -68.743 1.00 95.62 404 GLN A CA 1
ATOM 3249 C C . GLN A 1 404 ? 36.083 6.224 -70.054 1.00 95.62 404 GLN A C 1
ATOM 3251 O O . GLN A 1 404 ? 37.006 6.518 -70.817 1.00 95.62 404 GLN A O 1
ATOM 3256 N N . LYS A 1 405 ? 35.200 5.264 -70.363 1.00 96.06 405 LYS A N 1
ATOM 3257 C CA . LYS A 1 405 ? 35.227 4.529 -71.639 1.00 96.06 405 LYS A CA 1
ATOM 3258 C C . LYS A 1 405 ? 35.016 5.473 -72.830 1.00 96.06 405 LYS A C 1
ATOM 3260 O O . LYS A 1 405 ? 35.782 5.414 -73.790 1.00 96.06 405 LYS A O 1
ATOM 3265 N N . GLN A 1 406 ? 34.044 6.383 -72.745 1.00 96.12 406 GLN A N 1
ATOM 3266 C CA . GLN A 1 406 ? 33.783 7.395 -73.778 1.00 96.12 406 GLN A CA 1
ATOM 3267 C C . GLN A 1 406 ? 34.914 8.425 -73.920 1.00 96.12 406 GLN A C 1
ATOM 3269 O O . GLN A 1 406 ? 35.136 8.967 -75.006 1.00 96.12 406 GLN A O 1
ATOM 3274 N N . GLU A 1 407 ? 35.660 8.720 -72.856 1.00 95.38 407 GLU A N 1
ATOM 3275 C CA . GLU A 1 407 ? 36.877 9.527 -72.967 1.00 95.38 407 GLU A CA 1
ATOM 3276 C C . GLU A 1 407 ? 38.030 8.741 -73.613 1.00 95.38 407 GLU A C 1
ATOM 3278 O O . GLU A 1 407 ? 38.709 9.259 -74.499 1.00 95.38 407 GLU A O 1
ATOM 3283 N N . ALA A 1 408 ? 38.224 7.470 -73.247 1.00 94.25 408 ALA A N 1
ATOM 3284 C CA . ALA A 1 408 ? 39.238 6.605 -73.847 1.00 94.25 408 ALA A CA 1
ATOM 3285 C C . ALA A 1 408 ? 39.000 6.379 -75.353 1.00 94.25 408 ALA A C 1
ATOM 3287 O O . ALA A 1 408 ? 39.953 6.386 -76.136 1.00 94.25 408 ALA A O 1
ATOM 3288 N N . GLU A 1 409 ? 37.744 6.231 -75.778 1.00 95.31 409 GLU A N 1
ATOM 3289 C CA . GLU A 1 409 ? 37.356 6.134 -77.190 1.00 95.31 409 GLU A CA 1
ATOM 3290 C C . GLU A 1 409 ? 37.627 7.444 -77.950 1.00 95.31 409 GLU A C 1
ATOM 3292 O O . GLU A 1 409 ? 38.246 7.405 -79.017 1.00 95.31 409 GLU A O 1
ATOM 3297 N N . ARG A 1 410 ? 37.312 8.614 -77.369 1.00 95.31 410 ARG A N 1
ATOM 3298 C CA . ARG A 1 410 ? 37.690 9.922 -77.943 1.00 95.31 410 ARG A CA 1
ATOM 3299 C C . ARG A 1 410 ? 39.208 10.102 -78.050 1.00 95.31 410 ARG A C 1
ATOM 3301 O O . ARG A 1 410 ? 39.703 10.414 -79.131 1.00 95.31 410 ARG A O 1
ATOM 3308 N N . ARG A 1 411 ? 39.970 9.797 -76.992 1.00 94.88 411 ARG A N 1
ATOM 3309 C CA . ARG A 1 411 ? 41.448 9.843 -76.995 1.00 94.88 411 ARG A CA 1
ATOM 3310 C C . ARG A 1 411 ? 42.065 8.898 -78.042 1.00 94.88 411 ARG A C 1
ATOM 3312 O O . ARG A 1 411 ? 43.111 9.217 -78.613 1.00 94.88 411 ARG A O 1
ATOM 3319 N N . ARG A 1 412 ? 41.434 7.749 -78.330 1.00 94.56 412 ARG A N 1
ATOM 3320 C CA . ARG A 1 412 ? 41.819 6.848 -79.439 1.00 94.56 412 ARG A CA 1
ATOM 3321 C C . ARG A 1 412 ? 41.517 7.475 -80.805 1.00 94.56 412 ARG A C 1
ATOM 3323 O O . ARG A 1 412 ? 42.402 7.498 -81.657 1.00 94.56 412 ARG A O 1
ATOM 3330 N N . ALA A 1 413 ? 40.320 8.027 -81.002 1.00 92.75 413 ALA A N 1
ATOM 3331 C CA . ALA A 1 413 ? 39.939 8.695 -82.249 1.00 92.75 413 ALA A CA 1
ATOM 3332 C C . ALA A 1 413 ? 40.845 9.902 -82.565 1.00 92.75 413 ALA A C 1
ATOM 3334 O O . ALA A 1 413 ? 41.326 10.035 -83.690 1.00 92.75 413 ALA A O 1
ATOM 3335 N N . GLU A 1 414 ? 41.164 10.732 -81.568 1.00 94.06 414 GLU A N 1
ATOM 3336 C CA . GLU A 1 414 ? 42.129 11.830 -81.698 1.00 94.06 414 GLU A CA 1
ATOM 3337 C C . GLU A 1 414 ? 43.528 11.342 -82.084 1.00 94.06 414 GLU A C 1
ATOM 3339 O O . GLU A 1 414 ? 44.158 11.924 -82.969 1.00 94.06 414 GLU A O 1
ATOM 3344 N N . ARG A 1 415 ? 44.026 10.272 -81.445 1.00 92.94 415 ARG A N 1
ATOM 3345 C CA . ARG A 1 415 ? 45.327 9.677 -81.786 1.00 92.94 415 ARG A CA 1
ATOM 3346 C C . ARG A 1 415 ? 45.347 9.216 -83.243 1.00 92.94 415 ARG A C 1
ATOM 3348 O O . ARG A 1 415 ? 46.291 9.537 -83.961 1.00 92.94 415 ARG A O 1
ATOM 3355 N N . ASN A 1 416 ? 44.288 8.546 -83.693 1.00 92.88 416 ASN A N 1
ATOM 3356 C CA . ASN A 1 416 ? 44.155 8.101 -85.079 1.00 92.88 416 ASN A CA 1
ATOM 3357 C C . ASN A 1 416 ? 44.108 9.295 -86.050 1.00 92.88 416 ASN A C 1
ATOM 3359 O O . ASN A 1 416 ? 44.818 9.285 -87.051 1.00 92.88 416 ASN A O 1
ATOM 3363 N N . GLN A 1 417 ? 43.373 10.370 -85.732 1.00 92.31 417 GLN A N 1
ATOM 3364 C CA . GLN A 1 417 ? 43.394 11.598 -86.538 1.00 92.31 417 GLN A CA 1
ATOM 3365 C C . GLN A 1 417 ? 44.782 12.254 -86.595 1.00 92.31 417 GLN A C 1
ATOM 3367 O O . GLN A 1 417 ? 45.175 12.734 -87.656 1.00 92.31 417 GLN A O 1
ATOM 3372 N N . ARG A 1 418 ? 45.541 12.284 -85.488 1.00 91.06 418 ARG A N 1
ATOM 3373 C CA . ARG A 1 418 ? 46.919 12.815 -85.481 1.00 91.06 418 ARG A CA 1
ATOM 3374 C C . ARG A 1 418 ? 47.836 12.001 -86.400 1.00 91.06 418 ARG A C 1
ATOM 3376 O O . ARG A 1 418 ? 48.572 12.603 -87.172 1.00 91.06 418 ARG A O 1
ATOM 3383 N N . ILE A 1 419 ? 47.734 10.669 -86.370 1.00 90.06 419 ILE A N 1
ATOM 3384 C CA . ILE A 1 419 ? 48.487 9.765 -87.260 1.00 90.06 419 ILE A CA 1
ATOM 3385 C C . ILE A 1 419 ? 48.103 9.994 -88.731 1.00 90.06 419 ILE A C 1
ATOM 3387 O O . ILE A 1 419 ? 48.977 10.109 -89.584 1.00 90.06 419 ILE A O 1
ATOM 3391 N N . ILE A 1 420 ? 46.809 10.128 -89.041 1.00 89.50 420 ILE A N 1
ATOM 3392 C CA . ILE A 1 420 ? 46.343 10.407 -90.411 1.00 89.50 420 ILE A CA 1
ATOM 3393 C C . ILE A 1 420 ? 46.868 11.765 -90.910 1.00 89.50 420 ILE A C 1
ATOM 3395 O O . ILE A 1 420 ? 47.305 11.866 -92.057 1.00 89.50 420 ILE A O 1
ATOM 3399 N N . ARG A 1 421 ? 46.883 12.802 -90.057 1.00 89.50 421 ARG A N 1
ATOM 3400 C CA . ARG A 1 421 ? 47.447 14.119 -90.406 1.00 89.50 421 ARG A CA 1
ATOM 3401 C C . ARG A 1 421 ? 48.947 14.044 -90.690 1.00 89.50 421 ARG A C 1
ATOM 3403 O O . ARG A 1 421 ? 49.354 14.509 -91.750 1.00 89.50 421 ARG A O 1
ATOM 3410 N N . SER A 1 422 ? 49.743 13.422 -89.815 1.00 89.69 422 SER A N 1
ATOM 3411 C CA . SER A 1 422 ? 51.198 13.343 -90.007 1.00 89.69 422 SER A CA 1
ATOM 3412 C C . SER A 1 422 ? 51.585 12.488 -91.219 1.00 89.69 422 SER A C 1
ATOM 3414 O O . SER A 1 422 ? 52.455 12.886 -91.989 1.00 89.69 422 SER A O 1
ATOM 3416 N N . VAL A 1 423 ? 50.888 11.376 -91.479 1.00 88.31 423 VAL A N 1
ATOM 3417 C CA . VAL A 1 423 ? 51.054 10.600 -92.724 1.00 88.31 423 VAL A CA 1
ATOM 3418 C C . VAL A 1 423 ? 50.696 11.451 -93.951 1.00 88.31 423 VAL A C 1
ATOM 3420 O O . VAL A 1 423 ? 51.446 11.476 -94.925 1.00 88.31 423 VAL A O 1
ATOM 3423 N N . GLY A 1 424 ? 49.604 12.220 -93.896 1.00 87.38 424 GLY A N 1
ATOM 3424 C CA . GLY A 1 424 ? 49.226 13.156 -94.959 1.00 87.38 424 GLY A CA 1
ATOM 3425 C C . GLY A 1 424 ? 50.208 14.321 -95.158 1.00 87.38 424 GLY A C 1
ATOM 3426 O O . GLY A 1 424 ? 50.292 14.876 -96.252 1.00 87.38 424 GLY A O 1
ATOM 3427 N N . GLU A 1 425 ? 50.964 14.718 -94.135 1.00 85.81 425 GLU A N 1
ATOM 3428 C CA . GLU A 1 425 ? 52.050 15.706 -94.235 1.00 85.81 425 GLU A CA 1
ATOM 3429 C C . GLU A 1 425 ? 53.300 15.098 -94.873 1.00 85.81 425 GLU A C 1
ATOM 3431 O O . GLU A 1 425 ? 53.791 15.648 -95.859 1.00 85.81 425 GLU A O 1
ATOM 3436 N N . LEU A 1 426 ? 53.724 13.911 -94.429 1.00 83.56 426 LEU A N 1
ATOM 3437 C CA . LEU A 1 426 ? 54.838 13.161 -95.022 1.00 83.56 426 LEU A CA 1
ATOM 3438 C C . LEU A 1 426 ? 54.613 12.867 -96.517 1.00 83.56 426 LEU A C 1
ATOM 3440 O O . LEU A 1 426 ? 55.527 13.036 -97.324 1.00 83.56 426 LEU A O 1
ATOM 3444 N N . ILE A 1 427 ? 53.389 12.503 -96.917 1.00 82.19 427 ILE A N 1
ATOM 3445 C CA . ILE A 1 427 ? 53.028 12.312 -98.333 1.00 82.19 427 ILE A CA 1
ATOM 3446 C C . ILE A 1 427 ? 53.135 13.633 -99.114 1.00 82.19 427 ILE A C 1
ATOM 3448 O O . ILE A 1 427 ? 53.683 13.654 -100.218 1.00 82.19 427 ILE A O 1
ATOM 3452 N N . ARG A 1 428 ? 52.659 14.755 -98.554 1.00 82.19 428 ARG A N 1
ATOM 3453 C CA . ARG A 1 428 ? 52.742 16.077 -99.206 1.00 82.19 428 ARG A CA 1
ATOM 3454 C C . ARG A 1 428 ? 54.181 16.585 -99.321 1.00 82.19 428 ARG A C 1
ATOM 3456 O O . ARG A 1 428 ? 54.515 17.200 -100.333 1.00 82.19 428 ARG A O 1
ATOM 3463 N N . GLU A 1 429 ? 55.045 16.294 -98.351 1.00 79.50 429 GLU A N 1
ATOM 3464 C CA . GLU A 1 429 ? 56.487 16.519 -98.486 1.00 79.50 429 GLU A CA 1
ATOM 3465 C C . GLU A 1 429 ? 57.109 15.642 -99.572 1.00 79.50 429 GLU A C 1
ATOM 3467 O O . GLU A 1 429 ? 57.819 16.164 -100.429 1.00 79.50 429 GLU A O 1
ATOM 3472 N N . GLY A 1 430 ? 56.814 14.339 -99.586 1.00 78.75 430 GLY A N 1
ATOM 3473 C CA . GLY A 1 430 ? 57.318 13.415 -100.604 1.00 78.75 430 GLY A CA 1
ATOM 3474 C C . GLY A 1 430 ? 56.951 13.844 -102.028 1.00 78.75 430 GLY A C 1
ATOM 3475 O O . GLY A 1 430 ? 57.793 13.793 -102.918 1.00 78.75 430 GLY A O 1
ATOM 3476 N N . VAL A 1 431 ? 55.728 14.348 -102.235 1.00 76.31 431 VAL A N 1
ATOM 3477 C CA . VAL A 1 431 ? 55.285 14.906 -103.526 1.00 76.31 431 VAL A CA 1
ATOM 3478 C C . VAL A 1 431 ? 56.004 16.217 -103.869 1.00 76.31 431 VAL A C 1
ATOM 3480 O O . VAL A 1 431 ? 56.379 16.405 -105.024 1.00 76.31 431 VAL A O 1
ATOM 3483 N N . ARG A 1 432 ? 56.254 17.111 -102.898 1.00 75.50 432 ARG A N 1
ATOM 3484 C CA . ARG A 1 432 ? 57.058 18.333 -103.123 1.00 75.50 432 ARG A CA 1
ATOM 3485 C C . ARG A 1 432 ? 58.492 17.996 -103.547 1.00 75.50 432 ARG A C 1
ATOM 3487 O O . ARG A 1 432 ? 58.958 18.522 -104.550 1.00 75.50 432 ARG A O 1
ATOM 3494 N N . ARG A 1 433 ? 59.147 17.058 -102.852 1.00 73.31 433 ARG A N 1
ATOM 3495 C CA . ARG A 1 433 ? 60.513 16.570 -103.150 1.00 73.31 433 ARG A CA 1
ATOM 3496 C C . ARG A 1 433 ? 60.636 15.774 -104.466 1.00 73.31 433 ARG A C 1
ATOM 3498 O O . ARG A 1 433 ? 61.726 15.312 -104.776 1.00 73.31 433 ARG A O 1
ATOM 3505 N N . LYS A 1 434 ? 59.530 15.565 -105.192 1.00 71.19 434 LYS A N 1
ATOM 3506 C CA . LYS A 1 434 ? 59.467 14.901 -106.509 1.00 71.19 434 LYS A CA 1
ATOM 3507 C C . LYS A 1 434 ? 58.987 15.820 -107.643 1.00 71.19 434 LYS A C 1
ATOM 3509 O O . LYS A 1 434 ? 58.790 15.344 -108.760 1.00 71.19 434 LYS A O 1
ATOM 3514 N N . ARG A 1 435 ? 58.688 17.086 -107.333 1.00 65.19 435 ARG A N 1
ATOM 3515 C CA . ARG A 1 435 ? 58.214 18.113 -108.280 1.00 65.19 435 ARG A CA 1
ATOM 3516 C C . ARG A 1 435 ? 59.225 19.257 -108.438 1.00 65.19 435 ARG A C 1
ATOM 3518 O O . ARG A 1 435 ? 59.205 19.919 -109.472 1.00 65.19 435 ARG A O 1
ATOM 3525 N N . ASN A 1 436 ? 60.075 19.454 -107.431 1.00 54.59 436 ASN A N 1
ATOM 3526 C CA . ASN A 1 436 ? 61.416 20.013 -107.591 1.00 54.59 436 ASN A CA 1
ATOM 3527 C C . ASN A 1 436 ? 62.384 18.896 -108.009 1.00 54.59 436 ASN A C 1
ATOM 3529 O O . ASN A 1 436 ? 63.409 19.248 -108.623 1.00 54.59 436 ASN A O 1
#

pLDDT: mean 72.63, std 22.9, range [24.34, 97.44]

Secondary structure (DSSP, 8-state):
-PPPPPP-EEEEE-TTS-EEEEEE-TTS-EEEEEEEEE-TTS-EEEEEE-TTS-EEEEEEEEE-TTS-EEEEEEESSS-EEEEEEEEE-TTS-EEEEEE-TT--EEEEEEEEE-TTS-EEEEEEETTS-B--S------------------------------------------------S-THHHHHHHHHTTS--S------------------PPEEEEE-SSEEEEESSSSSSSPEEEEEETT-EEEEEEEEE-TTS-EEEEEEETTEEEEEEGGGEEE----SSSTTTHHHHHHHHHHHHHHHHHHHHHHHHHHHHHHHHHHHHHHHHHHHHHHHHHHHHHHHHHHHHHHHHHHHHHHHHHHHHHHHHHHHHHHHHHHHHHHHHHHHHHHHHHHHHHHHHHHHHHHHHHHHHHHHHHHHHHHHHHHTTT-